Protein 2EG4 (pdb70)

Organism: Thermus thermophilus (strain ATCC 27634 / DSM 579 / HB8) (NCBI:txid300852)

Nearest PDB structures (foldseek):
  2eg3-assembly1_A  TM=9.865E-01  e=9.751E-50  Thermus thermophilus HB8
  3ict-assembly1_A  TM=7.955E-01  e=8.379E-04  Bacillus anthracis str. Ames
  8a56-assembly1_A  TM=7.320E-01  e=5.377E-04  Enterococcus faecalis
  8h4h-assembly1_N-2  TM=6.696E-01  e=3.917E-04  Pyrenophora teres f. teres 0-1
  8h4h-assembly1_A-2  TM=3.945E-01  e=3.917E-04  Pyrenophora teres f. teres 0-1

Solvent-accessible surface area: 20593 Å² total

Foldseek 3Di:
DDDDPPAQEEEADDVVLLLVFAAPRYAYDFPPPDQAADDDPVRVVVLQQVLQVVCQQSVHAPPYEYEYQALFLRRLVRQLSNVQQPHRYHYDHDDCVVRRHDNDHDRDHGDNDGGDGPCLQADEVVRQLPDQEEEEQDDVCQDQFVDDDPLFDTGFARPPYHYDHLVLLVPLVCSCVVVVHAAPAEHEYAYCQFRSRSSVSVSCVVRRHSYHYHRNHPRNCRVVVHDTHD/DQDDPEAEEEADDPVLLLQFAAPRYAYDFPFPDFAAPDDPVRVVVLQQVLQVVCQQSVHAPPYEYEYAALDLRRQLGQLSNVQQPHHYDYDNDDCVVRRHDNDHDGHHGDRDGGDGPCLQADHLVNVLPDQEEEEQDDPCQDQFVDDDPLFDGGFARPPYHYHHLVLLSDLVCSCVVVVHAAPAEYEYACQSSRRSSSSVSCVVRRYSYHYHRNGPSNCRVVVHDTHD

B-factor: mean 32.72, std 13.01, range [11.21, 80.72]

Radius of gyration: 28.84 Å; Cα contacts (8 Å, |Δi|>4): 968; chains: 2; bounding box: 38×68×84 Å

Sequence (458 aa):
MNLPEDAVLVDTRPRPAYEAGHLPGARHLDLSAPKLRLREEAELKALEGGLTELFQTLGLRSPVVLYDEGLTSRLCRTAFFLGLGGLEVQLWTEGWEPYATEKEEPKPERTEVVAKLRRDWLLTADEAARHPLLLDVRSPEEFQGKVHPPCCPRGGRIPGSKNAPLELFLSPEGLLERLGLQPGQEVGVYCHSGARSAVAFFVLRSLGVRARNYLGSMHEWLQEGLPTEPNLPEDAVLVDTRPRPAYEAGHLPGARHLDLSAPKLRLREEAELKALEGGLTELFQTLGLRSPVVLYDEGLTSRLCRTAFFLGLGGLEVQLWTEGWEPYATEKEEPKPERTEVVAKLRRDWLLTADEAARHPLLLDVRSPEEFQGKVHPPCCPRGGRIPGSKNAPLELFLSPEGLLERLGLQPGQEVGVYHSGARSAVAFFVLRSLGVRARNYLGSMHEWLQEGLPTEP

InterPro domains:
  IPR001307 Thiosulphate sulfurtransferase, conserved site [PS00380] (18-29)
  IPR001763 Rhodanese-like domain [PF00581] (6-99)
  IPR001763 Rhodanese-like domain [PF00581] (126-223)
  IPR001763 Rhodanese-like domain [PS50206] (3-108)
  IPR001763 Rhodanese-like domain [PS50206] (128-230)
  IPR001763 Rhodanese-like domain [SM00450] (1-105)
  IPR001763 Rhodanese-like domain [SM00450] (117-227)
  IPR036873 Rhodanese-like domain superfamily [G3DSA:3.40.250.10] (1-118)
  IPR036873 Rhodanese-like domain superfamily [G3DSA:3.40.250.10] (119-229)
  IPR036873 Rhodanese-like domain superfamily [SSF52821] (5-100)
  IPR036873 Rhodanese-like domain superfamily [SSF52821] (120-229)
  IPR051126 Thiosulfate sulfurtransferase domain-containing protein [PTHR43855] (7-229)

Structure (mmCIF, N/CA/C/O backbone):
data_2EG4
#
_entry.id   2EG4
#
_cell.length_a   62.694
_cell.length_b   71.218
_cell.length_c   115.483
_cell.angle_alpha   90.00
_cell.angle_beta   90.00
_cell.angle_gamma   90.00
#
_symmetry.space_group_name_H-M   'P 21 21 21'
#
loop_
_entity.id
_entity.type
_entity.pdbx_description
1 polymer 'Probable thiosulfate sulfurtransferase'
2 polymer 'Probable thiosulfate sulfurtransferase'
3 non-polymer 'ZINC ION'
4 non-polymer 'SULFATE ION'
5 water water
#
loop_
_atom_site.group_PDB
_atom_site.id
_atom_site.type_symbol
_atom_site.label_atom_id
_atom_site.label_alt_id
_atom_site.label_comp_id
_atom_site.label_asym_id
_atom_site.label_entity_id
_atom_site.label_seq_id
_atom_site.pdbx_PDB_ins_code
_atom_site.Cartn_x
_atom_site.Cartn_y
_atom_site.Cartn_z
_atom_site.occupancy
_atom_site.B_iso_or_equiv
_atom_site.auth_seq_id
_atom_site.auth_comp_id
_atom_site.auth_asym_id
_atom_site.auth_atom_id
_atom_site.pdbx_PDB_model_num
ATOM 1 N N . MET A 1 1 ? 17.825 48.672 35.624 1.00 31.98 1 MET A N 1
ATOM 2 C CA . MET A 1 1 ? 17.255 47.339 35.280 1.00 31.39 1 MET A CA 1
ATOM 3 C C . MET A 1 1 ? 16.947 46.506 36.519 1.00 33.28 1 MET A C 1
ATOM 4 O O . MET A 1 1 ? 17.783 46.385 37.424 1.00 32.95 1 MET A O 1
ATOM 9 N N . ASN A 1 2 ? 15.751 45.923 36.542 1.00 28.44 2 ASN A N 1
ATOM 10 C CA . ASN A 1 2 ? 15.317 45.075 37.647 1.00 28.46 2 ASN A CA 1
ATOM 11 C C . ASN A 1 2 ? 15.927 43.704 37.485 1.00 27.12 2 ASN A C 1
ATOM 12 O O . ASN A 1 2 ? 16.191 43.271 36.366 1.00 30.76 2 ASN A O 1
ATOM 17 N N . LEU A 1 3 ? 16.127 43.018 38.603 1.00 24.13 3 LEU A N 1
ATOM 18 C CA . LEU A 1 3 ? 16.731 41.698 38.610 1.00 22.56 3 LEU A CA 1
ATOM 19 C C . LEU A 1 3 ? 15.734 40.620 38.979 1.00 24.26 3 LEU A C 1
ATOM 20 O O . LEU A 1 3 ? 14.827 40.843 39.794 1.00 24.30 3 LEU A O 1
ATOM 25 N N . PRO A 1 4 ? 15.879 39.427 38.381 1.00 22.20 4 PRO A N 1
ATOM 26 C CA . PRO A 1 4 ? 14.957 38.342 38.717 1.00 23.39 4 PRO A CA 1
ATOM 27 C C . PRO A 1 4 ? 15.320 37.804 40.109 1.00 24.55 4 PRO A C 1
ATOM 28 O O . PRO A 1 4 ? 16.419 38.029 40.604 1.00 26.34 4 PRO A O 1
ATOM 32 N N . GLU A 1 5 ? 14.412 37.070 40.739 1.00 23.44 5 GLU A N 1
ATOM 33 C CA . GLU A 1 5 ? 14.682 36.544 42.075 1.00 23.05 5 GLU A CA 1
ATOM 34 C C . GLU A 1 5 ? 15.670 35.391 42.166 1.00 24.26 5 GLU A C 1
ATOM 35 O O . GLU A 1 5 ? 15.701 34.508 41.302 1.00 24.83 5 GLU A O 1
ATOM 41 N N . ASP A 1 6 ? 16.467 35.416 43.230 1.00 25.24 6 ASP A N 1
ATOM 42 C CA . ASP A 1 6 ? 17.444 34.369 43.547 1.00 26.74 6 ASP A CA 1
ATOM 43 C C . ASP A 1 6 ? 18.350 34.023 42.389 1.00 26.94 6 ASP A C 1
ATOM 44 O O . ASP A 1 6 ? 18.611 32.844 42.116 1.00 27.83 6 ASP A O 1
ATOM 49 N N . ALA A 1 7 ? 18.843 35.046 41.713 1.00 23.64 7 ALA A N 1
ATOM 50 C CA . ALA A 1 7 ? 19.703 34.803 40.575 1.00 21.88 7 ALA A CA 1
ATOM 51 C C . ALA A 1 7 ? 21.119 34.478 40.975 1.00 23.48 7 ALA A C 1
ATOM 52 O O . ALA A 1 7 ? 21.583 34.831 42.066 1.00 22.75 7 ALA A O 1
ATOM 54 N N . VAL A 1 8 ? 21.805 33.751 40.096 1.00 19.69 8 VAL A N 1
ATOM 55 C CA . VAL A 1 8 ? 23.209 33.486 40.317 1.00 19.56 8 VAL A CA 1
ATOM 56 C C . VAL A 1 8 ? 23.807 34.529 39.389 1.00 18.60 8 VAL A C 1
ATOM 57 O O . VAL A 1 8 ? 23.382 34.673 38.234 1.00 18.91 8 VAL A O 1
ATOM 61 N N . LEU A 1 9 ? 24.775 35.267 39.905 1.00 17.52 9 LEU A N 1
ATOM 62 C CA . LEU A 1 9 ? 25.421 36.310 39.123 1.00 14.44 9 LEU A CA 1
ATOM 63 C C . LEU A 1 9 ? 26.717 35.801 38.491 1.00 15.22 9 LEU A C 1
ATOM 64 O O . LEU A 1 9 ? 27.490 35.102 39.128 1.00 16.86 9 LEU A O 1
ATOM 69 N N . VAL A 1 10 ? 26.930 36.163 37.224 1.00 14.99 10 VAL A N 1
ATOM 70 C CA . VAL A 1 10 ? 28.136 35.794 36.477 1.00 15.83 10 VAL A CA 1
ATOM 71 C C . VAL A 1 10 ? 28.739 37.079 35.907 1.00 13.65 10 VAL A C 1
ATOM 72 O O . VAL A 1 10 ? 28.088 37.808 35.181 1.00 15.54 10 VAL A O 1
ATOM 76 N N . ASP A 1 11 ? 29.994 37.321 36.274 1.00 13.89 11 ASP A N 1
ATOM 77 C CA . ASP A 1 11 ? 30.776 38.505 35.903 1.00 13.64 11 ASP A CA 1
ATOM 78 C C . ASP A 1 11 ? 31.664 38.105 34.717 1.00 13.71 11 ASP A C 1
ATOM 79 O O . ASP A 1 11 ? 32.554 37.265 34.882 1.00 14.85 11 ASP A O 1
ATOM 84 N N . THR A 1 12 ? 31.452 38.707 33.540 1.00 13.54 12 THR A N 1
ATOM 85 C CA . THR A 1 12 ? 32.248 38.321 32.361 1.00 12.10 12 THR A CA 1
ATOM 86 C C . THR A 1 12 ? 33.452 39.219 32.078 1.00 12.96 12 THR A C 1
ATOM 87 O O . THR A 1 12 ? 34.076 39.125 31.023 1.00 14.42 12 THR A O 1
ATOM 91 N N . ARG A 1 13 ? 33.790 40.089 33.023 1.00 13.09 13 ARG A N 1
ATOM 92 C CA . ARG A 1 13 ? 34.930 40.978 32.851 1.00 14.50 13 ARG A CA 1
ATOM 93 C C . ARG A 1 13 ? 36.238 40.215 33.008 1.00 13.72 13 ARG A C 1
ATOM 94 O O . ARG A 1 13 ? 36.259 39.084 33.498 1.00 15.35 13 ARG A O 1
ATOM 102 N N . PRO A 1 14 ? 37.353 40.824 32.579 1.00 17.86 14 PRO A N 1
ATOM 103 C CA . PRO A 1 14 ? 38.651 40.160 32.722 1.00 21.95 14 PRO A CA 1
ATOM 104 C C . PRO A 1 14 ? 38.900 39.910 34.223 1.00 23.08 14 PRO A C 1
ATOM 105 O O . PRO A 1 14 ? 38.415 40.660 35.098 1.00 19.09 14 PRO A O 1
ATOM 109 N N . ARG A 1 15 ? 39.657 38.866 34.535 1.00 20.50 15 ARG A N 1
ATOM 110 C CA . ARG A 1 15 ? 39.908 38.527 35.926 1.00 21.37 15 ARG A CA 1
ATOM 111 C C . ARG A 1 15 ? 40.426 39.670 36.802 1.00 22.60 15 ARG A C 1
ATOM 112 O O . ARG A 1 15 ? 40.010 39.791 37.947 1.00 21.46 15 ARG A O 1
ATOM 120 N N . PRO A 1 16 ? 41.340 40.509 36.291 1.00 21.76 16 PRO A N 1
ATOM 121 C CA . PRO A 1 16 ? 41.843 41.615 37.120 1.00 22.56 16 PRO A CA 1
ATOM 122 C C . PRO A 1 16 ? 40.706 42.483 37.658 1.00 22.40 16 PRO A C 1
ATOM 123 O O . PRO A 1 16 ? 40.675 42.840 38.834 1.00 20.43 16 PRO A O 1
ATOM 127 N N . ALA A 1 17 ? 39.777 42.823 36.777 1.00 22.30 17 ALA A N 1
ATOM 128 C CA . ALA A 1 17 ? 38.638 43.643 37.166 1.00 20.97 17 ALA A CA 1
ATOM 129 C C . ALA A 1 17 ? 37.787 42.892 38.180 1.00 17.94 17 ALA A C 1
ATOM 130 O O . ALA A 1 17 ? 37.335 43.455 39.172 1.00 16.23 17 ALA A O 1
ATOM 132 N N . TYR A 1 18 ? 37.540 41.616 37.914 1.00 17.22 18 TYR A N 1
ATOM 133 C CA . TYR A 1 18 ? 36.762 40.799 38.829 1.00 15.12 18 TYR A CA 1
ATOM 134 C C . TYR A 1 18 ? 37.417 40.803 40.226 1.00 16.36 18 TYR A C 1
ATOM 135 O O . TYR A 1 18 ? 36.746 40.980 41.242 1.00 16.37 18 TYR A O 1
ATOM 144 N N . GLU A 1 19 ? 38.731 40.609 40.252 1.00 19.63 19 GLU A N 1
ATOM 145 C CA . GLU A 1 19 ? 39.455 40.566 41.515 1.00 22.39 19 GLU A CA 1
ATOM 146 C C . GLU A 1 19 ? 39.488 41.905 42.254 1.00 23.93 19 GLU A C 1
ATOM 147 O O . GLU A 1 19 ? 39.619 41.946 43.490 1.00 26.72 19 GLU A O 1
ATOM 153 N N . ALA A 1 20 ? 39.348 42.996 41.508 1.00 22.80 20 ALA A N 1
ATOM 154 C CA . ALA A 1 20 ? 39.350 44.330 42.104 1.00 21.26 20 ALA A CA 1
ATOM 155 C C . ALA A 1 20 ? 38.030 44.608 42.834 1.00 22.68 20 ALA A C 1
ATOM 156 O O . ALA A 1 20 ? 37.942 45.515 43.678 1.00 23.86 20 ALA A O 1
ATOM 158 N N . GLY A 1 21 ? 37.011 43.816 42.516 1.00 17.71 21 GLY A N 1
ATOM 159 C CA . GLY A 1 21 ? 35.714 43.974 43.133 1.00 17.98 21 GLY A CA 1
ATOM 160 C C . GLY A 1 21 ? 34.594 43.488 42.213 1.00 18.60 21 GLY A C 1
ATOM 161 O O . GLY A 1 21 ? 34.469 43.954 41.077 1.00 16.12 21 GLY A O 1
ATOM 162 N N . HIS A 1 22 ? 33.794 42.555 42.713 1.00 17.46 22 HIS A N 1
ATOM 163 C CA . HIS A 1 22 ? 32.669 42.000 41.966 1.00 16.96 22 HIS A CA 1
ATOM 164 C C . HIS A 1 22 ? 31.418 41.968 42.841 1.00 15.16 22 HIS A C 1
ATOM 165 O O . HIS A 1 22 ? 31.477 42.215 44.060 1.00 17.14 22 HIS A O 1
ATOM 172 N N . LEU A 1 23 ? 30.264 41.695 42.247 1.00 16.26 23 LEU A N 1
ATOM 173 C CA . LEU A 1 23 ? 29.067 41.655 43.076 1.00 16.46 23 LEU A CA 1
ATOM 174 C C . LEU A 1 23 ? 29.158 40.473 44.044 1.00 18.71 23 LEU A C 1
ATOM 175 O O . LEU A 1 23 ? 29.709 39.421 43.726 1.00 17.39 23 LEU A O 1
ATOM 180 N N . PRO A 1 24 ? 28.631 40.643 45.262 1.00 17.23 24 PRO A N 1
ATOM 181 C CA . PRO A 1 24 ? 28.706 39.528 46.221 1.00 19.37 24 PRO A CA 1
ATOM 182 C C . PRO A 1 24 ? 28.158 38.230 45.639 1.00 17.53 24 PRO A C 1
ATOM 183 O O . PRO A 1 24 ? 27.045 38.199 45.112 1.00 21.25 24 PRO A O 1
ATOM 187 N N . GLY A 1 25 ? 28.944 37.169 45.739 1.00 18.42 25 GLY A N 1
ATOM 188 C CA . GLY A 1 25 ? 28.493 35.877 45.250 1.00 20.50 25 GLY A CA 1
ATOM 189 C C . GLY A 1 25 ? 28.643 35.653 43.752 1.00 19.64 25 GLY A C 1
ATOM 190 O O . GLY A 1 25 ? 28.359 34.567 43.260 1.00 21.42 25 GLY A O 1
ATOM 191 N N . ALA A 1 26 ? 29.094 36.669 43.023 1.00 18.24 26 ALA A N 1
ATOM 192 C CA . ALA A 1 26 ? 29.233 36.502 41.571 1.00 16.02 26 ALA A CA 1
ATOM 193 C C . ALA A 1 26 ? 30.390 35.601 41.181 1.00 14.36 26 ALA A C 1
ATOM 194 O O . ALA A 1 26 ? 31.473 35.662 41.755 1.00 16.35 26 ALA A O 1
ATOM 196 N N . ARG A 1 27 ? 30.143 34.727 40.205 1.00 17.26 27 ARG A N 1
ATOM 197 C CA . ARG A 1 27 ? 31.195 33.851 39.708 1.00 16.36 27 ARG A CA 1
ATOM 198 C C . ARG A 1 27 ? 31.868 34.567 38.545 1.00 15.87 27 ARG A C 1
ATOM 199 O O . ARG A 1 27 ? 31.234 35.381 37.887 1.00 18.41 27 ARG A O 1
ATOM 207 N N . HIS A 1 28 ? 33.134 34.247 38.292 1.00 15.84 28 HIS A N 1
ATOM 208 C CA . HIS A 1 28 ? 33.855 34.818 37.161 1.00 14.63 28 HIS A CA 1
ATOM 209 C C . HIS A 1 28 ? 33.766 33.834 36.017 1.00 15.23 28 HIS A C 1
ATOM 210 O O . HIS A 1 28 ? 34.074 32.653 36.195 1.00 16.24 28 HIS A O 1
ATOM 217 N N . LEU A 1 29 ? 33.370 34.309 34.835 1.00 12.39 29 LEU A N 1
ATOM 218 C CA . LEU A 1 29 ? 33.319 33.433 33.659 1.00 12.49 29 LEU A CA 1
ATOM 219 C C . LEU A 1 29 ? 33.412 34.242 32.360 1.00 15.17 29 LEU A C 1
ATOM 220 O O . LEU A 1 29 ? 32.605 35.143 32.143 1.00 14.65 29 LEU A O 1
ATOM 225 N N . ASP A 1 30 ? 34.391 33.901 31.517 1.00 15.54 30 ASP A N 1
ATOM 226 C CA . ASP A 1 30 ? 34.534 34.538 30.193 1.00 17.04 30 ASP A CA 1
ATOM 227 C C . ASP A 1 30 ? 34.731 33.414 29.167 1.00 17.27 30 ASP A C 1
ATOM 228 O O . ASP A 1 30 ? 35.784 32.750 29.142 1.00 20.62 30 ASP A O 1
ATOM 233 N N . LEU A 1 31 ? 33.707 33.156 28.350 1.00 17.50 31 LEU A N 1
ATOM 234 C CA . LEU A 1 31 ? 33.792 32.088 27.361 1.00 16.08 31 LEU A CA 1
ATOM 235 C C . LEU A 1 31 ? 34.147 32.547 25.955 1.00 21.06 31 LEU A C 1
ATOM 236 O O . LEU A 1 31 ? 33.700 31.934 24.984 1.00 20.91 31 LEU A O 1
ATOM 241 N N . SER A 1 32 ? 34.953 33.605 25.848 1.00 19.84 32 SER A N 1
ATOM 242 C CA . SER A 1 32 ? 35.374 34.103 24.525 1.00 22.99 32 SER A CA 1
ATOM 243 C C . SER A 1 32 ? 36.324 33.154 23.785 1.00 25.29 32 SER A C 1
ATOM 244 O O . SER A 1 32 ? 36.395 33.143 22.545 1.00 24.25 32 SER A O 1
ATOM 247 N N . ALA A 1 33 ? 37.070 32.363 2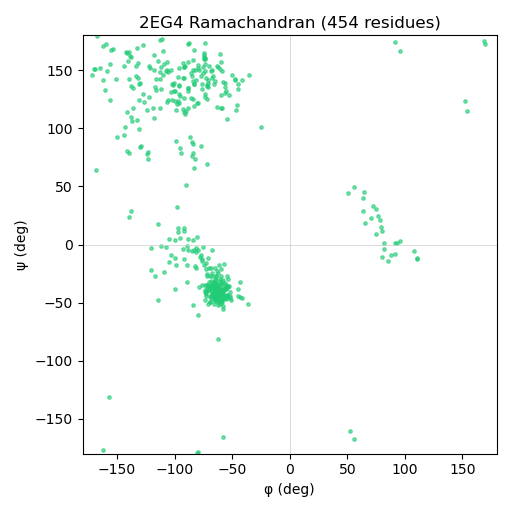4.538 1.00 26.95 33 ALA A N 1
ATOM 248 C CA . ALA A 1 33 ? 38.108 31.512 23.953 1.00 29.09 33 ALA A CA 1
ATOM 249 C C . ALA A 1 33 ? 37.819 30.272 23.109 1.00 30.01 33 ALA A C 1
ATOM 250 O O . ALA A 1 33 ? 38.381 30.111 22.024 1.00 30.03 33 ALA A O 1
ATOM 252 N N . PRO A 1 34 ? 36.976 29.362 23.606 1.00 28.73 34 PRO A N 1
ATOM 253 C CA . PRO A 1 34 ? 36.667 28.141 22.864 1.00 28.07 34 PRO A CA 1
ATOM 254 C C . PRO A 1 34 ? 36.068 28.324 21.477 1.00 25.52 34 PRO A C 1
ATOM 255 O O . PRO A 1 34 ? 34.993 28.891 21.349 1.00 25.38 34 PRO A O 1
ATOM 259 N N . LYS A 1 35 ? 36.780 27.857 20.457 1.00 24.59 35 LYS A N 1
ATOM 260 C CA . LYS A 1 35 ? 36.279 27.879 19.083 1.00 23.54 35 LYS A CA 1
ATOM 261 C C . LYS A 1 35 ? 35.668 26.485 18.904 1.00 26.26 35 LYS A C 1
ATOM 262 O O . LYS A 1 35 ? 36.311 25.467 19.168 1.00 28.71 35 LYS A O 1
ATOM 268 N N . LEU A 1 36 ? 34.420 26.440 18.458 1.00 21.83 36 LEU A N 1
ATOM 269 C CA . LEU A 1 36 ? 33.708 25.180 18.306 1.00 23.12 36 LEU A CA 1
ATOM 270 C C . LEU A 1 36 ? 33.563 24.628 16.902 1.00 22.82 36 LEU A C 1
ATOM 271 O O . LEU A 1 36 ? 33.517 25.383 15.925 1.00 23.98 36 LEU A O 1
ATOM 276 N N . ARG A 1 37 ? 33.493 23.299 16.816 1.00 21.84 37 ARG A N 1
ATOM 277 C CA . ARG A 1 37 ? 33.263 22.603 15.555 1.00 19.09 37 ARG A CA 1
ATOM 278 C C . ARG A 1 37 ? 32.023 21.762 15.863 1.00 23.63 37 ARG A C 1
ATOM 279 O O . ARG A 1 37 ? 32.054 20.888 16.739 1.00 19.37 37 ARG A O 1
ATOM 287 N N . LEU A 1 38 ? 30.927 22.047 15.165 1.00 18.36 38 LEU A N 1
ATOM 288 C CA . LEU A 1 38 ? 29.671 21.359 15.412 1.00 20.20 38 LEU A CA 1
ATOM 289 C C . LEU A 1 38 ? 29.069 20.838 14.130 1.00 21.59 38 LEU A C 1
ATOM 290 O O . LEU A 1 38 ? 28.224 21.493 13.509 1.00 25.05 38 LEU A O 1
ATOM 295 N N . ARG A 1 39 ? 29.524 19.660 13.724 1.00 20.64 39 ARG A N 1
ATOM 296 C CA . ARG A 1 39 ? 29.014 19.027 12.506 1.00 19.54 39 ARG A CA 1
ATOM 297 C C . ARG A 1 39 ? 28.267 17.737 12.853 1.00 21.11 39 ARG A C 1
ATOM 298 O O . ARG A 1 39 ? 27.140 17.512 12.380 1.00 23.35 39 ARG A O 1
ATOM 306 N N . GLU A 1 40 ? 28.884 16.901 13.686 1.00 17.67 40 GLU A N 1
ATOM 307 C CA . GLU A 1 40 ? 28.285 15.628 14.084 1.00 19.00 40 GLU A CA 1
ATOM 308 C C . GLU A 1 40 ? 27.464 15.729 15.375 1.00 17.81 40 GLU A C 1
ATOM 309 O O . GLU A 1 40 ? 27.738 16.555 16.247 1.00 16.01 40 GLU A O 1
ATOM 315 N N . GLU A 1 41 ? 26.471 14.852 15.520 1.00 16.74 41 GLU A N 1
ATOM 316 C CA . GLU A 1 41 ? 25.672 14.855 16.739 1.00 19.08 41 GLU A CA 1
ATOM 317 C C . GLU A 1 41 ? 26.587 14.713 17.972 1.00 17.25 41 GLU A C 1
ATOM 318 O O . GLU A 1 41 ? 26.350 15.345 19.002 1.00 17.81 41 GLU A O 1
ATOM 324 N N . ALA A 1 42 ? 27.633 13.888 17.869 1.00 15.32 42 ALA A N 1
ATOM 325 C CA . ALA A 1 42 ? 28.546 13.700 19.012 1.00 13.17 42 ALA A CA 1
ATOM 326 C C . ALA A 1 42 ? 29.179 15.023 19.442 1.00 15.77 42 ALA A C 1
ATOM 327 O O . ALA A 1 42 ? 29.480 15.226 20.628 1.00 17.38 42 ALA A O 1
ATOM 329 N N . GLU A 1 43 ? 29.409 15.915 18.478 1.00 14.50 43 GLU A N 1
ATOM 330 C CA . GLU A 1 43 ? 30.002 17.221 18.801 1.00 15.38 43 GLU A CA 1
ATOM 331 C C . GLU A 1 43 ? 29.022 18.108 19.541 1.00 17.84 43 GLU A C 1
ATOM 332 O O . GLU A 1 43 ? 29.403 18.822 20.471 1.00 17.22 43 GLU A O 1
ATOM 338 N N . LEU A 1 44 ? 27.751 18.068 19.149 1.00 14.60 44 LEU A N 1
ATOM 339 C CA . LEU A 1 44 ? 26.742 18.855 19.850 1.00 16.58 44 LEU A CA 1
ATOM 340 C C . LEU A 1 44 ? 26.578 18.286 21.258 1.00 17.85 44 LEU A C 1
ATOM 341 O O . LEU A 1 44 ? 26.454 19.032 22.236 1.00 17.80 44 LEU A O 1
ATOM 346 N N . LYS A 1 45 ? 26.588 16.961 21.370 1.00 15.21 45 LYS A N 1
ATOM 347 C CA . LYS A 1 45 ? 26.452 16.340 22.679 1.00 18.69 45 LYS A CA 1
ATOM 348 C C . LYS A 1 45 ? 27.648 16.650 23.565 1.00 17.33 45 LYS A C 1
ATOM 349 O O . LYS A 1 45 ? 27.510 16.768 24.790 1.00 20.06 45 LYS A O 1
ATOM 355 N N . ALA A 1 46 ? 28.814 16.776 22.946 1.00 15.65 46 ALA A N 1
ATOM 356 C CA . ALA A 1 46 ? 30.041 17.114 23.683 1.00 16.89 46 ALA A CA 1
ATOM 357 C C . ALA A 1 46 ? 29.877 18.534 24.269 1.00 20.55 46 ALA A C 1
ATOM 358 O O . ALA A 1 46 ? 30.227 18.792 25.421 1.00 20.05 46 ALA A O 1
ATOM 360 N N . LEU A 1 47 ? 29.316 19.439 23.476 1.00 17.61 47 LEU A N 1
ATOM 361 C CA . LEU A 1 47 ? 29.109 20.809 23.961 1.00 18.20 47 LEU A CA 1
ATOM 362 C C . LEU A 1 47 ? 28.131 20.813 25.122 1.00 21.02 47 LEU A C 1
ATOM 363 O O . LEU A 1 47 ? 28.355 21.469 26.136 1.00 20.72 47 LEU A O 1
ATOM 368 N N . GLU A 1 48 ? 27.037 20.083 24.977 1.00 17.45 48 GLU A N 1
ATOM 369 C CA . GLU A 1 48 ? 26.055 20.010 26.053 1.00 19.36 48 GLU A CA 1
ATOM 370 C C . GLU A 1 48 ? 26.691 19.437 27.320 1.00 20.77 48 GLU A C 1
ATOM 371 O O . GLU A 1 48 ? 26.434 19.941 28.410 1.00 20.65 48 GLU A O 1
ATOM 377 N N . GLY A 1 49 ? 27.524 18.395 27.177 1.00 19.50 49 GLY A N 1
ATOM 378 C CA . GLY A 1 49 ? 28.179 17.799 28.338 1.00 22.77 49 GLY A CA 1
ATOM 379 C C . GLY A 1 49 ? 29.143 18.770 29.000 1.00 21.70 49 GLY A C 1
ATOM 380 O O . GLY A 1 49 ? 29.235 18.835 30.234 1.00 21.84 49 GLY A O 1
ATOM 381 N N . GLY A 1 50 ? 29.859 19.524 28.176 1.00 18.88 50 GLY A N 1
ATOM 382 C CA . GLY A 1 50 ? 30.811 20.509 28.678 1.00 20.19 50 GLY A CA 1
ATOM 383 C C . GLY A 1 50 ? 30.076 21.604 29.442 1.00 19.97 50 GLY A C 1
ATOM 384 O O . GLY A 1 50 ? 30.562 22.093 30.473 1.00 20.73 50 GLY A O 1
ATOM 385 N N . LEU A 1 51 ? 28.901 21.989 28.950 1.00 19.22 51 LEU A N 1
ATOM 386 C CA . LEU A 1 51 ? 28.112 23.007 29.647 1.00 18.93 51 LEU A CA 1
ATOM 387 C C . LEU A 1 51 ? 27.604 22.431 30.970 1.00 19.65 51 LEU A C 1
ATOM 388 O O . LEU A 1 51 ? 27.595 23.116 31.980 1.00 20.62 51 LEU A O 1
ATOM 393 N N . THR A 1 52 ? 27.190 21.168 30.976 1.00 18.11 52 THR A N 1
ATOM 394 C CA . THR A 1 52 ? 26.732 20.568 32.241 1.00 20.91 52 THR A CA 1
ATOM 395 C C . THR A 1 52 ? 27.832 20.646 33.293 1.00 21.65 52 THR A C 1
ATOM 396 O O . THR A 1 52 ? 27.587 21.016 34.446 1.00 23.96 52 THR A O 1
ATOM 400 N N . GLU A 1 53 ? 29.048 20.293 32.894 1.00 18.94 53 GLU A N 1
ATOM 401 C CA . GLU A 1 53 ? 30.178 20.289 33.815 1.00 19.89 53 GLU A CA 1
ATOM 402 C C . GLU A 1 53 ? 30.448 21.694 34.332 1.00 21.50 53 GLU A C 1
ATOM 403 O O . GLU A 1 53 ? 30.712 21.894 35.518 1.00 22.13 53 GLU A O 1
ATOM 409 N N . LEU A 1 54 ? 30.368 22.657 33.427 1.00 19.23 54 LEU A N 1
ATOM 410 C CA . LEU A 1 54 ? 30.595 24.056 33.778 1.00 20.26 54 LEU A CA 1
ATOM 411 C C . LEU A 1 54 ? 29.524 24.561 34.730 1.00 21.75 54 LEU A C 1
ATOM 412 O O . LEU A 1 54 ? 29.828 25.214 35.737 1.00 22.02 54 LEU A O 1
ATOM 417 N N . PHE A 1 55 ? 28.269 24.274 34.406 1.00 20.14 55 PHE A N 1
ATOM 418 C CA . PHE A 1 55 ? 27.151 24.699 35.239 1.00 23.05 55 PHE A CA 1
ATOM 419 C C . PHE A 1 55 ? 27.271 24.118 36.647 1.00 25.63 55 PHE A C 1
ATOM 420 O O . PHE A 1 55 ? 27.048 24.817 37.637 1.00 24.65 55 PHE A O 1
ATOM 428 N N . GLN A 1 56 ? 27.627 22.840 36.741 1.00 22.66 56 GLN A N 1
ATOM 429 C CA . GLN A 1 56 ? 27.758 22.208 38.053 1.00 26.34 56 GLN A CA 1
ATOM 430 C C . GLN A 1 56 ? 28.939 22.749 38.848 1.00 23.66 56 GLN A C 1
ATOM 431 O O . GLN A 1 56 ? 28.819 23.029 40.044 1.00 28.02 56 GLN A O 1
ATOM 437 N N . THR A 1 57 ? 30.075 22.915 38.189 1.00 22.25 57 THR A N 1
ATOM 438 C CA . THR A 1 57 ? 31.273 23.408 38.854 1.00 24.25 57 THR A CA 1
ATOM 439 C C . THR A 1 57 ? 31.089 24.829 39.385 1.00 25.79 57 THR A C 1
ATOM 440 O O . THR A 1 57 ? 31.599 25.152 40.460 1.00 23.52 57 THR A O 1
ATOM 444 N N . LEU A 1 58 ? 30.364 25.668 38.640 1.00 24.21 58 LEU A N 1
ATOM 445 C CA . LEU A 1 58 ? 30.116 27.061 39.069 1.00 22.52 58 LEU A CA 1
ATOM 446 C C . LEU A 1 58 ? 28.858 27.219 39.923 1.00 23.68 58 LEU A C 1
ATOM 447 O O . LEU A 1 58 ? 28.528 28.325 40.380 1.00 23.68 58 LEU A O 1
ATOM 452 N N . GLY A 1 59 ? 28.153 26.117 40.143 1.00 23.16 59 GLY A N 1
ATOM 453 C CA . GLY A 1 59 ? 26.933 26.176 40.932 1.00 25.35 59 GLY A CA 1
ATOM 454 C C . GLY A 1 59 ? 25.879 27.039 40.268 1.00 26.98 59 GLY A C 1
ATOM 455 O O . GLY A 1 59 ? 25.175 27.807 40.932 1.00 28.80 59 GLY A O 1
ATOM 456 N N . LEU A 1 60 ? 25.774 26.915 38.945 1.00 26.31 60 LEU A N 1
ATOM 457 C CA . LEU A 1 60 ? 24.815 27.676 38.167 1.00 25.05 60 LEU A CA 1
ATOM 458 C C . LEU A 1 60 ? 23.453 27.008 38.155 1.00 29.93 60 LEU A C 1
ATOM 459 O O . LEU A 1 60 ? 23.340 25.777 38.249 1.00 30.75 60 LEU A O 1
ATOM 464 N N . ARG A 1 61 ? 22.426 27.838 38.035 1.00 27.27 61 ARG A N 1
ATOM 465 C CA . ARG A 1 61 ? 21.034 27.410 37.997 1.00 30.70 61 ARG A CA 1
ATOM 466 C C . ARG A 1 61 ? 20.230 28.637 37.589 1.00 28.19 61 ARG A C 1
ATOM 467 O O . ARG A 1 61 ? 20.645 29.766 37.868 1.00 30.07 61 ARG A O 1
ATOM 475 N N . SER A 1 62 ? 19.097 28.434 36.926 1.00 25.70 62 SER A N 1
ATOM 476 C CA . SER A 1 62 ? 18.267 29.561 36.510 1.00 26.51 62 SER A CA 1
ATOM 477 C C . SER A 1 62 ? 17.657 30.259 37.720 1.00 27.73 62 SER A C 1
ATOM 478 O O . SER A 1 62 ? 17.263 29.610 38.696 1.00 26.33 62 SER A O 1
ATOM 481 N N . PRO A 1 63 ? 17.548 31.595 37.668 1.00 26.86 63 PRO A N 1
ATOM 482 C CA . PRO A 1 63 ? 17.964 32.446 36.552 1.00 26.32 63 PRO A CA 1
ATOM 483 C C . PRO A 1 63 ? 19.398 32.905 36.762 1.00 24.10 63 PRO A C 1
ATOM 484 O O . PRO A 1 63 ? 19.879 32.980 37.896 1.00 24.20 63 PRO A O 1
ATOM 488 N N . VAL A 1 64 ? 20.089 33.187 35.665 1.00 21.75 64 VAL A N 1
ATOM 489 C CA . VAL A 1 64 ? 21.462 33.666 35.750 1.00 19.22 64 VAL A CA 1
ATOM 490 C C . VAL A 1 64 ? 21.501 35.075 35.182 1.00 16.92 64 VAL A C 1
ATOM 491 O O . VAL A 1 64 ? 20.933 35.358 34.124 1.00 18.57 64 VAL A O 1
ATOM 495 N N . VAL A 1 65 ? 22.149 35.979 35.908 1.00 15.71 65 VAL A N 1
ATOM 496 C CA . VAL A 1 65 ? 22.279 37.347 35.435 1.00 15.18 65 VAL A CA 1
ATOM 497 C C . VAL A 1 65 ? 23.754 37.567 35.135 1.00 16.25 65 VAL A C 1
ATOM 498 O O . VAL A 1 65 ? 24.586 37.468 36.030 1.00 15.81 65 VAL A O 1
ATOM 502 N N . LEU A 1 66 ? 24.070 37.838 33.871 1.00 15.02 66 LEU A N 1
ATOM 503 C CA . LEU A 1 66 ? 25.468 38.071 33.509 1.00 14.54 66 LEU A CA 1
ATOM 504 C C . LEU A 1 66 ? 25.716 39.572 33.376 1.00 13.82 66 LEU A C 1
ATOM 505 O O . LEU A 1 66 ? 24.901 40.291 32.793 1.00 15.08 66 LEU A O 1
ATOM 510 N N . TYR A 1 67 ? 26.842 40.055 33.893 1.00 14.26 67 TYR A N 1
ATOM 511 C CA . TYR A 1 67 ? 27.105 41.480 33.785 1.00 12.64 67 TYR A CA 1
ATOM 512 C C . TYR A 1 67 ? 28.531 41.788 33.318 1.00 15.37 67 TYR A C 1
ATOM 513 O O . TYR A 1 67 ? 29.452 40.999 33.516 1.00 14.33 67 TYR A O 1
ATOM 522 N N . ASP A 1 68 ? 28.688 42.943 32.681 1.00 13.76 68 ASP A N 1
ATOM 523 C CA . ASP A 1 68 ? 29.972 43.403 32.166 1.00 13.44 68 ASP A CA 1
ATOM 524 C C . ASP A 1 68 ? 29.793 44.917 31.998 1.00 12.47 68 ASP A C 1
ATOM 525 O O . ASP A 1 68 ? 28.695 45.460 32.199 1.00 14.33 68 ASP A O 1
ATOM 530 N N . GLU A 1 69 ? 30.877 45.600 31.685 1.00 13.70 69 GLU A N 1
ATOM 531 C CA . GLU A 1 69 ? 30.830 47.042 31.512 1.00 14.52 69 GLU A CA 1
ATOM 532 C C . GLU A 1 69 ? 30.430 47.308 30.062 1.00 16.09 69 GLU A C 1
ATOM 533 O O . GLU A 1 69 ? 31.276 47.362 29.158 1.00 16.56 69 GLU A O 1
ATOM 539 N N . GLY A 1 70 ? 29.130 47.453 29.864 1.00 17.13 70 GLY A N 1
ATOM 540 C CA . GLY A 1 70 ? 28.605 47.674 28.527 1.00 18.34 70 GLY A CA 1
ATOM 541 C C . GLY A 1 70 ? 28.241 46.359 27.863 1.00 19.58 70 GLY A C 1
ATOM 542 O O . GLY A 1 70 ? 28.508 45.269 28.394 1.00 16.06 70 GLY A O 1
ATOM 543 N N . LEU A 1 71 ? 27.638 46.457 26.681 1.00 19.06 71 LEU A N 1
ATOM 544 C CA . LEU A 1 71 ? 27.216 45.273 25.937 1.00 19.22 71 LEU A CA 1
ATOM 545 C C . LEU A 1 71 ? 28.391 44.739 25.131 1.00 21.32 71 LEU A C 1
ATOM 546 O O . LEU A 1 71 ? 28.472 44.933 23.919 1.00 23.80 71 LEU A O 1
ATOM 551 N N . THR A 1 72 ? 29.276 44.023 25.813 1.00 17.88 72 THR A N 1
ATOM 552 C CA . THR A 1 72 ? 30.488 43.495 25.208 1.00 17.19 72 THR A CA 1
ATOM 553 C C . THR A 1 72 ? 30.301 42.164 24.485 1.00 15.79 72 THR A C 1
ATOM 554 O O . THR A 1 72 ? 29.343 41.421 24.741 1.00 16.68 72 THR A O 1
ATOM 558 N N . SER A 1 73 ? 31.221 41.863 23.570 1.00 16.33 73 SER A N 1
ATOM 559 C CA . SER A 1 73 ? 31.118 40.614 22.844 1.00 19.85 73 SER A CA 1
ATOM 560 C C . SER A 1 73 ? 31.429 39.472 23.822 1.00 17.59 73 SER A C 1
ATOM 561 O O . SER A 1 73 ? 30.850 38.401 23.700 1.00 18.91 73 SER A O 1
ATOM 564 N N . ARG A 1 74 ? 32.299 39.709 24.803 1.00 16.62 74 ARG A N 1
ATOM 565 C CA . ARG A 1 74 ? 32.585 38.632 25.764 1.00 17.64 74 ARG A CA 1
ATOM 566 C C . ARG A 1 74 ? 31.342 38.358 26.624 1.00 18.59 74 ARG A C 1
ATOM 567 O O . ARG A 1 74 ? 31.039 37.212 26.919 1.00 15.63 74 ARG A O 1
ATOM 575 N N . LEU A 1 75 ? 30.596 39.400 26.991 1.00 14.95 75 LEU A N 1
ATOM 576 C CA . LEU A 1 75 ? 29.372 39.198 27.757 1.00 13.73 75 LEU A CA 1
ATOM 577 C C . LEU A 1 75 ? 28.334 38.409 26.952 1.00 13.34 75 LEU A C 1
ATOM 578 O O . LEU A 1 75 ? 27.775 37.446 27.436 1.00 12.77 75 LEU A O 1
ATOM 583 N N . CYS A 1 76 ? 28.102 38.803 25.707 1.00 14.90 76 CYS A N 1
ATOM 584 C CA . CYS A 1 76 ? 27.092 38.119 24.915 1.00 13.66 76 CYS A CA 1
ATOM 585 C C . CYS A 1 76 ? 27.481 36.709 24.480 1.00 13.25 76 CYS A C 1
ATOM 586 O O . CYS A 1 76 ? 26.634 35.828 24.456 1.00 15.47 76 CYS A O 1
ATOM 589 N N . ARG A 1 77 ? 28.748 36.463 24.185 1.00 13.48 77 ARG A N 1
ATOM 590 C CA . ARG A 1 77 ? 29.085 35.090 23.789 1.00 13.78 77 ARG A CA 1
ATOM 591 C C . ARG A 1 77 ? 28.967 34.189 25.014 1.00 14.16 77 ARG A C 1
ATOM 592 O O . ARG A 1 77 ? 28.491 33.072 24.916 1.00 16.15 77 ARG A O 1
ATOM 600 N N . THR A 1 78 ? 29.349 34.709 26.179 1.00 14.99 78 THR A N 1
ATOM 601 C CA . THR A 1 78 ? 29.236 33.915 27.387 1.00 14.71 78 THR A CA 1
ATOM 602 C C . THR A 1 78 ? 27.752 33.683 27.699 1.00 15.16 78 THR A C 1
ATOM 603 O O . THR A 1 78 ? 27.364 32.559 28.004 1.00 14.50 78 THR A O 1
ATOM 607 N N . ALA A 1 79 ? 26.920 34.729 27.613 1.00 13.12 79 ALA A N 1
ATOM 608 C CA . ALA A 1 79 ? 25.491 34.562 27.870 1.00 14.74 79 ALA A CA 1
ATOM 609 C C . ALA A 1 79 ? 24.876 33.599 26.864 1.00 16.53 79 ALA A C 1
ATOM 610 O O . ALA A 1 79 ? 23.964 32.835 27.195 1.00 15.35 79 ALA A O 1
ATOM 612 N N . PHE A 1 80 ? 25.380 33.653 25.641 1.00 15.36 80 PHE A N 1
ATOM 613 C CA . PHE A 1 80 ? 24.887 32.775 24.594 1.00 16.70 80 PHE A CA 1
ATOM 614 C C . PHE A 1 80 ? 25.129 31.314 24.973 1.00 13.90 80 PHE A C 1
ATOM 615 O O . PHE A 1 80 ? 24.235 30.482 24.837 1.00 16.69 80 PHE A O 1
ATOM 623 N N . PHE A 1 81 ? 26.318 31.000 25.454 1.00 15.72 81 PHE A N 1
ATOM 624 C CA . PHE A 1 81 ? 26.583 29.618 25.863 1.00 17.23 81 PHE A CA 1
ATOM 625 C C . PHE A 1 81 ? 25.680 29.195 27.025 1.00 17.49 81 PHE A C 1
ATOM 626 O O . PHE A 1 81 ? 25.144 28.087 27.033 1.00 15.23 81 PHE A O 1
ATOM 634 N N . LEU A 1 82 ? 25.531 30.057 28.042 1.00 13.08 82 LEU A N 1
ATOM 635 C CA . LEU A 1 82 ? 24.705 29.657 29.177 1.00 16.82 82 LEU A CA 1
ATOM 636 C C . LEU A 1 82 ? 23.245 29.447 28.765 1.00 18.45 82 LEU A C 1
ATOM 637 O O . LEU A 1 82 ? 22.611 28.485 29.211 1.00 19.26 82 LEU A O 1
ATOM 642 N N . GLY A 1 83 ? 22.725 30.324 27.906 1.00 18.31 83 GLY A N 1
ATOM 643 C CA . GLY A 1 83 ? 21.349 30.185 27.447 1.00 21.50 83 GLY A CA 1
ATOM 644 C C . GLY A 1 83 ? 21.206 28.959 26.545 1.00 22.17 83 GLY A C 1
ATOM 645 O O . GLY A 1 83 ? 20.187 28.266 26.543 1.00 21.92 83 GLY A O 1
ATOM 646 N N . LEU A 1 84 ? 22.239 28.705 25.760 1.00 20.69 84 LEU A N 1
ATOM 647 C CA . LEU A 1 84 ? 22.256 27.546 24.855 1.00 20.22 84 LEU A CA 1
ATOM 648 C C . LEU A 1 84 ? 22.217 26.235 25.648 1.00 23.56 84 LEU A C 1
ATOM 649 O O . LEU A 1 84 ? 21.741 25.205 25.153 1.00 22.86 84 LEU A O 1
ATOM 654 N N . GLY A 1 85 ? 22.724 26.276 26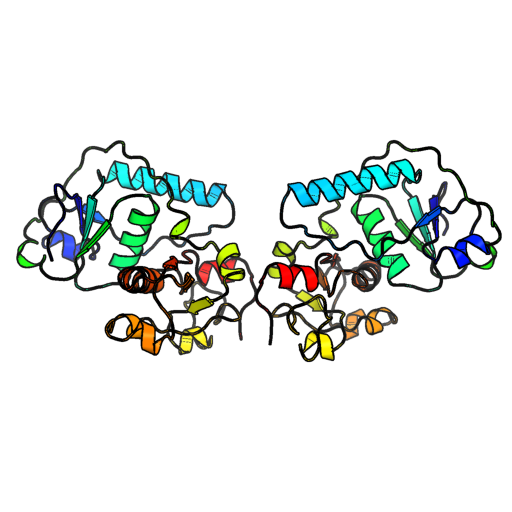.876 1.00 20.24 85 GLY A N 1
ATOM 655 C CA . GLY A 1 85 ? 22.704 25.110 27.736 1.00 21.22 85 GLY A CA 1
ATOM 656 C C . GLY A 1 85 ? 21.379 24.976 28.460 1.00 20.69 85 GLY A C 1
ATOM 657 O O . GLY A 1 85 ? 21.231 24.096 29.314 1.00 22.16 85 GLY A O 1
ATOM 658 N N . GLY A 1 86 ? 20.435 25.869 28.157 1.00 20.08 86 GLY A N 1
ATOM 659 C CA . GLY A 1 86 ? 19.117 25.801 28.773 1.00 23.96 86 GLY A CA 1
ATOM 660 C C . GLY A 1 86 ? 18.840 26.653 30.002 1.00 24.37 86 GLY A C 1
ATOM 661 O 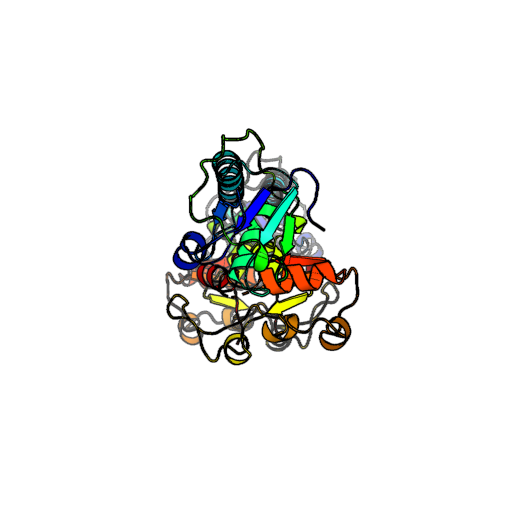O . GLY A 1 86 ? 17.770 26.545 30.605 1.00 24.80 86 GLY A O 1
ATOM 662 N N . LEU A 1 87 ? 19.798 27.471 30.412 1.00 23.26 87 LEU A N 1
ATOM 663 C CA . LEU A 1 87 ? 19.568 28.335 31.570 1.00 22.13 87 LEU A CA 1
ATOM 664 C C . LEU A 1 87 ? 18.809 29.581 31.153 1.00 24.84 87 LEU A C 1
ATOM 665 O O . LEU A 1 87 ? 18.923 30.030 30.015 1.00 23.46 87 LEU A O 1
ATOM 670 N N . GLU A 1 88 ? 18.017 30.132 32.075 1.00 22.66 88 GLU A N 1
ATOM 671 C CA . GLU A 1 88 ? 17.293 31.367 31.819 1.00 23.15 88 GLU A CA 1
ATOM 672 C C . GLU A 1 88 ? 18.333 32.455 32.111 1.00 20.71 88 GLU A C 1
ATOM 673 O O . GLU A 1 88 ? 18.865 32.513 33.205 1.00 21.27 88 GLU A O 1
ATOM 679 N N . VAL A 1 89 ? 18.657 33.271 31.114 1.00 19.04 89 VAL A N 1
ATOM 680 C CA . VAL A 1 89 ? 19.687 34.291 31.297 1.00 20.72 89 VAL A CA 1
ATOM 681 C C . VAL A 1 89 ? 19.231 35.703 31.035 1.00 20.33 89 VAL A C 1
ATOM 682 O O . VAL A 1 89 ? 18.293 35.946 30.259 1.00 22.73 89 VAL A O 1
ATOM 686 N N . GLN A 1 90 ? 19.902 36.647 31.689 1.00 20.73 90 GLN A N 1
ATOM 687 C CA . GLN A 1 90 ? 19.608 38.056 31.506 1.00 19.83 90 GLN A CA 1
ATOM 688 C C . GLN A 1 90 ? 20.939 38.796 31.477 1.00 19.34 90 GLN A C 1
ATOM 689 O O . GLN A 1 90 ? 21.851 38.433 32.210 1.00 20.14 90 GLN A O 1
ATOM 695 N N . LEU A 1 91 ? 21.034 39.812 30.625 1.00 17.59 91 LEU A N 1
ATOM 696 C CA . LEU A 1 91 ? 22.238 40.631 30.498 1.00 17.58 91 LEU A CA 1
ATOM 697 C C . LEU A 1 91 ? 22.052 41.897 31.347 1.00 18.71 91 LEU A C 1
ATOM 698 O O . LEU A 1 91 ? 20.958 42.463 31.394 1.00 20.54 91 LEU A O 1
ATOM 703 N N . TRP A 1 92 ? 23.134 42.361 31.965 1.00 15.13 92 TRP A N 1
ATOM 704 C CA . TRP A 1 92 ? 23.097 43.564 32.797 1.00 14.24 92 TRP A CA 1
ATOM 705 C C . TRP A 1 92 ? 24.366 44.329 32.417 1.00 16.38 92 TRP A C 1
ATOM 706 O O . TRP A 1 92 ? 25.464 43.941 32.802 1.00 16.07 92 TRP A O 1
ATOM 717 N N . THR A 1 93 ? 24.204 45.416 31.670 1.00 15.52 93 THR A N 1
ATOM 718 C CA . THR A 1 93 ? 25.339 46.176 31.149 1.00 14.54 93 THR A CA 1
ATOM 719 C C . THR A 1 93 ? 25.685 47.480 31.848 1.00 16.13 93 THR A C 1
ATOM 720 O O . THR A 1 93 ? 26.706 48.082 31.569 1.00 15.98 93 THR A O 1
ATOM 724 N N . GLU A 1 94 ? 24.822 47.918 32.748 1.00 16.91 94 GLU A N 1
ATOM 725 C CA . GLU A 1 94 ? 25.069 49.176 33.446 1.00 19.05 94 GLU A CA 1
ATOM 726 C C . GLU A 1 94 ? 24.201 49.210 34.685 1.00 17.74 94 GLU A C 1
ATOM 727 O O . GLU A 1 94 ? 23.062 48.751 34.646 1.00 18.80 94 GLU A O 1
ATOM 733 N N . GLY A 1 95 ? 24.735 49.742 35.783 1.00 17.69 95 GLY A N 1
ATOM 734 C CA . GLY A 1 95 ? 23.946 49.839 37.003 1.00 18.45 95 GLY A CA 1
ATOM 735 C C . GLY A 1 95 ? 24.385 48.923 38.128 1.00 18.12 95 GLY A C 1
ATOM 736 O O . GLY A 1 95 ? 23.960 49.081 39.279 1.00 18.38 95 GLY A O 1
ATOM 737 N N . TRP A 1 96 ? 25.249 47.965 37.803 1.00 15.27 96 TRP A N 1
ATOM 738 C CA . TRP A 1 96 ? 25.760 47.014 38.780 1.00 12.87 96 TRP A CA 1
ATOM 739 C C . TRP A 1 96 ? 27.041 47.506 39.489 1.00 11.81 96 TRP A C 1
ATOM 740 O O . TRP A 1 96 ? 27.410 46.980 40.538 1.00 14.66 96 TRP A O 1
ATOM 751 N N . GLU A 1 97 ? 27.702 48.499 38.898 1.00 14.72 97 GLU A N 1
ATOM 752 C CA . GLU A 1 97 ? 28.987 48.993 39.376 1.00 14.41 97 GLU A CA 1
ATOM 753 C C . GLU A 1 97 ? 29.051 49.416 40.834 1.00 13.69 97 GLU A C 1
ATOM 754 O O . GLU A 1 97 ? 30.067 49.182 41.493 1.00 16.99 97 GLU A O 1
ATOM 760 N N . PRO A 1 98 ? 27.979 50.026 41.362 1.00 14.59 98 PRO A N 1
ATOM 761 C CA . PRO A 1 98 ? 28.020 50.437 42.776 1.00 16.45 98 PRO A CA 1
ATOM 762 C C . PRO A 1 98 ? 28.113 49.244 43.729 1.00 16.14 98 PRO A C 1
ATOM 763 O O . PRO A 1 98 ? 28.521 49.387 44.897 1.00 18.58 98 PRO A O 1
ATOM 767 N N . TYR A 1 99 ? 27.723 48.072 43.229 1.00 15.61 99 TYR A N 1
ATOM 768 C CA . TYR A 1 99 ? 27.678 46.847 44.033 1.00 19.22 99 TYR A CA 1
ATOM 769 C C . TYR A 1 99 ? 28.858 45.905 43.858 1.00 16.59 99 TYR A C 1
ATOM 770 O O . TYR A 1 99 ? 28.868 44.820 44.441 1.00 20.05 99 TYR A O 1
ATOM 779 N N . ALA A 1 100 ? 29.846 46.315 43.064 1.00 17.07 100 ALA A N 1
ATOM 780 C CA . ALA A 1 100 ? 31.040 45.501 42.788 1.00 15.78 100 ALA A CA 1
ATOM 781 C C . ALA A 1 100 ? 32.041 45.703 43.929 1.00 14.11 100 ALA A C 1
ATOM 782 O O . ALA A 1 100 ? 33.137 46.230 43.753 1.00 16.18 100 ALA A O 1
ATOM 784 N N . THR A 1 101 ? 31.635 45.243 45.109 1.00 16.57 101 THR A N 1
ATOM 785 C CA . THR A 1 101 ? 32.412 45.432 46.338 1.00 20.36 101 THR A CA 1
ATOM 786 C C . THR A 1 101 ? 33.168 44.234 46.894 1.00 22.67 101 THR A C 1
ATOM 787 O O . THR A 1 101 ? 34.035 44.386 47.773 1.00 21.35 101 THR A O 1
ATOM 791 N N . GLU A 1 102 ? 32.833 43.046 46.412 1.00 21.60 102 GLU A N 1
ATOM 792 C CA . GLU A 1 102 ? 33.444 41.833 46.934 1.00 24.46 102 GLU A CA 1
ATOM 793 C C . GLU A 1 102 ? 34.731 41.435 46.237 1.00 24.51 102 GLU A C 1
ATOM 794 O O . GLU A 1 102 ? 34.808 41.390 45.008 1.00 21.80 102 GLU A O 1
ATOM 800 N N . LYS A 1 103 ? 35.747 41.133 47.038 1.00 26.19 103 LYS A N 1
ATOM 801 C CA . LYS A 1 103 ? 37.044 40.733 46.506 1.00 29.90 103 LYS A CA 1
ATOM 802 C C . LYS A 1 103 ? 37.230 39.213 46.529 1.00 31.99 103 LYS A C 1
ATOM 803 O O . LYS A 1 103 ? 37.802 38.637 45.599 1.00 34.17 103 LYS A O 1
ATOM 809 N N . GLU A 1 104 ? 36.735 38.570 47.583 1.00 30.78 104 GLU A N 1
ATOM 810 C CA . GLU A 1 104 ? 36.855 37.120 47.731 1.00 33.61 104 GLU A CA 1
ATOM 811 C C . GLU A 1 104 ? 36.058 36.398 46.651 1.00 32.39 104 GLU A C 1
ATOM 812 O O . GLU A 1 104 ? 34.931 36.779 46.334 1.00 28.31 104 GLU A O 1
ATOM 818 N N . GLU A 1 105 ? 36.637 35.340 46.100 1.00 33.03 105 GLU A N 1
ATOM 819 C CA . GLU A 1 105 ? 35.966 34.578 45.056 1.00 32.46 105 GLU A CA 1
ATOM 820 C C . GLU A 1 105 ? 35.178 33.442 45.691 1.00 33.37 105 GLU A C 1
ATOM 821 O O . GLU A 1 105 ? 35.727 32.650 46.459 1.00 32.82 105 GLU A O 1
ATOM 827 N N . PRO A 1 106 ? 33.878 33.347 45.385 1.00 34.27 106 PRO A N 1
ATOM 828 C CA . PRO A 1 106 ? 33.073 32.275 45.971 1.00 35.35 106 PRO A CA 1
ATOM 829 C C . PRO A 1 106 ? 33.526 30.885 45.546 1.00 35.78 106 PRO A C 1
ATOM 830 O O . PRO A 1 106 ? 34.132 30.710 44.486 1.00 35.08 106 PRO A O 1
ATOM 834 N N . LYS A 1 107 ? 33.246 29.908 46.405 1.00 37.27 107 LYS A N 1
ATOM 835 C CA . LYS A 1 107 ? 33.580 28.511 46.158 1.00 39.66 107 LYS A CA 1
ATOM 836 C C . LYS A 1 107 ? 32.262 27.770 46.260 1.00 41.98 107 LYS A C 1
ATOM 837 O O . LYS A 1 107 ? 31.957 27.159 47.286 1.00 41.08 107 LYS A O 1
ATOM 843 N N . PRO A 1 108 ? 31.452 27.823 45.196 1.00 43.37 108 PRO A N 1
ATOM 844 C CA . PRO A 1 108 ? 30.154 27.148 45.193 1.00 44.53 108 PRO A CA 1
ATOM 845 C C . PRO A 1 108 ? 30.277 25.635 45.330 1.00 45.79 108 PRO A C 1
ATOM 846 O O . PRO A 1 108 ? 31.294 25.045 44.959 1.00 42.71 108 PRO A O 1
ATOM 850 N N . GLU A 1 109 ? 29.244 25.017 45.885 1.00 47.85 109 GLU A N 1
ATOM 851 C CA . GLU A 1 109 ? 29.217 23.570 45.993 1.00 50.86 109 GLU A CA 1
ATOM 852 C C . GLU A 1 109 ? 28.583 23.159 44.669 1.00 50.62 109 GLU A C 1
ATOM 853 O O . GLU A 1 109 ? 27.599 23.765 44.240 1.00 51.24 109 GLU A O 1
ATOM 859 N N . ARG A 1 110 ? 29.156 22.155 44.016 1.00 50.53 110 ARG A N 1
ATOM 860 C CA . ARG A 1 110 ? 28.644 21.685 42.732 1.00 51.39 110 ARG A CA 1
ATOM 861 C C . ARG A 1 110 ? 27.137 21.486 42.694 1.00 51.86 110 ARG A C 1
ATOM 862 O O . ARG A 1 110 ? 26.612 20.633 43.409 1.00 55.59 110 ARG A O 1
ATOM 870 N N . THR A 1 111 ? 26.432 22.261 41.874 1.00 50.31 111 THR A N 1
ATOM 871 C CA . THR A 1 111 ? 24.994 22.056 41.762 1.00 48.80 111 THR A CA 1
ATOM 872 C C . THR A 1 111 ? 24.869 20.772 40.945 1.00 47.80 111 THR A C 1
ATOM 873 O O . THR A 1 111 ? 25.875 20.243 40.475 1.00 47.08 111 THR A O 1
ATOM 877 N N . GLU A 1 112 ? 23.655 20.256 40.783 1.00 46.14 112 GLU A N 1
ATOM 878 C CA . GLU A 1 112 ? 23.481 19.022 40.022 1.00 45.58 112 GLU A CA 1
ATOM 879 C C . GLU A 1 112 ? 22.694 19.263 38.749 1.00 43.67 112 GLU A C 1
ATOM 880 O O . GLU A 1 112 ? 22.165 18.332 38.136 1.00 43.40 112 GLU A O 1
ATOM 886 N N . VAL A 1 113 ? 22.628 20.528 38.360 1.00 41.58 113 VAL A N 1
ATOM 887 C CA . VAL A 1 113 ? 21.927 20.935 37.161 1.00 39.57 113 VAL A CA 1
ATOM 888 C C . VAL A 1 113 ? 22.541 20.221 35.962 1.00 38.41 113 VAL A C 1
ATOM 889 O O . VAL A 1 113 ? 23.729 19.905 35.954 1.00 37.49 113 VAL A O 1
ATOM 893 N N . VAL A 1 114 ? 21.726 19.962 34.952 1.00 36.59 114 VAL A N 1
ATOM 894 C CA . VAL A 1 114 ? 22.219 19.303 33.753 1.00 34.72 114 VAL A CA 1
ATOM 895 C C . VAL A 1 114 ? 21.809 20.148 32.567 1.00 32.13 114 VAL A C 1
ATOM 896 O O . VAL A 1 114 ? 20.647 20.524 32.433 1.00 31.77 114 VAL A O 1
ATOM 900 N N . ALA A 1 115 ? 22.767 20.459 31.707 1.00 26.56 115 ALA A N 1
ATOM 901 C CA . ALA A 1 115 ? 22.474 21.268 30.537 1.00 23.50 115 ALA A CA 1
ATOM 902 C C . ALA A 1 115 ? 21.597 20.505 29.557 1.00 25.69 115 ALA A C 1
ATOM 903 O O . ALA A 1 115 ? 21.664 19.283 29.476 1.00 26.45 115 ALA A O 1
ATOM 905 N N . LYS A 1 116 ? 20.774 21.246 28.826 1.00 26.04 116 LYS A N 1
ATOM 906 C CA . LYS A 1 116 ? 19.890 20.694 27.800 1.00 26.72 116 LYS A CA 1
ATOM 907 C C . LYS A 1 116 ? 20.000 21.687 26.649 1.00 24.44 116 LYS A C 1
ATOM 908 O O . LYS A 1 116 ? 19.509 22.820 26.748 1.00 26.11 116 LYS A O 1
ATOM 914 N N . LEU A 1 117 ? 20.641 21.285 25.555 1.00 24.21 117 LEU A N 1
ATOM 915 C CA . LEU A 1 117 ? 20.826 22.201 24.431 1.00 24.31 117 LEU A CA 1
ATOM 916 C C . LEU A 1 117 ? 19.590 22.823 23.833 1.00 28.90 117 LEU A C 1
ATOM 917 O O . LEU A 1 117 ? 18.629 22.140 23.480 1.00 24.67 117 LEU A O 1
ATOM 922 N N . ARG A 1 118 ? 19.645 24.135 23.674 1.00 27.30 118 ARG A N 1
ATOM 923 C CA . ARG A 1 118 ? 18.553 24.866 23.062 1.00 28.93 118 ARG A CA 1
ATOM 924 C C . ARG A 1 118 ? 18.938 24.974 21.586 1.00 27.79 118 ARG A C 1
ATOM 925 O O . ARG A 1 118 ? 19.419 26.010 21.144 1.00 23.17 118 ARG A O 1
ATOM 933 N N . ARG A 1 119 ? 18.741 23.895 20.819 1.00 24.38 119 ARG A N 1
ATOM 934 C CA . ARG A 1 119 ? 19.117 23.899 19.409 1.00 27.59 119 ARG A CA 1
ATOM 935 C C . ARG A 1 119 ? 18.492 25.047 18.645 1.00 26.20 119 ARG A C 1
ATOM 936 O O . ARG A 1 119 ? 19.047 25.507 17.650 1.00 26.65 119 ARG A O 1
ATOM 944 N N . ASP A 1 120 ? 17.337 25.511 19.114 1.00 26.37 120 ASP A N 1
ATOM 945 C CA . ASP A 1 120 ? 16.648 26.610 18.443 1.00 25.82 120 ASP A CA 1
ATOM 946 C C . ASP A 1 120 ? 17.443 27.918 18.435 1.00 24.89 120 ASP A C 1
ATOM 947 O O . ASP A 1 120 ? 17.227 28.791 17.587 1.00 24.70 120 ASP A O 1
ATOM 952 N N . TRP A 1 121 ? 18.366 28.059 19.378 1.00 22.67 121 TRP A N 1
ATOM 953 C CA . TRP A 1 121 ? 19.191 29.267 19.455 1.00 21.20 121 TRP A CA 1
ATOM 954 C C . TRP A 1 121 ? 20.373 29.231 18.491 1.00 21.10 121 TRP A C 1
ATOM 955 O O . TRP A 1 121 ? 20.985 30.246 18.171 1.00 18.98 121 TRP A O 1
ATOM 966 N N . LEU A 1 122 ? 20.687 28.034 18.037 1.00 21.08 122 LEU A N 1
ATOM 967 C CA . LEU A 1 122 ? 21.865 27.811 17.229 1.00 20.08 122 LEU A CA 1
ATOM 968 C C . LEU A 1 122 ? 21.703 27.492 15.754 1.00 21.02 122 LEU A C 1
ATOM 969 O O . LEU A 1 122 ? 20.675 26.993 15.329 1.00 24.05 122 LEU A O 1
ATOM 974 N N . LEU A 1 123 ? 22.749 27.801 15.002 1.00 18.31 123 LEU A N 1
ATOM 975 C CA . LEU A 1 123 ? 22.870 27.401 13.605 1.00 22.41 123 LEU A CA 1
ATOM 976 C C . LEU A 1 123 ? 24.175 26.583 13.491 1.00 19.94 123 LEU A C 1
ATOM 977 O O . LEU A 1 123 ? 25.244 27.041 13.889 1.00 19.05 123 LEU A O 1
ATOM 982 N N . THR A 1 124 ? 24.088 25.381 12.938 1.00 21.32 124 THR A N 1
ATOM 983 C CA . THR A 1 124 ? 25.281 24.591 12.690 1.00 19.97 124 THR A CA 1
ATOM 984 C C . THR A 1 124 ? 25.672 25.069 11.285 1.00 21.44 124 THR A C 1
ATOM 985 O O . THR A 1 124 ? 24.892 25.799 10.653 1.00 23.45 124 THR A O 1
ATOM 989 N N . ALA A 1 125 ? 26.831 24.645 10.788 1.00 19.64 125 ALA A N 1
ATOM 990 C CA . ALA A 1 125 ? 27.292 25.046 9.453 1.00 19.53 125 ALA A CA 1
ATOM 991 C C . ALA A 1 125 ? 26.278 24.631 8.412 1.00 20.44 125 ALA A C 1
ATOM 992 O O . ALA A 1 125 ? 25.956 25.394 7.505 1.00 21.30 125 ALA A O 1
ATOM 994 N N . ASP A 1 126 ? 25.783 23.410 8.534 1.00 22.17 126 ASP A N 1
ATOM 995 C CA . ASP A 1 126 ? 24.788 22.937 7.575 1.00 23.76 126 ASP A CA 1
ATOM 996 C C . ASP A 1 126 ? 23.523 23.783 7.579 1.00 24.02 126 ASP A C 1
ATOM 997 O O . ASP A 1 126 ? 22.933 24.061 6.521 1.00 24.14 126 ASP A O 1
ATOM 1002 N N . GLU A 1 127 ? 23.103 24.212 8.765 1.00 20.92 127 GLU A N 1
ATOM 1003 C CA . GLU A 1 127 ? 21.901 25.022 8.868 1.00 21.47 127 GLU A CA 1
ATOM 1004 C C . GLU A 1 127 ? 22.182 26.419 8.325 1.00 22.43 127 GLU A C 1
ATOM 1005 O O . GLU A 1 127 ? 21.337 27.014 7.661 1.00 23.28 127 GLU A O 1
ATOM 1011 N N . ALA A 1 128 ? 23.379 26.932 8.582 1.00 20.10 128 ALA A N 1
ATOM 1012 C CA . ALA A 1 128 ? 23.731 28.258 8.085 1.00 20.33 128 ALA A CA 1
ATOM 1013 C C . ALA A 1 128 ? 23.768 28.248 6.558 1.00 21.14 128 ALA A C 1
ATOM 1014 O O . ALA A 1 128 ? 23.279 29.186 5.917 1.00 19.72 128 ALA A O 1
ATOM 1016 N N . ALA A 1 129 ? 24.329 27.180 5.992 1.00 21.62 129 ALA A N 1
ATOM 1017 C CA . ALA A 1 129 ? 24.462 27.023 4.543 1.00 21.09 129 ALA A CA 1
ATOM 1018 C C . ALA A 1 129 ? 23.128 27.042 3.808 1.00 24.40 129 ALA A C 1
ATOM 1019 O O . ALA A 1 129 ? 23.065 27.390 2.629 1.00 25.39 129 ALA A O 1
ATOM 1021 N N . ARG A 1 130 ? 22.073 26.635 4.501 1.00 22.19 130 ARG A N 1
ATOM 1022 C CA . ARG A 1 130 ? 20.744 26.587 3.901 1.00 24.08 130 ARG A CA 1
ATOM 1023 C C . ARG A 1 130 ? 19.834 27.713 4.365 1.00 24.28 130 ARG A C 1
ATOM 1024 O O . ARG A 1 130 ? 18.660 27.757 3.999 1.00 23.72 130 ARG A O 1
ATOM 1032 N N . HIS A 1 131 ? 20.367 28.632 5.164 1.00 24.01 131 HIS A N 1
ATOM 1033 C CA . HIS A 1 131 ? 19.555 29.721 5.680 1.00 23.06 131 HIS A CA 1
ATOM 1034 C C . HIS A 1 131 ? 19.301 30.781 4.608 1.00 24.25 131 HIS A C 1
ATOM 1035 O O . HIS A 1 131 ? 20.212 31.194 3.902 1.00 25.07 131 HIS A O 1
ATOM 1042 N N . PRO A 1 132 ? 18.047 31.229 4.479 1.00 28.07 132 PRO A N 1
ATOM 1043 C CA . PRO A 1 132 ? 17.691 32.241 3.477 1.00 28.22 132 PRO A CA 1
ATOM 1044 C C . PRO A 1 132 ? 18.160 33.645 3.775 1.00 29.38 132 PRO A C 1
ATOM 1045 O O . PRO A 1 132 ? 18.254 34.475 2.864 1.00 29.76 132 PRO A O 1
ATOM 1049 N N . LEU A 1 133 ? 18.449 33.931 5.041 1.00 27.36 133 LEU A N 1
ATOM 1050 C CA . LEU A 1 133 ? 18.895 35.269 5.405 1.00 26.78 133 LEU A CA 1
ATOM 1051 C C . LEU A 1 133 ? 19.943 35.243 6.504 1.00 23.95 133 LEU A C 1
ATOM 1052 O O . LEU A 1 133 ? 19.624 35.234 7.693 1.00 24.51 133 LEU A O 1
ATOM 1057 N N . LEU A 1 134 ? 21.192 35.260 6.065 1.0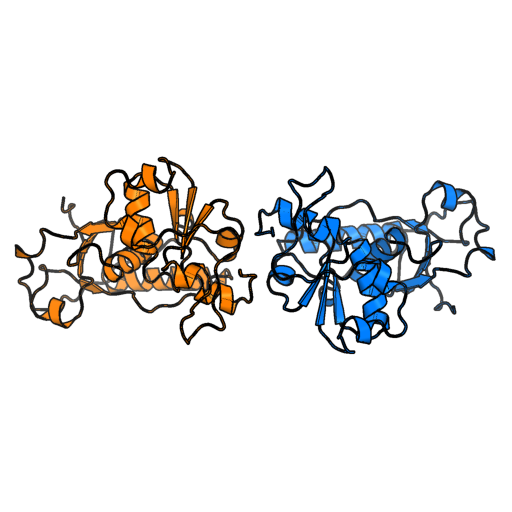0 21.83 134 LEU A N 1
ATOM 1058 C CA . LEU A 1 134 ? 22.334 35.226 6.951 1.00 23.11 134 LEU A CA 1
ATOM 1059 C C . LEU A 1 134 ? 22.965 36.585 6.967 1.00 22.55 134 LEU A C 1
ATOM 1060 O O . LEU A 1 134 ? 23.371 37.090 5.920 1.00 22.72 134 LEU A O 1
ATOM 1065 N N . LEU A 1 135 ? 23.065 37.165 8.154 1.00 20.55 135 LEU A N 1
ATOM 1066 C CA . LEU A 1 135 ? 23.721 38.451 8.306 1.00 21.93 135 LEU A CA 1
ATOM 1067 C C . LEU A 1 135 ? 25.121 38.248 8.866 1.00 23.89 135 LEU A C 1
ATOM 1068 O O . LEU A 1 135 ? 25.299 37.614 9.920 1.00 20.63 135 LEU A O 1
ATOM 1073 N N . ASP A 1 136 ? 26.104 38.769 8.137 1.00 21.94 136 ASP A N 1
ATOM 1074 C CA . ASP A 1 136 ? 27.509 38.729 8.530 1.00 23.13 136 ASP A CA 1
ATOM 1075 C C . ASP A 1 136 ? 27.686 40.038 9.314 1.00 23.23 136 ASP A C 1
ATOM 1076 O O . ASP A 1 136 ? 27.610 41.135 8.730 1.00 22.31 136 ASP A O 1
ATOM 1081 N N . VAL A 1 137 ? 27.918 39.937 10.620 1.00 23.25 137 VAL A N 1
ATOM 1082 C CA . VAL A 1 137 ? 28.029 41.139 11.433 1.00 21.26 137 VAL A CA 1
ATOM 1083 C C . VAL A 1 137 ? 29.429 41.685 11.597 1.00 19.29 137 VAL A C 1
ATOM 1084 O O . VAL A 1 137 ? 29.675 42.562 12.430 1.00 22.28 137 VAL A O 1
ATOM 1088 N N . ARG A 1 138 ? 30.347 41.207 10.772 1.00 19.62 138 ARG A N 1
ATOM 1089 C CA . ARG A 1 138 ? 31.719 41.698 10.820 1.00 19.68 138 ARG A CA 1
ATOM 1090 C C . ARG A 1 138 ? 31.822 43.032 10.086 1.00 22.68 138 ARG A C 1
ATOM 1091 O O . ARG A 1 138 ? 30.823 43.566 9.588 1.00 22.52 138 ARG A O 1
ATOM 1099 N N . SER A 1 139 ? 33.025 43.581 10.020 1.00 24.13 139 SER A N 1
ATOM 1100 C CA . SER A 1 139 ? 33.210 44.857 9.339 1.00 24.72 139 SER A CA 1
ATOM 1101 C C . SER A 1 139 ? 33.138 44.643 7.836 1.00 26.12 139 SER A C 1
ATOM 1102 O O . SER A 1 139 ? 33.283 43.518 7.359 1.00 23.09 139 SER A O 1
ATOM 1105 N N . PRO A 1 140 ? 32.905 45.726 7.069 1.00 26.25 140 PRO A N 1
ATOM 1106 C CA . PRO A 1 140 ? 32.832 45.633 5.608 1.00 26.21 140 PRO A CA 1
ATOM 1107 C C . PRO A 1 140 ? 34.111 45.036 5.033 1.00 26.97 140 PRO A C 1
ATOM 1108 O O . PRO A 1 140 ? 34.067 44.275 4.058 1.00 25.76 140 PRO A O 1
ATOM 1112 N N . GLU A 1 141 ? 35.251 45.383 5.631 1.00 25.82 141 GLU A N 1
ATOM 1113 C CA . GLU A 1 141 ? 36.546 44.869 5.164 1.00 26.62 141 GLU A CA 1
ATOM 1114 C C . GLU A 1 141 ? 36.661 43.353 5.337 1.00 25.74 141 GLU A C 1
ATOM 1115 O O . GLU A 1 141 ? 37.288 42.666 4.524 1.00 24.48 141 GLU A O 1
ATOM 1121 N N . GLU A 1 142 ? 36.090 42.841 6.424 1.00 24.71 142 GLU A N 1
ATOM 1122 C CA . GLU A 1 142 ? 36.123 41.405 6.681 1.00 24.12 142 GLU A CA 1
ATOM 1123 C C . GLU A 1 142 ? 35.154 40.750 5.703 1.00 20.99 142 GLU A C 1
ATOM 1124 O O . GLU A 1 142 ? 35.447 39.708 5.111 1.00 23.66 142 GLU A O 1
ATOM 1130 N N . PHE A 1 143 ? 33.998 41.377 5.546 1.00 23.20 143 PHE A N 1
ATOM 1131 C CA . PHE A 1 143 ? 32.960 40.889 4.641 1.00 25.40 143 PHE A CA 1
ATOM 1132 C C . PHE A 1 143 ? 33.468 40.765 3.205 1.00 26.29 143 PHE A C 1
ATOM 1133 O O . PHE A 1 143 ? 33.116 39.830 2.478 1.00 26.41 143 PHE A O 1
ATOM 1141 N N . GLN A 1 144 ? 34.284 41.728 2.792 1.00 28.51 144 GLN A N 1
ATOM 1142 C CA . GLN A 1 144 ? 34.834 41.738 1.444 1.00 27.67 144 GLN A CA 1
ATOM 1143 C C . GLN A 1 144 ? 36.043 40.827 1.293 1.00 29.96 144 GLN A C 1
ATOM 1144 O O . GLN A 1 144 ? 36.549 40.628 0.180 1.00 30.60 144 GLN A O 1
ATOM 1150 N N . GLY A 1 145 ? 36.499 40.266 2.412 1.00 31.30 145 GLY A N 1
ATOM 1151 C CA . GLY A 1 145 ? 37.641 39.378 2.390 1.00 32.27 145 GLY A CA 1
ATOM 1152 C C . GLY A 1 145 ? 38.980 40.086 2.311 1.00 33.28 145 GLY A C 1
ATOM 1153 O O . GLY A 1 145 ? 39.997 39.452 2.024 1.00 32.39 145 GLY A O 1
ATOM 1154 N N . LYS A 1 146 ? 38.994 41.391 2.573 1.00 33.17 146 LYS A N 1
ATOM 1155 C CA . LYS A 1 146 ? 40.238 42.147 2.518 1.00 36.86 146 LYS A CA 1
ATOM 1156 C C . LYS A 1 146 ? 41.155 41.808 3.688 1.00 37.00 146 LYS A C 1
ATOM 1157 O O . LYS A 1 146 ? 42.384 41.916 3.587 1.00 37.93 146 LYS A O 1
ATOM 1163 N N . VAL A 1 147 ? 40.553 41.390 4.796 1.00 36.48 147 VAL A N 1
ATOM 1164 C CA . VAL A 1 147 ? 41.320 41.027 5.978 1.00 35.52 147 VAL A CA 1
ATOM 1165 C C . VAL A 1 147 ? 40.724 39.777 6.614 1.00 35.20 147 VAL A C 1
ATOM 1166 O O . VAL A 1 147 ? 39.575 39.406 6.341 1.00 31.92 147 VAL A O 1
ATOM 1170 N N . HIS A 1 148 ? 41.505 39.129 7.468 1.00 32.71 148 HIS A N 1
ATOM 1171 C CA . HIS A 1 148 ? 41.030 37.936 8.154 1.00 32.73 148 HIS A CA 1
ATOM 1172 C C . HIS A 1 148 ? 41.972 37.653 9.308 1.00 33.33 148 HIS A C 1
ATOM 1173 O O . HIS A 1 148 ? 43.148 38.025 9.261 1.00 31.83 148 HIS A O 1
ATOM 1180 N N . PRO A 1 149 ? 41.468 37.010 10.370 1.00 31.83 149 PRO A N 1
ATOM 1181 C CA . PRO A 1 149 ? 42.350 36.712 11.502 1.00 31.53 149 PRO A CA 1
ATOM 1182 C C . PRO A 1 149 ? 43.402 35.680 11.078 1.00 32.41 149 PRO A C 1
ATOM 1183 O O . PRO A 1 149 ? 43.154 34.850 10.204 1.00 29.44 149 PRO A O 1
ATOM 1187 N N . PRO A 1 150 ? 44.601 35.729 11.690 1.00 35.21 150 PRO A N 1
ATOM 1188 C CA . PRO A 1 150 ? 45.703 34.811 11.378 1.00 35.13 150 PRO A CA 1
ATOM 1189 C C . PRO A 1 150 ? 45.428 33.322 11.580 1.00 35.57 150 PRO A C 1
ATOM 1190 O O . PRO A 1 150 ? 46.110 32.475 11.000 1.00 37.27 150 PRO A O 1
ATOM 1194 N N . CYS A 1 151 ? 44.428 32.999 12.396 1.00 32.51 151 CYS A N 1
ATOM 1195 C CA . CYS A 1 151 ? 44.087 31.603 12.629 1.00 31.22 151 CYS A CA 1
ATOM 1196 C C . CYS A 1 151 ? 43.306 31.025 11.440 1.00 28.90 151 CYS A C 1
ATOM 1197 O O . CYS A 1 151 ? 43.066 29.819 11.372 1.00 27.34 151 CYS A O 1
ATOM 1200 N N . CYS A 1 152 ? 42.906 31.882 10.501 1.00 31.49 152 CYS A N 1
ATOM 1201 C CA . CYS A 1 152 ? 42.145 31.419 9.330 1.00 31.33 152 CYS A CA 1
ATOM 1202 C C . CYS A 1 152 ? 42.982 31.423 8.033 1.00 32.03 152 CYS A C 1
ATOM 1203 O O . CYS A 1 152 ? 43.962 32.151 7.929 1.00 32.75 152 CYS A O 1
ATOM 1206 N N . PRO A 1 153 ? 42.590 30.618 7.027 1.00 31.54 153 PRO A N 1
ATOM 1207 C CA . PRO A 1 153 ? 43.305 30.519 5.740 1.00 33.74 153 PRO A CA 1
ATOM 1208 C C . PRO A 1 153 ? 43.302 31.744 4.831 1.00 36.48 153 PRO A C 1
ATOM 1209 O O . PRO A 1 153 ? 44.297 32.022 4.159 1.00 38.54 153 PRO A O 1
ATOM 1213 N N . ARG A 1 154 ? 42.190 32.470 4.794 1.00 32.72 154 ARG A N 1
ATOM 1214 C CA . ARG A 1 154 ? 42.082 33.631 3.908 1.00 34.28 154 ARG A CA 1
ATOM 1215 C C . ARG A 1 154 ? 40.869 34.480 4.247 1.00 31.37 154 ARG A C 1
ATOM 1216 O O . ARG A 1 154 ? 40.115 34.158 5.168 1.00 28.44 154 ARG A O 1
ATOM 1224 N N . GLY A 1 155 ? 40.693 35.568 3.503 1.00 28.97 155 GLY A N 1
ATOM 1225 C CA . GLY A 1 155 ? 39.556 36.439 3.721 1.00 26.95 155 GLY A CA 1
ATOM 1226 C C . GLY A 1 155 ? 38.346 35.940 2.952 1.00 25.77 155 GLY A C 1
ATOM 1227 O O . GLY A 1 155 ? 38.464 35.349 1.872 1.00 26.42 155 GLY A O 1
ATOM 1228 N N . GLY A 1 156 ? 37.162 36.166 3.498 1.00 24.58 156 GLY A N 1
ATOM 1229 C CA . GLY A 1 156 ? 35.983 35.703 2.796 1.00 23.07 156 GLY A CA 1
ATOM 1230 C C . GLY A 1 156 ? 34.738 35.767 3.632 1.00 23.91 156 GLY A C 1
ATOM 1231 O O . GLY A 1 156 ? 34.792 36.105 4.813 1.00 25.49 156 GLY A O 1
ATOM 1232 N N . ARG A 1 157 ? 33.616 35.449 2.993 1.00 21.10 157 ARG A N 1
ATOM 1233 C CA . ARG A 1 157 ? 32.304 35.453 3.616 1.00 21.20 157 ARG A CA 1
ATOM 1234 C C . ARG A 1 157 ? 31.529 34.268 3.078 1.00 19.56 157 ARG A C 1
ATOM 1235 O O . ARG A 1 157 ? 31.912 33.658 2.073 1.00 21.82 157 ARG A O 1
ATOM 1243 N N . ILE A 1 158 ? 30.446 33.927 3.760 1.00 21.46 158 ILE A N 1
ATOM 1244 C CA . ILE A 1 158 ? 29.599 32.837 3.326 1.00 18.81 158 ILE A CA 1
ATOM 1245 C C . ILE A 1 158 ? 28.866 33.409 2.111 1.00 20.83 158 ILE A C 1
ATOM 1246 O O . ILE A 1 158 ? 28.325 34.501 2.174 1.00 19.11 158 ILE A O 1
ATOM 1251 N N . PRO A 1 159 ? 28.868 32.677 0.982 1.00 19.63 159 PRO A N 1
ATOM 1252 C CA . PRO A 1 159 ? 28.190 33.165 -0.231 1.00 20.65 159 PRO A CA 1
ATOM 1253 C C . PRO A 1 159 ? 26.725 33.487 0.016 1.00 21.67 159 PRO A C 1
ATOM 1254 O O . PRO A 1 159 ? 26.017 32.719 0.668 1.00 22.41 159 PRO A O 1
ATOM 1258 N N . GLY A 1 160 ? 26.275 34.631 -0.501 1.00 20.89 160 GLY A N 1
ATOM 1259 C CA . GLY A 1 160 ? 24.882 35.015 -0.345 1.00 22.60 160 GLY A CA 1
ATOM 1260 C C . GLY A 1 160 ? 24.540 35.797 0.912 1.00 20.16 160 GLY A C 1
ATOM 1261 O O . GLY A 1 160 ? 23.432 36.306 1.053 1.00 23.82 160 GLY A O 1
ATOM 1262 N N . SER A 1 161 ? 25.486 35.903 1.842 1.00 21.67 161 SER A N 1
ATOM 1263 C CA . SER A 1 161 ? 25.219 36.631 3.078 1.00 18.64 161 SER A CA 1
ATOM 1264 C C . SER A 1 161 ? 25.196 38.146 2.863 1.00 21.57 161 SER A C 1
ATOM 1265 O O . SER A 1 161 ? 25.745 38.654 1.886 1.00 22.36 161 SER A O 1
ATOM 1268 N N . LYS A 1 162 ? 24.569 38.857 3.791 1.00 20.20 162 LYS A N 1
ATOM 1269 C CA . LYS A 1 162 ? 24.500 40.314 3.701 1.00 24.81 162 LYS A CA 1
ATOM 1270 C C . LYS A 1 162 ? 25.249 40.897 4.883 1.00 27.17 162 LYS A C 1
ATOM 1271 O O . LYS A 1 162 ? 25.182 40.364 5.987 1.00 24.51 162 LYS A O 1
ATOM 1277 N N . ASN A 1 163 ? 25.956 41.998 4.650 1.00 26.15 163 ASN A N 1
ATOM 1278 C CA . ASN A 1 163 ? 26.739 42.632 5.704 1.00 27.47 163 ASN A CA 1
ATOM 1279 C C . ASN A 1 163 ? 25.881 43.566 6.567 1.00 27.49 163 ASN A C 1
ATOM 1280 O O . ASN A 1 163 ? 25.182 44.447 6.059 1.00 27.25 163 ASN A O 1
ATOM 1285 N N . ALA A 1 164 ? 25.904 43.335 7.877 1.00 23.07 164 ALA A N 1
ATOM 1286 C CA . ALA A 1 164 ? 25.181 44.164 8.835 1.00 24.37 164 ALA A CA 1
ATOM 1287 C C . ALA A 1 164 ? 26.154 44.309 10.011 1.00 25.50 164 ALA A C 1
ATOM 1288 O O . ALA A 1 164 ? 26.043 43.606 11.021 1.00 24.40 164 ALA A O 1
ATOM 1290 N N . PRO A 1 165 ? 27.151 45.209 9.869 1.00 27.38 165 PRO A N 1
ATOM 1291 C CA . PRO A 1 165 ? 28.174 45.470 10.891 1.00 27.34 165 PRO A CA 1
ATOM 1292 C C . PRO A 1 165 ? 27.610 45.609 12.293 1.00 27.77 165 PRO A C 1
ATOM 1293 O O . PRO A 1 165 ? 26.583 46.245 12.495 1.00 27.41 165 PRO A O 1
ATOM 1297 N N . LEU A 1 166 ? 28.312 45.000 13.246 1.00 26.60 166 LEU A N 1
ATOM 1298 C CA . LEU A 1 166 ? 27.933 44.998 14.657 1.00 29.01 166 LEU A CA 1
ATOM 1299 C C . LEU A 1 166 ? 27.419 46.344 15.161 1.00 29.55 166 LEU A C 1
ATOM 1300 O O . LEU A 1 166 ? 26.397 46.417 15.867 1.00 27.80 166 LEU A O 1
ATOM 1305 N N . GLU A 1 167 ? 28.152 47.398 14.808 1.00 29.63 167 GLU A N 1
ATOM 1306 C CA . GLU A 1 167 ? 27.832 48.768 15.212 1.00 30.99 167 GLU A CA 1
ATOM 1307 C C . GLU A 1 167 ? 26.353 49.117 15.065 1.00 30.74 167 GLU A C 1
ATOM 1308 O O . GLU A 1 167 ? 25.759 49.729 15.957 1.00 31.30 167 GLU A O 1
ATOM 1314 N N . LEU A 1 168 ? 25.759 48.723 13.946 1.00 29.24 168 LEU A N 1
ATOM 1315 C CA . LEU A 1 168 ? 24.348 48.999 13.686 1.00 30.74 168 LEU A CA 1
ATOM 1316 C C . LEU A 1 168 ? 23.424 48.506 14.800 1.00 31.78 168 LEU A C 1
ATOM 1317 O O . LEU A 1 168 ? 22.414 49.137 15.108 1.00 32.94 168 LEU A O 1
ATOM 1322 N N . PHE A 1 169 ? 23.767 47.370 15.396 1.00 31.62 169 PHE A N 1
ATOM 1323 C CA . PHE A 1 169 ? 22.941 46.786 16.441 1.00 31.98 169 PHE A CA 1
ATOM 1324 C C . PHE A 1 169 ? 22.964 47.562 17.749 1.00 33.87 169 PHE A C 1
ATOM 1325 O O . PHE A 1 169 ? 22.142 47.317 18.631 1.00 33.91 169 PHE A O 1
ATOM 1333 N N . LEU A 1 170 ? 23.893 48.505 17.864 1.00 33.72 170 LEU A N 1
ATOM 1334 C CA . LEU A 1 170 ? 24.011 49.305 19.080 1.00 36.87 170 LEU A CA 1
ATOM 1335 C C . LEU A 1 170 ? 23.030 50.475 19.093 1.00 38.47 170 LEU A C 1
ATOM 1336 O O . LEU A 1 170 ? 22.928 51.206 20.077 1.00 35.98 170 LEU A O 1
ATOM 1341 N N . SER A 1 171 ? 22.316 50.648 17.988 1.00 38.49 171 SER A N 1
ATOM 1342 C CA . SER A 1 171 ? 21.318 51.692 17.872 1.00 42.36 171 SER A CA 1
ATOM 1343 C C . SER A 1 171 ? 20.014 50.995 17.516 1.00 43.24 171 SER A C 1
ATOM 1344 O O . SER A 1 171 ? 19.542 51.068 16.381 1.00 43.00 171 SER A O 1
ATOM 1347 N N . PRO A 1 172 ? 19.417 50.303 18.499 1.00 44.77 172 PRO A N 1
ATOM 1348 C CA . PRO A 1 172 ? 18.165 49.546 18.390 1.00 46.33 172 PRO A CA 1
ATOM 1349 C C . PRO A 1 172 ? 16.933 50.289 17.874 1.00 48.57 172 PRO A C 1
ATOM 1350 O O . PRO A 1 172 ? 16.107 49.701 17.171 1.00 48.62 172 PRO A O 1
ATOM 1354 N N . GLU A 1 173 ? 16.795 51.565 18.225 1.00 48.98 173 GLU A N 1
ATOM 1355 C CA . GLU A 1 173 ? 15.640 52.329 17.766 1.00 49.60 173 GLU A CA 1
ATOM 1356 C C . GLU A 1 173 ? 15.683 52.429 16.243 1.00 47.93 173 GLU A C 1
ATOM 1357 O O . GLU A 1 173 ? 16.635 52.966 15.672 1.00 45.59 173 GLU A O 1
ATOM 1363 N N . GLY A 1 174 ? 14.657 51.884 15.593 1.00 45.97 174 GLY A N 1
ATOM 1364 C CA . GLY A 1 174 ? 14.590 51.916 14.142 1.00 45.97 174 GLY A CA 1
ATOM 1365 C C . GLY A 1 174 ? 15.519 50.947 13.421 1.00 44.68 174 GLY A C 1
ATOM 1366 O O . GLY A 1 174 ? 15.659 51.011 12.196 1.00 44.78 174 GLY A O 1
ATOM 1367 N N . LEU A 1 175 ? 16.149 50.043 14.168 1.00 42.18 175 LEU A N 1
ATOM 1368 C CA . LEU A 1 175 ? 17.066 49.074 13.575 1.00 40.62 175 LEU A CA 1
ATOM 1369 C C . LEU A 1 175 ? 16.397 48.129 12.579 1.00 38.75 175 LEU A C 1
ATOM 1370 O O . LEU A 1 175 ? 16.870 47.967 11.459 1.00 38.63 175 LEU A O 1
ATOM 1375 N N . LEU A 1 176 ? 15.304 47.496 12.994 1.00 38.79 176 LEU A N 1
ATOM 1376 C CA . LEU A 1 176 ? 14.600 46.567 12.120 1.00 39.06 176 LEU A CA 1
ATOM 1377 C C . LEU A 1 176 ? 14.196 47.256 10.824 1.00 41.89 176 LEU A C 1
ATOM 1378 O O . LEU A 1 176 ? 14.162 46.638 9.753 1.00 40.55 176 LEU A O 1
ATOM 1383 N N . GLU A 1 177 ? 13.892 48.546 10.929 1.00 43.16 177 GLU A N 1
ATOM 1384 C CA . GLU A 1 177 ? 13.504 49.321 9.764 1.00 45.08 177 GLU A CA 1
ATOM 1385 C C . GLU A 1 177 ? 14.707 49.499 8.851 1.00 43.30 177 GLU A C 1
ATOM 1386 O O . GLU A 1 177 ? 14.622 49.254 7.653 1.00 44.38 177 GLU A O 1
ATOM 1392 N N . ARG A 1 178 ? 15.834 49.920 9.412 1.00 43.05 178 ARG A N 1
ATOM 1393 C CA . ARG A 1 178 ? 17.029 50.105 8.600 1.00 42.73 178 ARG A CA 1
ATOM 1394 C C . ARG A 1 178 ? 17.518 48.780 8.018 1.00 41.73 178 ARG A C 1
ATOM 1395 O O . ARG A 1 178 ? 18.154 48.752 6.962 1.00 40.77 178 ARG A O 1
ATOM 1403 N N . LEU A 1 179 ? 17.222 47.677 8.699 1.00 39.54 179 LEU A N 1
ATOM 1404 C CA . LEU A 1 179 ? 17.658 46.371 8.214 1.00 39.50 179 LEU A CA 1
ATOM 1405 C C . LEU A 1 179 ? 16.595 45.715 7.338 1.00 39.18 179 LEU A C 1
ATOM 1406 O O . LEU A 1 179 ? 16.862 44.728 6.657 1.00 39.55 179 LEU A O 1
ATOM 1411 N N . GLY A 1 180 ? 15.387 46.265 7.363 1.00 40.03 180 GLY A N 1
ATOM 1412 C CA . GLY A 1 180 ? 14.322 45.698 6.558 1.00 39.17 180 GLY A CA 1
ATOM 1413 C C . GLY A 1 180 ? 13.815 44.377 7.109 1.00 38.87 180 GLY A C 1
ATOM 1414 O O . GLY A 1 180 ? 13.419 43.491 6.352 1.00 37.86 180 GLY A O 1
ATOM 1415 N N . LEU A 1 181 ? 13.835 44.241 8.430 1.00 36.94 181 LEU A N 1
ATOM 1416 C CA . LEU A 1 181 ? 13.355 43.029 9.075 1.00 38.16 181 LEU A CA 1
ATOM 1417 C C . LEU A 1 181 ? 12.081 43.371 9.825 1.00 40.31 181 LEU A C 1
ATOM 1418 O O . LEU A 1 181 ? 11.663 44.524 9.863 1.00 40.48 181 LEU A O 1
ATOM 1423 N N . GLN A 1 182 ? 11.465 42.364 10.428 1.00 41.43 182 GLN A N 1
ATOM 1424 C CA . GLN A 1 182 ? 10.257 42.583 11.202 1.00 43.59 182 GLN A CA 1
ATOM 1425 C C . GLN A 1 182 ? 10.097 41.466 12.213 1.00 41.39 182 GLN A C 1
ATOM 1426 O O . GLN A 1 182 ? 10.621 40.367 12.029 1.00 41.34 182 GLN A O 1
ATOM 1432 N N . PRO A 1 183 ? 9.377 41.736 13.308 1.00 41.48 183 PRO A N 1
ATOM 1433 C CA . PRO A 1 183 ? 9.180 40.708 14.327 1.00 40.44 183 PRO A CA 1
ATOM 1434 C C . PRO A 1 183 ? 8.766 39.369 13.732 1.00 39.97 183 PRO A C 1
ATOM 1435 O O . PRO A 1 183 ? 8.018 39.315 12.753 1.00 39.84 183 PRO A O 1
ATOM 1439 N N . GLY A 1 184 ? 9.277 38.293 14.321 1.00 36.03 184 GLY A N 1
ATOM 1440 C CA . GLY A 1 184 ? 8.946 36.963 13.860 1.00 33.75 184 GLY A CA 1
ATOM 1441 C C . GLY A 1 184 ? 9.785 36.429 12.720 1.00 32.32 184 GLY A C 1
ATOM 1442 O O . GLY A 1 184 ? 9.743 35.233 12.447 1.00 35.00 184 GLY A O 1
ATOM 1443 N N . GLN A 1 185 ? 10.541 37.301 12.057 1.00 30.47 185 GLN A N 1
ATOM 1444 C CA . GLN A 1 185 ? 11.386 36.902 10.938 1.00 28.93 185 GLN A CA 1
ATOM 1445 C C . GLN A 1 185 ? 12.606 36.088 11.352 1.00 29.61 185 GLN A C 1
ATOM 1446 O O . GLN A 1 185 ? 13.281 36.428 12.324 1.00 27.76 185 GLN A O 1
ATOM 1452 N N . GLU A 1 186 ? 12.877 35.025 10.598 1.00 28.08 186 GLU A N 1
ATOM 1453 C CA . GLU A 1 186 ? 14.025 34.155 10.847 1.00 28.32 186 GLU A CA 1
ATOM 1454 C C . GLU A 1 186 ? 15.275 34.816 10.287 1.00 25.80 186 GLU A C 1
ATOM 1455 O O . GLU A 1 186 ? 15.363 35.094 9.091 1.00 27.95 186 GLU A O 1
ATOM 1461 N N . VAL A 1 187 ? 16.252 35.049 11.149 1.00 26.98 187 VAL A N 1
ATOM 1462 C CA . VAL A 1 187 ? 17.486 35.687 10.716 1.00 21.98 187 VAL A CA 1
ATOM 1463 C C . VAL A 1 187 ? 18.642 34.937 11.345 1.00 22.63 187 VAL A C 1
ATOM 1464 O O . VAL A 1 187 ? 18.590 34.609 12.523 1.00 23.26 187 VAL A O 1
ATOM 1468 N N . GLY A 1 188 ? 19.655 34.648 10.547 1.00 19.67 188 GLY A N 1
ATOM 1469 C CA . GLY A 1 188 ? 20.825 33.967 11.067 1.00 21.80 188 GLY A CA 1
ATOM 1470 C C . GLY A 1 188 ? 21.907 35.025 11.156 1.00 21.43 188 GLY A C 1
ATOM 1471 O O . GLY A 1 188 ? 21.911 35.989 10.386 1.00 21.84 188 GLY A O 1
ATOM 1472 N N . VAL A 1 189 ? 22.795 34.889 12.133 1.00 20.38 189 VAL A N 1
ATOM 1473 C CA . VAL A 1 189 ? 23.876 35.842 12.271 1.00 17.26 189 VAL A CA 1
ATOM 1474 C C . VAL A 1 189 ? 25.176 35.097 12.490 1.00 18.50 189 VAL A C 1
ATOM 1475 O O . VAL A 1 189 ? 25.186 34.044 13.122 1.00 16.68 189 VAL A O 1
ATOM 1479 N N . TYR A 1 190 ? 26.268 35.625 11.950 1.00 18.25 190 TYR A N 1
ATOM 1480 C CA . TYR A 1 190 ? 27.561 34.973 12.142 1.00 18.09 190 TYR A CA 1
ATOM 1481 C C . TYR A 1 190 ? 28.702 35.975 12.053 1.00 19.40 190 TYR A C 1
ATOM 1482 O O . TYR A 1 190 ? 28.512 37.135 11.665 1.00 18.48 190 TYR A O 1
ATOM 1491 N N . CYS A 1 191 ? 29.888 35.534 12.459 1.00 20.09 191 CYS A N 1
ATOM 1492 C CA . CYS A 1 191 ? 31.092 36.359 12.377 1.00 20.95 191 CYS A CA 1
ATOM 1493 C C . CYS A 1 191 ? 32.305 35.436 12.365 1.00 21.03 191 CYS A C 1
ATOM 1494 O O . CYS A 1 191 ? 32.300 34.485 11.596 1.00 20.67 191 CYS A O 1
ATOM 1497 N N . HIS A 1 192 ? 33.332 35.681 13.196 1.00 19.78 192 HIS A N 1
ATOM 1498 C CA . HIS A 1 192 ? 34.503 34.802 13.193 1.00 21.61 192 HIS A CA 1
ATOM 1499 C C . HIS A 1 192 ? 34.299 33.576 14.073 1.00 21.32 192 HIS A C 1
ATOM 1500 O O . HIS A 1 192 ? 34.488 32.449 13.629 1.00 19.74 192 HIS A O 1
ATOM 1507 N N . SER A 1 193 ? 33.908 33.783 15.330 1.00 17.96 193 SER A N 1
ATOM 1508 C CA . SER A 1 193 ? 33.688 32.637 16.183 1.00 20.54 193 SER A CA 1
ATOM 1509 C C . SER A 1 193 ? 32.436 32.810 17.019 1.00 18.28 193 SER A C 1
ATOM 1510 O O . SER A 1 193 ? 32.340 32.287 18.127 1.00 19.38 193 SER A O 1
ATOM 1513 N N . GLY A 1 194 ? 31.488 33.570 16.473 1.00 16.43 194 GLY A N 1
ATOM 1514 C CA . GLY A 1 194 ? 30.189 33.762 17.115 1.00 17.44 194 GLY A CA 1
ATOM 1515 C C . GLY A 1 194 ? 30.042 34.753 18.254 1.00 20.23 194 GLY A C 1
ATOM 1516 O O . GLY A 1 194 ? 29.016 34.757 18.913 1.00 18.09 194 GLY A O 1
ATOM 1517 N N . ALA A 1 195 ? 31.052 35.590 18.483 1.00 20.01 195 ALA A N 1
ATOM 1518 C CA . ALA A 1 195 ? 31.017 36.563 19.583 1.00 19.72 195 ALA A CA 1
ATOM 1519 C C . ALA A 1 195 ? 30.192 37.809 19.241 1.00 16.63 195 ALA A C 1
ATOM 1520 O O . ALA A 1 195 ? 29.207 38.117 19.917 1.00 18.41 195 ALA A O 1
ATOM 1522 N N . ARG A 1 196 ? 30.583 38.537 18.204 1.00 17.15 196 ARG A N 1
ATOM 1523 C CA . ARG A 1 196 ? 29.816 39.705 17.824 1.00 16.30 196 ARG A CA 1
ATOM 1524 C C . ARG A 1 196 ? 28.420 39.316 17.381 1.00 17.73 196 ARG A C 1
ATOM 1525 O O . ARG A 1 196 ? 27.466 40.090 17.540 1.00 18.68 196 ARG A O 1
ATOM 1533 N N . SER A 1 197 ? 28.287 38.120 16.804 1.00 18.36 197 SER A N 1
ATOM 1534 C CA . SER A 1 197 ? 26.971 37.691 16.365 1.00 18.01 197 SER A CA 1
ATOM 1535 C C . SER A 1 197 ? 26.104 37.350 17.551 1.00 17.24 197 SER A C 1
ATOM 1536 O O . SER A 1 197 ? 24.885 37.421 17.463 1.00 18.11 197 SER A O 1
ATOM 1539 N N . ALA A 1 198 ? 26.722 36.981 18.677 1.00 18.44 198 ALA A N 1
ATOM 1540 C CA . ALA A 1 198 ? 25.956 36.702 19.885 1.00 18.55 198 ALA A CA 1
ATOM 1541 C C . ALA A 1 198 ? 25.339 38.034 20.345 1.00 17.66 198 ALA A C 1
ATOM 1542 O O . ALA A 1 198 ? 24.236 38.073 20.906 1.00 20.33 198 ALA A O 1
ATOM 1544 N N . VAL A 1 199 ? 26.049 39.124 20.093 1.00 17.40 199 VAL A N 1
ATOM 1545 C CA . VAL A 1 199 ? 25.544 40.443 20.471 1.00 18.57 199 VAL A CA 1
ATOM 1546 C C . VAL A 1 199 ? 24.324 40.753 19.603 1.00 21.01 199 VAL A C 1
ATOM 1547 O O . VAL A 1 199 ? 23.284 41.171 20.098 1.00 22.20 199 VAL A O 1
ATOM 1551 N N . ALA A 1 200 ? 24.459 40.529 18.302 1.00 22.15 200 ALA A N 1
ATOM 1552 C CA . ALA A 1 200 ? 23.349 40.791 17.374 1.00 19.24 200 ALA A CA 1
ATOM 1553 C C . ALA A 1 200 ? 22.181 39.865 17.679 1.00 21.39 200 ALA A C 1
ATOM 1554 O O . ALA A 1 200 ? 21.007 40.249 17.539 1.00 21.92 200 ALA A O 1
ATOM 1556 N N . PHE A 1 201 ? 22.508 38.648 18.118 1.00 17.93 201 PHE A N 1
ATOM 1557 C CA . PHE A 1 201 ? 21.518 37.643 18.476 1.00 19.82 201 PHE A CA 1
ATOM 1558 C C . PHE A 1 201 ? 20.623 38.204 19.577 1.00 23.14 201 PHE A C 1
ATOM 1559 O O . PHE A 1 201 ? 19.406 38.248 19.425 1.00 23.74 201 PHE A O 1
ATOM 1567 N N . PHE A 1 202 ? 21.220 38.648 20.683 1.00 21.64 202 PHE A N 1
ATOM 1568 C CA . PHE A 1 202 ? 20.426 39.199 21.780 1.00 22.51 202 PHE A CA 1
ATOM 1569 C C . PHE A 1 202 ? 19.670 40.482 21.452 1.00 22.09 202 PHE A C 1
ATOM 1570 O O . PHE A 1 202 ? 18.537 40.667 21.917 1.00 23.27 202 PHE A O 1
ATOM 1578 N N . VAL A 1 203 ? 20.276 41.356 20.658 1.00 20.86 203 VAL A N 1
ATOM 1579 C CA . VAL A 1 203 ? 19.620 42.599 20.281 1.00 21.98 203 VAL A CA 1
ATOM 1580 C C . VAL A 1 203 ? 18.401 42.282 19.429 1.00 23.65 203 VAL A C 1
ATOM 1581 O O . VAL A 1 203 ? 17.292 42.759 19.706 1.00 25.98 203 VAL A O 1
ATOM 1585 N N . LEU A 1 204 ? 18.604 41.465 18.396 1.00 23.29 204 LEU A N 1
ATOM 1586 C CA . LEU A 1 204 ? 17.507 41.115 17.505 1.00 22.88 204 LEU A CA 1
ATOM 1587 C C . LEU A 1 204 ? 16.377 40.421 18.256 1.00 25.70 204 LEU A C 1
ATOM 1588 O O . LEU A 1 204 ? 15.202 40.716 18.025 1.00 26.09 204 LEU A O 1
ATOM 1593 N N . ARG A 1 205 ? 16.723 39.493 19.143 1.00 24.08 205 ARG A N 1
ATOM 1594 C CA . ARG A 1 205 ? 15.712 38.776 19.909 1.00 27.35 205 ARG A CA 1
ATOM 1595 C C . ARG A 1 205 ? 14.887 39.738 20.753 1.00 28.98 205 ARG A C 1
ATOM 1596 O O . ARG A 1 205 ? 13.665 39.571 20.886 1.00 28.60 205 ARG A O 1
ATOM 1604 N N . SER A 1 206 ? 15.538 40.756 21.306 1.00 28.12 206 SER A N 1
ATOM 1605 C CA . SER A 1 206 ? 14.820 41.723 22.127 1.00 31.86 206 SER A CA 1
ATOM 1606 C C . SER A 1 206 ? 13.867 42.553 21.270 1.00 34.32 206 SER A C 1
ATOM 1607 O O . SER A 1 206 ? 12.925 43.149 21.795 1.00 36.67 206 SER A O 1
ATOM 1610 N N . LEU A 1 207 ? 14.111 42.604 19.962 1.00 32.91 207 LEU A N 1
ATOM 1611 C CA . LEU A 1 207 ? 13.239 43.362 19.070 1.00 32.70 207 LEU A CA 1
ATOM 1612 C C . LEU A 1 207 ? 12.194 42.450 18.442 1.00 34.10 207 LEU A C 1
ATOM 1613 O O . LEU A 1 207 ? 11.436 42.873 17.571 1.00 35.09 207 LEU A O 1
ATOM 1618 N N . GLY A 1 208 ? 12.173 41.192 18.876 1.00 31.66 208 GLY A N 1
ATOM 1619 C CA . GLY A 1 208 ? 11.184 40.254 18.375 1.00 32.53 208 GLY A CA 1
ATOM 1620 C C . GLY A 1 208 ? 11.556 39.414 17.170 1.00 31.31 208 GLY A C 1
ATOM 1621 O O . GLY A 1 208 ? 10.735 38.625 16.692 1.00 32.04 208 GLY A O 1
ATOM 1622 N N . VAL A 1 209 ? 12.780 39.580 16.678 1.00 31.00 209 VAL A N 1
ATOM 1623 C CA . VAL A 1 209 ? 13.258 38.820 15.524 1.00 29.43 209 VAL A CA 1
ATOM 1624 C C . VAL A 1 209 ? 13.772 37.449 15.961 1.0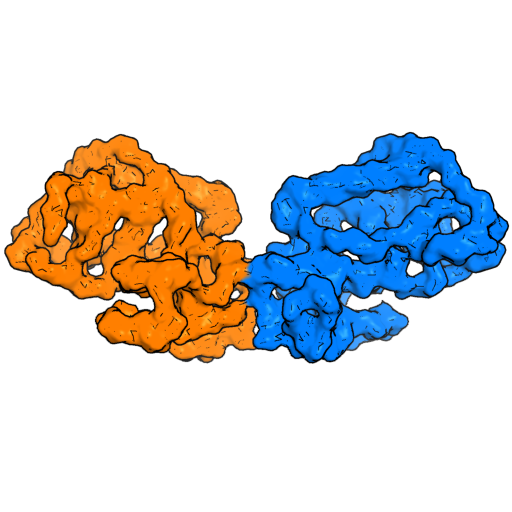0 28.69 209 VAL A C 1
ATOM 1625 O O . VAL A 1 209 ? 14.444 37.332 16.979 1.00 27.70 209 VAL A O 1
ATOM 1629 N N . ARG A 1 210 ? 13.442 36.411 15.197 1.00 27.68 210 ARG A N 1
ATOM 1630 C CA . ARG A 1 210 ? 13.889 35.067 15.537 1.00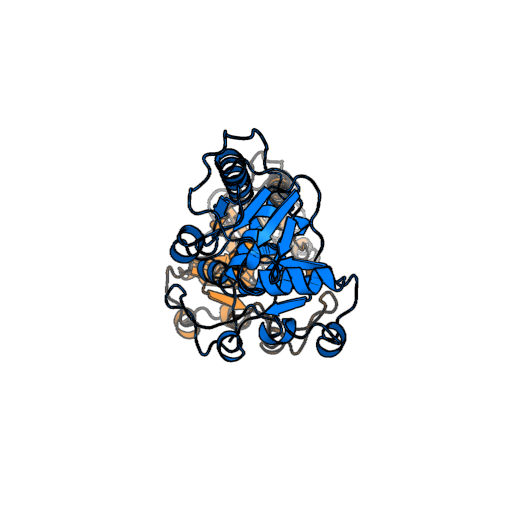 27.68 210 ARG A CA 1
ATOM 1631 C C . ARG A 1 210 ? 15.314 34.842 15.034 1.00 25.18 210 ARG A C 1
ATOM 1632 O O . ARG A 1 210 ? 15.565 34.129 14.046 1.00 24.45 210 ARG A O 1
ATOM 1640 N N . ALA A 1 211 ? 16.255 35.467 15.722 1.00 23.75 211 ALA A N 1
ATOM 1641 C CA . ALA A 1 211 ? 17.661 35.338 15.355 1.00 22.08 211 ALA A CA 1
ATOM 1642 C C . ALA A 1 211 ? 18.276 34.039 15.907 1.00 22.24 211 ALA A C 1
ATOM 1643 O O . ALA A 1 211 ? 17.960 33.610 17.009 1.00 21.92 211 ALA A O 1
ATOM 1645 N N . ARG A 1 212 ? 19.144 33.416 15.114 1.00 19.51 212 ARG A N 1
ATOM 1646 C CA . ARG A 1 212 ? 19.824 32.172 15.497 1.00 19.79 212 ARG A CA 1
ATOM 1647 C C . ARG A 1 212 ? 21.289 32.435 15.207 1.00 18.13 212 ARG A C 1
ATOM 1648 O O . ARG A 1 212 ? 21.627 33.001 14.169 1.00 18.81 212 ARG A O 1
ATOM 1656 N N . ASN A 1 213 ? 22.159 31.992 16.111 1.00 17.94 213 ASN A N 1
ATOM 1657 C CA . ASN A 1 213 ? 23.594 32.260 16.034 1.00 17.59 213 ASN A CA 1
ATOM 1658 C C . ASN A 1 213 ? 24.420 31.112 15.474 1.00 18.14 213 ASN A C 1
ATOM 1659 O O . ASN A 1 213 ? 24.383 30.014 16.012 1.00 16.00 213 ASN A O 1
ATOM 1664 N N . TYR A 1 214 ? 25.167 31.384 14.407 1.00 17.72 214 TYR A N 1
ATOM 1665 C CA . TYR A 1 214 ? 26.040 30.384 13.791 1.00 18.77 214 TYR A CA 1
ATOM 1666 C C . TYR A 1 214 ? 27.316 30.446 14.609 1.00 17.68 214 TYR A C 1
ATOM 1667 O O . TYR A 1 214 ? 28.268 31.142 14.263 1.00 20.10 214 TYR A O 1
ATOM 1676 N N . LEU A 1 215 ? 27.320 29.678 15.697 1.00 17.16 215 LEU A N 1
ATOM 1677 C CA . LEU A 1 215 ? 28.445 29.672 16.619 1.00 17.63 215 LEU A CA 1
ATOM 1678 C C . LEU A 1 215 ? 29.779 29.291 15.978 1.00 18.02 215 LEU A C 1
ATOM 1679 O O . LEU A 1 215 ? 30.795 29.914 16.273 1.00 17.86 215 LEU A O 1
ATOM 1684 N N . GLY A 1 216 ? 29.788 28.291 15.092 1.00 19.17 216 GLY A N 1
ATOM 1685 C CA . GLY A 1 216 ? 31.039 27.917 14.435 1.00 16.12 216 GLY A CA 1
ATOM 1686 C C . GLY A 1 216 ? 31.602 29.077 13.647 1.00 18.88 216 GLY A C 1
ATOM 1687 O O . GLY A 1 216 ? 32.837 29.328 13.585 1.00 19.73 216 GLY A O 1
ATOM 1688 N N . SER A 1 217 ? 30.682 29.809 13.031 1.00 18.19 217 SER A N 1
ATOM 1689 C CA . SER A 1 217 ? 31.001 30.991 12.242 1.00 17.27 217 SER A CA 1
ATOM 1690 C C . SER A 1 217 ? 32.059 30.770 11.168 1.00 17.43 217 SER A C 1
ATOM 1691 O O . SER A 1 217 ? 32.300 29.638 10.744 1.00 21.28 217 SER A O 1
ATOM 1694 N N . MET A 1 218 ? 32.671 31.862 10.713 1.00 18.36 218 MET A N 1
ATOM 1695 C CA . MET A 1 218 ? 33.673 31.801 9.638 1.00 16.65 218 MET A CA 1
ATOM 1696 C C . MET A 1 218 ? 34.897 30.912 9.921 1.00 23.07 218 MET A C 1
ATOM 1697 O O . MET A 1 218 ? 35.446 30.288 9.006 1.00 20.86 218 MET A O 1
ATOM 1702 N N . HIS A 1 219 ? 35.335 30.838 11.172 1.00 21.91 219 HIS A N 1
ATOM 1703 C CA . HIS A 1 219 ? 36.471 29.971 11.466 1.00 21.28 219 HIS A CA 1
ATOM 1704 C C . HIS A 1 219 ? 36.113 28.528 11.099 1.00 21.66 219 HIS A C 1
ATOM 1705 O O . HIS A 1 219 ? 36.846 27.867 10.356 1.00 21.38 219 HIS A O 1
ATOM 1712 N N . GLU A 1 220 ? 34.975 28.036 11.585 1.00 20.90 220 GLU A N 1
ATOM 1713 C CA . GLU A 1 220 ? 34.597 26.669 11.266 1.00 20.82 220 GLU A CA 1
ATOM 1714 C C . GLU A 1 220 ? 34.352 26.505 9.776 1.00 22.34 220 GLU A C 1
ATOM 1715 O O . GLU A 1 220 ? 34.802 25.542 9.172 1.00 22.28 220 GLU A O 1
ATOM 1721 N N . TRP A 1 221 ? 33.652 27.469 9.185 1.00 19.17 221 TRP A N 1
ATOM 1722 C CA . TRP A 1 221 ? 33.315 27.407 7.765 1.00 21.42 221 TRP A CA 1
ATOM 1723 C C . TRP A 1 221 ? 34.557 27.190 6.911 1.00 22.81 221 TRP A C 1
ATOM 1724 O O . TRP A 1 221 ? 34.556 26.367 5.995 1.00 21.79 221 TRP A O 1
ATOM 1735 N N . LEU A 1 222 ? 35.626 27.910 7.222 1.00 22.01 222 LEU A N 1
ATOM 1736 C CA . LEU A 1 222 ? 36.867 27.761 6.465 1.00 21.97 222 LEU A CA 1
ATOM 1737 C C . LEU A 1 222 ? 37.593 26.453 6.797 1.00 24.74 222 LEU A C 1
ATOM 1738 O O . LEU A 1 222 ? 38.140 25.810 5.910 1.00 25.54 222 LEU A O 1
ATOM 1743 N N . GLN A 1 223 ? 37.593 26.049 8.063 1.00 26.54 223 GLN A N 1
ATOM 1744 C CA . GLN A 1 223 ? 38.261 24.792 8.411 1.00 25.35 223 GLN A CA 1
ATOM 1745 C C . GLN A 1 223 ? 37.627 23.628 7.650 1.00 25.82 223 GLN A C 1
ATOM 1746 O O . GLN A 1 223 ? 38.307 22.687 7.241 1.00 26.20 223 GLN A O 1
ATOM 1752 N N . GLU A 1 224 ? 36.316 23.707 7.441 1.00 21.19 224 GLU A N 1
ATOM 1753 C CA . GLU A 1 224 ? 35.573 22.665 6.740 1.00 22.98 224 GLU A CA 1
ATOM 1754 C C . GLU A 1 224 ? 35.777 22.682 5.223 1.00 21.55 224 GLU A C 1
ATOM 1755 O O . GLU A 1 224 ? 35.419 21.732 4.541 1.00 23.07 224 GLU A O 1
ATOM 1761 N N . GLY A 1 225 ? 36.335 23.769 4.699 1.00 25.35 225 GLY A N 1
ATOM 1762 C CA . GLY A 1 225 ? 36.570 23.858 3.267 1.00 26.39 225 GLY A CA 1
ATOM 1763 C C . GLY A 1 225 ? 35.340 24.189 2.433 1.00 27.99 225 GLY A C 1
ATOM 1764 O O . GLY A 1 225 ? 35.290 23.913 1.228 1.00 26.11 225 GLY A O 1
ATOM 1765 N N . LEU A 1 226 ? 34.341 24.776 3.076 1.00 25.29 226 LEU A N 1
ATOM 1766 C CA . LEU A 1 226 ? 33.098 25.146 2.398 1.00 26.79 226 LEU A CA 1
ATOM 1767 C C . LEU A 1 226 ? 33.344 26.361 1.503 1.00 28.29 226 LEU A C 1
ATOM 1768 O O . LEU A 1 226 ? 34.263 27.142 1.746 1.00 27.99 226 LEU A O 1
ATOM 1773 N N . PRO A 1 227 ? 32.515 26.533 0.460 1.00 31.13 227 PRO A N 1
ATOM 1774 C CA . PRO A 1 227 ? 32.621 27.642 -0.501 1.00 29.73 227 PRO A CA 1
ATOM 1775 C C . PRO A 1 227 ? 32.580 29.033 0.121 1.00 28.18 227 PRO A C 1
ATOM 1776 O O . PRO A 1 227 ? 31.797 29.295 1.036 1.00 28.08 227 PRO A O 1
ATOM 1780 N N . THR A 1 228 ? 33.426 29.932 -0.368 1.00 28.87 228 THR A N 1
ATOM 1781 C CA . THR A 1 228 ? 33.429 31.295 0.150 1.00 29.32 228 THR A CA 1
ATOM 1782 C C . THR A 1 228 ? 33.629 32.326 -0.948 1.00 29.95 228 THR A C 1
ATOM 1783 O O . THR A 1 228 ? 34.116 32.006 -2.031 1.00 29.99 228 THR A O 1
ATOM 1787 N N . GLU A 1 229 ? 33.206 33.551 -0.669 1.00 29.41 229 GLU A N 1
ATOM 1788 C CA . GLU A 1 229 ? 33.366 34.656 -1.610 1.00 31.38 229 GLU A CA 1
ATOM 1789 C C . GLU A 1 229 ? 34.262 35.692 -0.937 1.00 33.71 229 GLU A C 1
ATOM 1790 O O . GLU A 1 229 ? 34.300 35.789 0.292 1.00 31.33 229 GLU A O 1
ATOM 1796 N N . PRO A 1 230 ? 35.035 36.445 -1.730 1.00 37.94 230 PRO A N 1
ATOM 1797 C CA . PRO A 1 230 ? 35.110 36.365 -3.195 1.00 39.44 230 PRO A CA 1
ATOM 1798 C C . PRO A 1 230 ? 35.952 35.179 -3.666 1.00 42.80 230 PRO A C 1
ATOM 1799 O O . PRO A 1 230 ? 35.812 34.776 -4.842 1.00 43.94 230 PRO A O 1
ATOM 1804 N N . ASN B 2 2 ? 37.191 -6.759 -25.873 1.00 79.75 2 ASN B N 1
ATOM 1805 C CA . ASN B 2 2 ? 37.789 -7.530 -24.743 1.00 79.22 2 ASN B CA 1
ATOM 1806 C C . ASN B 2 2 ? 36.706 -8.163 -23.873 1.00 78.85 2 ASN B C 1
ATOM 1807 O O . ASN B 2 2 ? 36.786 -8.114 -22.645 1.00 79.21 2 ASN B O 1
ATOM 1812 N N . LEU B 2 3 ? 35.696 -8.755 -24.508 1.00 77.56 3 LEU B N 1
ATOM 1813 C CA . LEU B 2 3 ? 34.599 -9.390 -23.781 1.00 76.07 3 LEU B CA 1
ATOM 1814 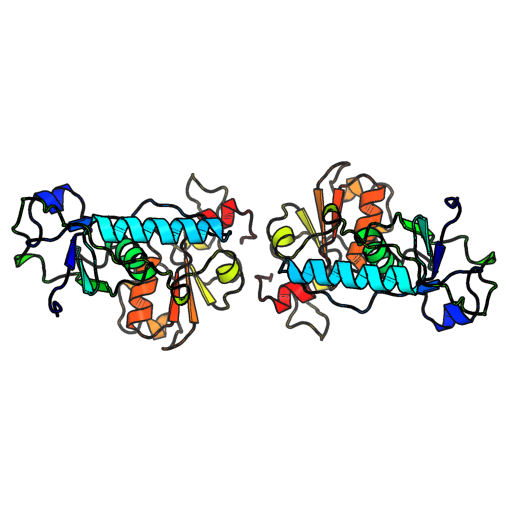C C . LEU B 2 3 ? 35.088 -10.423 -22.777 1.00 74.92 3 LEU B C 1
ATOM 1815 O O . LEU B 2 3 ? 35.545 -11.503 -23.154 1.00 74.94 3 LEU B O 1
ATOM 1820 N N . PRO B 2 4 ? 34.992 -10.103 -21.478 1.00 73.40 4 PRO B N 1
ATOM 1821 C CA . PRO B 2 4 ? 35.421 -10.997 -20.401 1.00 72.89 4 PRO B CA 1
ATOM 1822 C C . PRO B 2 4 ? 34.662 -12.322 -20.383 1.00 72.81 4 PRO B C 1
ATOM 1823 O O . PRO B 2 4 ? 33.606 -12.460 -21.009 1.00 72.82 4 PRO B O 1
ATOM 1827 N N . GLU B 2 5 ? 35.211 -13.293 -19.660 1.00 72.18 5 GLU B N 1
ATOM 1828 C CA . GLU B 2 5 ? 34.601 -14.612 -19.541 1.00 71.55 5 GLU B CA 1
ATOM 1829 C C . GLU B 2 5 ? 33.349 -14.552 -18.668 1.00 70.05 5 GLU B C 1
ATOM 1830 O O . GLU B 2 5 ? 33.396 -14.083 -17.529 1.00 70.07 5 GLU B O 1
ATOM 1836 N N . ASP B 2 6 ? 32.231 -15.031 -19.207 1.00 68.09 6 ASP B N 1
ATOM 1837 C CA . ASP B 2 6 ? 30.965 -15.032 -18.482 1.00 66.10 6 ASP B CA 1
ATOM 1838 C C . ASP B 2 6 ? 30.519 -13.601 -18.213 1.00 63.81 6 ASP B C 1
ATOM 1839 O O . ASP B 2 6 ? 30.106 -13.268 -17.103 1.00 64.62 6 ASP B O 1
ATOM 1844 N N . ALA B 2 7 ? 30.611 -12.754 -19.229 1.00 60.18 7 ALA B N 1
ATOM 1845 C CA . ALA B 2 7 ? 30.209 -11.365 -19.087 1.00 56.82 7 ALA B CA 1
ATOM 1846 C C . ALA B 2 7 ? 28.708 -11.218 -19.306 1.00 54.07 7 ALA B C 1
ATOM 1847 O O . ALA B 2 7 ? 28.130 -11.874 -20.175 1.00 52.85 7 ALA B O 1
ATOM 1849 N N . VAL B 2 8 ? 28.086 -10.364 -18.500 1.00 51.32 8 VAL B N 1
ATOM 1850 C CA . VAL B 2 8 ? 26.659 -10.090 -18.605 1.00 47.44 8 VAL B CA 1
ATOM 1851 C C . VAL B 2 8 ? 26.512 -8.821 -19.437 1.00 45.92 8 VAL B C 1
ATOM 1852 O O . VAL B 2 8 ? 27.074 -7.780 -19.094 1.00 44.37 8 VAL B O 1
ATOM 1856 N N . LEU B 2 9 ? 25.759 -8.902 -20.526 1.00 43.75 9 LEU B N 1
ATOM 1857 C CA . LEU B 2 9 ? 25.585 -7.748 -21.392 1.00 43.56 9 LEU B CA 1
ATOM 1858 C C . LEU B 2 9 ? 24.363 -6.905 -21.044 1.00 42.76 9 LEU B C 1
ATOM 1859 O O . LEU B 2 9 ? 23.319 -7.428 -20.647 1.00 42.44 9 LEU B O 1
ATOM 1864 N N . VAL B 2 10 ? 24.516 -5.595 -21.195 1.00 39.29 10 VAL B N 1
ATOM 1865 C CA . VAL B 2 10 ? 23.452 -4.640 -20.921 1.00 35.95 10 VAL B CA 1
ATOM 1866 C C . VAL B 2 10 ? 23.405 -3.611 -22.047 1.00 36.69 10 VAL B C 1
ATOM 1867 O O . VAL B 2 10 ? 24.370 -2.865 -22.281 1.00 32.44 10 VAL B O 1
ATOM 1871 N N . ASP B 2 11 ? 22.276 -3.594 -22.750 1.00 33.49 11 ASP B N 1
ATOM 1872 C CA . ASP B 2 11 ? 22.027 -2.680 -23.858 1.00 32.86 11 ASP B CA 1
ATOM 1873 C C . ASP B 2 11 ? 21.316 -1.451 -23.274 1.00 35.56 11 ASP B C 1
ATOM 1874 O O . ASP B 2 11 ? 20.202 -1.564 -22.754 1.00 32.28 11 ASP B O 1
ATOM 1879 N N . THR B 2 12 ? 21.948 -0.285 -23.361 1.00 32.96 12 THR B N 1
ATOM 1880 C CA . THR B 2 12 ? 21.365 0.943 -22.819 1.00 34.20 12 THR B CA 1
ATOM 1881 C C . THR B 2 12 ? 20.655 1.779 -23.872 1.00 33.59 12 THR B C 1
ATOM 1882 O O . THR B 2 12 ? 20.345 2.944 -23.647 1.00 33.82 12 THR B O 1
ATOM 1886 N N . ARG B 2 13 ? 20.391 1.189 -25.030 1.00 32.90 13 ARG B N 1
ATOM 1887 C CA . ARG B 2 13 ? 19.705 1.923 -26.085 1.00 33.12 13 ARG B CA 1
ATOM 1888 C C . ARG B 2 13 ? 18.195 1.875 -25.828 1.00 31.78 13 ARG B C 1
ATOM 1889 O O . ARG B 2 13 ? 17.731 1.115 -24.976 1.00 33.08 13 ARG B O 1
ATOM 1897 N N . PRO B 2 14 ? 17.426 2.701 -26.546 1.00 34.48 14 PRO B N 1
ATOM 1898 C CA . PRO B 2 14 ? 15.967 2.740 -26.394 1.00 35.79 14 PRO B CA 1
ATOM 1899 C C . PRO B 2 14 ? 15.363 1.372 -26.709 1.00 38.73 14 PRO B C 1
ATOM 1900 O O . PRO B 2 14 ? 15.964 0.569 -27.428 1.00 36.72 14 PRO B O 1
ATOM 1904 N N . ARG B 2 15 ? 14.172 1.107 -26.179 1.00 37.99 15 ARG B N 1
ATOM 1905 C CA . ARG B 2 15 ? 13.512 -0.169 -26.423 1.00 39.32 15 ARG B CA 1
ATOM 1906 C C . ARG B 2 15 ? 13.354 -0.515 -27.910 1.00 39.08 15 ARG B C 1
ATOM 1907 O O . ARG B 2 15 ? 13.599 -1.655 -28.305 1.00 40.74 15 ARG B O 1
ATOM 1915 N N . PRO B 2 16 ? 12.946 0.456 -28.754 1.00 40.34 16 PRO B N 1
ATOM 1916 C CA . PRO B 2 16 ? 12.776 0.178 -30.190 1.00 39.54 16 PRO B CA 1
ATOM 1917 C C . PRO B 2 16 ? 14.035 -0.383 -30.851 1.00 40.29 16 PRO B C 1
ATOM 1918 O O . PRO B 2 16 ? 13.962 -1.246 -31.727 1.00 37.57 16 PRO B O 1
ATOM 1922 N N . ALA B 2 17 ? 15.189 0.125 -30.435 1.00 39.06 17 ALA B N 1
ATOM 1923 C CA . ALA B 2 17 ? 16.451 -0.344 -30.985 1.00 37.23 17 ALA B CA 1
ATOM 1924 C C . ALA B 2 17 ? 16.737 -1.726 -30.420 1.00 34.43 17 ALA B C 1
ATOM 1925 O O . ALA B 2 17 ? 17.193 -2.613 -31.131 1.00 38.69 17 ALA B O 1
ATOM 1927 N N . TYR B 2 18 ? 16.469 -1.902 -29.132 1.00 37.17 18 TYR B N 1
ATOM 1928 C CA . TYR B 2 18 ? 16.689 -3.180 -28.472 1.00 36.17 18 TYR B CA 1
ATOM 1929 C C . TYR B 2 18 ? 15.838 -4.256 -29.140 1.00 40.75 18 TYR B C 1
ATOM 1930 O O . TYR B 2 18 ? 16.310 -5.368 -29.402 1.00 39.77 18 TYR B O 1
ATOM 1939 N N . GLU B 2 19 ? 14.579 -3.914 -29.422 1.00 38.79 19 GLU B N 1
ATOM 1940 C CA . GLU B 2 19 ? 13.654 -4.848 -30.055 1.00 41.41 19 GLU B CA 1
ATOM 1941 C C . GLU B 2 19 ? 14.040 -5.166 -31.488 1.00 38.76 19 GLU B C 1
ATOM 1942 O O . GLU B 2 19 ? 13.828 -6.287 -31.953 1.00 40.51 19 GLU B O 1
ATOM 1948 N N . ALA B 2 20 ? 14.591 -4.173 -32.181 1.00 39.93 20 ALA B N 1
ATOM 1949 C CA . ALA B 2 20 ? 15.004 -4.313 -33.575 1.00 38.47 20 ALA B CA 1
ATOM 1950 C C . ALA B 2 20 ? 16.222 -5.218 -33.725 1.00 40.51 20 ALA B C 1
ATOM 1951 O O . ALA B 2 20 ? 16.497 -5.737 -34.812 1.00 39.28 20 ALA B O 1
ATOM 1953 N N . GLY B 2 21 ? 16.954 -5.396 -32.631 1.00 37.99 21 GLY B N 1
ATOM 1954 C CA . GLY B 2 21 ? 18.125 -6.246 -32.668 1.00 38.91 21 GLY B CA 1
ATOM 1955 C C . GLY B 2 21 ? 19.151 -5.863 -31.626 1.00 36.78 21 GLY B C 1
ATOM 1956 O O . GLY B 2 21 ? 19.708 -4.764 -31.659 1.00 37.56 21 GLY B O 1
ATOM 1957 N N . HIS B 2 22 ? 19.370 -6.764 -30.680 1.00 36.24 22 HIS B N 1
ATOM 1958 C CA . HIS B 2 22 ? 20.354 -6.549 -29.632 1.00 39.36 22 HIS B CA 1
ATOM 1959 C C . HIS B 2 22 ? 21.278 -7.755 -29.593 1.00 39.84 22 HIS B C 1
ATOM 1960 O O . HIS B 2 22 ? 21.038 -8.754 -30.275 1.00 40.16 22 HIS B O 1
ATOM 1967 N N . LEU B 2 23 ? 22.348 -7.660 -28.813 1.00 39.34 23 LEU B N 1
ATOM 1968 C CA . LEU B 2 23 ? 23.273 -8.773 -28.710 1.00 41.75 23 LEU B CA 1
ATOM 1969 C C . LEU B 2 23 ? 22.626 -9.905 -27.929 1.00 42.58 23 LEU B C 1
ATOM 1970 O O . LEU B 2 23 ? 21.935 -9.672 -26.939 1.00 42.41 23 LEU B O 1
ATOM 1975 N N . PRO B 2 24 ? 22.837 -11.150 -28.379 1.00 45.21 24 PRO B N 1
ATOM 1976 C CA . PRO B 2 24 ? 22.300 -12.367 -27.764 1.00 44.77 24 PRO B CA 1
ATOM 1977 C C . PRO B 2 24 ? 22.467 -12.401 -26.249 1.00 45.42 24 PRO B C 1
ATOM 1978 O O . PRO B 2 24 ? 23.589 -12.352 -25.741 1.00 45.78 24 PRO B O 1
ATOM 1982 N N . GLY B 2 25 ? 21.346 -12.479 -25.536 1.00 46.18 25 GLY B N 1
ATOM 1983 C CA . GLY B 2 25 ? 21.380 -12.533 -24.085 1.00 44.31 25 GLY B CA 1
ATOM 1984 C C . GLY B 2 25 ? 21.520 -11.200 -23.371 1.00 42.56 25 GLY B C 1
ATOM 1985 O O . GLY B 2 25 ? 21.572 -11.163 -22.143 1.00 43.27 25 GLY B O 1
ATOM 1986 N N . ALA B 2 26 ? 21.574 -10.104 -24.123 1.00 42.12 26 ALA B N 1
ATOM 1987 C CA . ALA B 2 26 ? 21.722 -8.783 -23.515 1.00 42.34 26 ALA B CA 1
ATOM 1988 C C . ALA B 2 26 ? 20.424 -8.282 -22.893 1.00 42.47 26 ALA B C 1
ATOM 1989 O O . ALA B 2 26 ? 19.353 -8.444 -23.468 1.00 41.43 26 ALA B O 1
ATOM 1991 N N . ARG B 2 27 ? 20.523 -7.678 -21.713 1.00 44.22 27 ARG B N 1
ATOM 1992 C CA . ARG B 2 27 ? 19.344 -7.136 -21.037 1.00 44.60 27 ARG B CA 1
ATOM 1993 C C . ARG B 2 27 ? 19.202 -5.670 -21.425 1.00 44.91 27 ARG B C 1
ATOM 1994 O O . ARG B 2 27 ? 20.175 -5.028 -21.814 1.00 45.31 27 ARG B O 1
ATOM 2002 N N . HIS B 2 28 ? 17.991 -5.135 -21.327 1.00 43.54 28 HIS B N 1
ATOM 2003 C CA . HIS B 2 28 ? 17.769 -3.730 -21.655 1.00 43.64 28 HIS B CA 1
ATOM 2004 C C . HIS B 2 28 ? 17.644 -2.927 -20.360 1.00 43.14 28 HIS B C 1
ATOM 2005 O O . HIS B 2 28 ? 16.904 -3.319 -19.455 1.00 41.43 28 HIS B O 1
ATOM 2012 N N . LEU B 2 29 ? 18.371 -1.814 -20.266 1.00 40.92 29 LEU B N 1
ATOM 2013 C CA . LEU B 2 29 ? 18.332 -0.981 -19.064 1.00 39.98 29 LEU B CA 1
ATOM 2014 C C . LEU B 2 29 ? 18.831 0.437 -19.316 1.00 40.75 29 LEU B C 1
ATOM 2015 O O . LEU B 2 29 ? 19.883 0.641 -19.924 1.00 41.37 29 LEU B O 1
ATOM 2020 N N . ASP B 2 30 ? 18.067 1.409 -18.830 1.00 42.40 30 ASP B N 1
ATOM 2021 C CA . ASP B 2 30 ? 18.391 2.821 -18.985 1.00 41.99 30 ASP B CA 1
ATOM 2022 C C . ASP B 2 30 ? 17.982 3.557 -17.709 1.00 42.93 30 ASP B C 1
ATOM 2023 O O . ASP B 2 30 ? 16.806 3.854 -17.504 1.00 40.96 30 ASP B O 1
ATOM 2028 N N . LEU B 2 31 ? 18.950 3.845 -16.850 1.00 41.80 31 LEU B N 1
ATOM 2029 C CA . LEU B 2 31 ? 18.671 4.533 -15.597 1.00 42.91 31 LEU B CA 1
ATOM 2030 C C . LEU B 2 31 ? 18.770 6.047 -15.736 1.00 46.67 31 LEU B C 1
ATOM 2031 O O . LEU B 2 31 ? 19.423 6.728 -14.941 1.00 44.42 31 LEU B O 1
ATOM 2036 N N . SER B 2 32 ? 18.079 6.572 -16.740 1.00 51.06 32 SER B N 1
ATOM 2037 C CA . SER B 2 32 ? 18.087 8.002 -17.020 1.00 54.71 32 SER B CA 1
ATOM 2038 C C . SER B 2 32 ? 17.535 8.963 -15.959 1.00 54.30 32 SER B C 1
ATOM 2039 O O . SER B 2 32 ? 18.283 9.578 -15.199 1.00 53.29 32 SER B O 1
ATOM 2042 N N . ALA B 2 33 ? 16.214 9.086 -15.932 1.00 55.90 33 ALA B N 1
ATOM 2043 C CA . ALA B 2 33 ? 15.502 10.001 -15.043 1.00 56.57 33 ALA B CA 1
ATOM 2044 C C . ALA B 2 33 ? 15.763 10.026 -13.533 1.00 56.73 33 ALA B C 1
ATOM 2045 O O . ALA B 2 33 ? 15.943 11.102 -12.963 1.00 58.13 33 ALA B O 1
ATOM 2047 N N . PRO B 2 34 ? 15.787 8.858 -12.866 1.00 56.31 34 PRO B N 1
ATOM 2048 C CA . PRO B 2 34 ? 16.014 8.807 -11.415 1.00 55.03 34 PRO B CA 1
ATOM 2049 C C . PRO B 2 34 ? 16.778 9.968 -10.772 1.00 52.62 34 PRO B C 1
ATOM 2050 O O . PRO B 2 34 ? 18.001 10.034 -10.863 1.00 53.62 34 PRO B O 1
ATOM 2054 N N . LYS B 2 35 ? 16.042 10.881 -10.133 1.00 50.72 35 LYS B N 1
ATOM 2055 C CA . LYS B 2 35 ? 16.634 12.028 -9.437 1.00 49.25 35 LYS B CA 1
ATOM 2056 C C . LYS B 2 35 ? 16.762 11.658 -7.967 1.00 49.64 35 LYS B C 1
ATOM 2057 O O . LYS B 2 35 ? 15.766 11.360 -7.305 1.00 47.26 35 LYS B O 1
ATOM 2063 N N . LEU B 2 36 ? 17.980 11.707 -7.445 1.00 47.75 36 LEU B N 1
ATOM 2064 C CA . LEU B 2 36 ? 18.193 11.317 -6.065 1.00 48.04 36 LEU B CA 1
ATOM 2065 C C . LEU B 2 36 ? 18.481 12.402 -5.046 1.00 46.72 36 LEU B C 1
ATOM 2066 O O . LEU B 2 36 ? 19.078 13.442 -5.340 1.00 46.71 36 LEU B O 1
ATOM 2071 N N . ARG B 2 37 ? 18.036 12.125 -3.829 1.00 45.19 37 ARG B N 1
ATOM 2072 C CA . ARG B 2 37 ? 18.262 12.994 -2.691 1.00 43.52 37 ARG B CA 1
ATOM 2073 C C . ARG B 2 37 ? 19.078 12.111 -1.753 1.00 42.51 37 ARG B C 1
ATOM 2074 O O . ARG B 2 37 ? 18.560 11.146 -1.188 1.00 38.20 37 ARG B O 1
ATOM 2082 N N . LEU B 2 38 ? 20.362 12.424 -1.608 1.00 42.17 38 LEU B N 1
ATOM 2083 C CA . LEU B 2 38 ? 21.228 11.624 -0.758 1.00 43.54 38 LEU B CA 1
ATOM 2084 C C . LEU B 2 38 ? 21.898 12.476 0.296 1.00 45.86 38 LEU B C 1
ATOM 2085 O O . LEU B 2 38 ? 23.071 12.824 0.167 1.00 46.81 38 LEU B O 1
ATOM 2090 N N . ARG B 2 39 ? 21.146 12.819 1.335 1.00 47.64 39 ARG B N 1
ATOM 2091 C CA . ARG B 2 39 ? 21.693 13.620 2.419 1.00 50.98 39 ARG B CA 1
ATOM 2092 C C . ARG B 2 39 ? 21.661 12.834 3.725 1.00 52.52 39 ARG B C 1
ATOM 2093 O O . ARG B 2 39 ? 22.479 13.064 4.615 1.00 54.28 39 ARG B O 1
ATOM 2101 N N . GLU B 2 40 ? 20.721 11.902 3.832 1.00 52.68 40 GLU B N 1
ATOM 2102 C CA . GLU B 2 40 ? 20.594 11.095 5.039 1.00 54.05 40 GLU B CA 1
ATOM 2103 C C . GLU B 2 40 ? 20.953 9.631 4.845 1.00 53.31 40 GLU B C 1
ATOM 2104 O O . GLU B 2 40 ? 20.822 9.076 3.751 1.00 52.87 40 GLU B O 1
ATOM 2110 N N . GLU B 2 41 ? 21.395 9.010 5.933 1.00 51.90 41 GLU B N 1
ATOM 2111 C CA . GLU B 2 41 ? 21.781 7.608 5.933 1.00 49.69 41 GLU B CA 1
ATOM 2112 C C . GLU B 2 41 ? 20.678 6.737 5.341 1.00 46.74 41 GLU B C 1
ATOM 2113 O O . GLU B 2 41 ? 20.941 5.849 4.533 1.00 46.49 41 GLU B O 1
ATOM 2119 N N . ALA B 2 42 ? 19.443 7.005 5.746 1.00 46.54 42 ALA B N 1
ATOM 2120 C CA . ALA B 2 42 ? 18.293 6.253 5.259 1.00 45.87 42 ALA B CA 1
ATOM 2121 C C . ALA B 2 42 ? 18.173 6.323 3.739 1.00 45.16 42 ALA B C 1
ATOM 2122 O O . ALA B 2 42 ? 17.675 5.394 3.104 1.00 45.19 42 ALA B O 1
ATOM 2124 N N . GLU B 2 43 ? 18.624 7.429 3.157 1.00 44.22 43 GLU B N 1
ATOM 2125 C CA . GLU B 2 43 ? 18.545 7.599 1.710 1.00 40.55 43 GLU B CA 1
ATOM 2126 C C . GLU B 2 43 ? 19.660 6.832 1.009 1.00 38.74 43 GLU B C 1
ATOM 2127 O O . GLU B 2 43 ? 19.458 6.275 -0.069 1.00 35.50 43 GLU B O 1
ATOM 2133 N N . LEU B 2 44 ? 20.840 6.802 1.618 1.00 38.00 44 LEU B N 1
ATOM 2134 C CA . LEU B 2 44 ? 21.947 6.068 1.023 1.00 38.83 44 LEU B CA 1
ATOM 2135 C C . LEU B 2 44 ? 21.632 4.587 1.177 1.00 39.34 44 LEU B C 1
ATOM 2136 O O . LEU B 2 44 ? 21.952 3.785 0.301 1.00 38.55 44 LEU B O 1
ATOM 2141 N N . LYS B 2 45 ? 20.995 4.231 2.290 1.00 40.08 45 LYS B N 1
ATOM 2142 C CA . LYS B 2 45 ? 20.627 2.839 2.524 1.00 42.47 45 LYS B CA 1
ATOM 2143 C C . LYS B 2 45 ? 19.606 2.419 1.489 1.00 40.91 45 LYS B C 1
ATOM 2144 O O . LYS B 2 45 ? 19.726 1.357 0.878 1.00 42.63 45 LYS B O 1
ATOM 2150 N N . ALA B 2 46 ? 18.599 3.262 1.296 1.00 40.16 46 ALA B N 1
ATOM 2151 C CA . ALA B 2 46 ? 17.553 2.977 0.333 1.00 37.41 46 ALA B CA 1
ATOM 2152 C C . ALA B 2 46 ? 18.157 2.787 -1.052 1.00 37.60 46 ALA B C 1
ATOM 2153 O O . ALA B 2 46 ? 17.771 1.864 -1.775 1.00 37.31 46 ALA B O 1
ATOM 2155 N N . LEU B 2 47 ? 19.102 3.653 -1.425 1.00 34.12 47 LEU B N 1
ATOM 2156 C CA . LEU B 2 47 ? 19.732 3.523 -2.737 1.00 31.93 47 LEU B CA 1
ATOM 2157 C C . LEU B 2 47 ? 20.455 2.187 -2.822 1.00 28.07 47 LEU B C 1
ATOM 2158 O O . LEU B 2 47 ? 20.280 1.450 -3.779 1.00 28.91 47 LEU B O 1
ATOM 2163 N N . GLU B 2 48 ? 21.261 1.865 -1.810 1.00 32.13 48 GLU B N 1
ATOM 2164 C CA . GLU B 2 48 ? 22.000 0.601 -1.816 1.00 31.80 48 GLU B CA 1
ATOM 2165 C C . GLU B 2 48 ? 21.065 -0.603 -1.882 1.00 33.02 48 GLU B C 1
ATOM 2166 O O . GLU B 2 48 ? 21.341 -1.577 -2.589 1.00 33.51 48 GLU B O 1
ATOM 2172 N N . GLY B 2 49 ? 19.960 -0.536 -1.145 1.00 33.15 49 GLY B N 1
ATOM 2173 C CA . GLY B 2 49 ? 19.006 -1.632 -1.161 1.00 34.88 49 GLY B CA 1
ATOM 2174 C C . GLY B 2 49 ? 18.328 -1.740 -2.515 1.00 32.92 49 GLY B C 1
ATOM 2175 O O . GLY B 2 49 ? 18.011 -2.838 -2.994 1.00 34.82 49 GLY B O 1
ATOM 2176 N N . GLY B 2 50 ? 18.104 -0.592 -3.138 1.00 33.00 50 GLY B N 1
ATOM 2177 C CA . GLY B 2 50 ? 17.471 -0.587 -4.443 1.00 30.70 50 GLY B CA 1
ATOM 2178 C C . GLY B 2 50 ? 18.378 -1.178 -5.508 1.00 30.96 50 GLY B C 1
ATOM 2179 O O . GLY B 2 50 ? 17.904 -1.767 -6.476 1.00 30.89 50 GLY B O 1
ATOM 2180 N N . LEU B 2 51 ? 19.685 -1.008 -5.344 1.00 28.10 51 LEU B N 1
ATOM 2181 C CA . LEU B 2 51 ? 20.630 -1.551 -6.316 1.00 29.81 51 LEU B CA 1
ATOM 2182 C C . LEU B 2 51 ? 20.682 -3.063 -6.149 1.00 31.39 51 LEU B C 1
ATOM 2183 O O . LEU B 2 51 ? 20.712 -3.796 -7.125 1.00 32.00 51 LEU B O 1
ATOM 2188 N N . THR B 2 52 ? 20.678 -3.522 -4.903 1.00 33.10 52 THR B N 1
ATOM 2189 C CA . THR B 2 52 ? 20.690 -4.953 -4.629 1.00 34.13 52 THR B CA 1
ATOM 2190 C C . THR B 2 52 ? 19.517 -5.618 -5.351 1.00 35.31 52 THR B C 1
ATOM 2191 O O . THR B 2 52 ? 19.675 -6.653 -6.010 1.00 35.57 52 THR B O 1
ATOM 2195 N N . GLU B 2 53 ? 18.339 -5.019 -5.228 1.00 36.09 53 GLU B N 1
ATOM 2196 C CA . GLU B 2 53 ? 17.159 -5.571 -5.881 1.00 38.01 53 GLU B CA 1
ATOM 2197 C C . GLU B 2 53 ? 17.332 -5.580 -7.389 1.00 36.71 53 GLU B C 1
ATOM 2198 O O . GLU B 2 53 ? 17.017 -6.564 -8.054 1.00 37.43 53 GLU B O 1
ATOM 2204 N N . LEU B 2 54 ? 17.848 -4.484 -7.927 1.00 34.89 54 LEU B N 1
ATOM 2205 C CA . LEU B 2 54 ? 18.056 -4.370 -9.363 1.00 33.95 54 LEU B CA 1
ATOM 2206 C C . LEU B 2 54 ? 18.997 -5.444 -9.914 1.00 34.05 54 LEU B C 1
ATOM 2207 O O . LEU B 2 54 ? 18.693 -6.103 -10.903 1.00 32.67 54 LEU B O 1
ATOM 2212 N N . PHE B 2 55 ? 20.141 -5.619 -9.266 1.00 34.93 55 PHE B N 1
ATOM 2213 C CA . PHE B 2 55 ? 21.115 -6.604 -9.717 1.00 36.13 55 PHE B CA 1
ATOM 2214 C C . PHE B 2 55 ? 20.547 -8.022 -9.725 1.00 38.57 55 PHE B C 1
ATOM 2215 O O . PHE B 2 55 ? 20.654 -8.739 -10.719 1.00 38.91 55 PHE B O 1
ATOM 2223 N N . GLN B 2 56 ? 19.935 -8.419 -8.616 1.00 41.93 56 GLN B N 1
ATOM 2224 C CA . GLN B 2 56 ? 19.372 -9.758 -8.495 1.00 43.73 56 GLN B CA 1
ATOM 2225 C C . GLN B 2 56 ? 18.312 -10.053 -9.544 1.00 43.82 56 GLN B C 1
ATOM 2226 O O . GLN B 2 56 ? 18.303 -11.130 -10.136 1.00 43.80 56 GLN B O 1
ATOM 2232 N N . THR B 2 57 ? 17.425 -9.094 -9.779 1.00 44.21 57 THR B N 1
ATOM 2233 C CA . THR B 2 57 ? 16.351 -9.277 -10.749 1.00 44.97 57 THR B CA 1
ATOM 2234 C C . THR B 2 57 ? 16.824 -9.420 -12.192 1.00 45.70 57 THR B C 1
ATOM 2235 O O . THR B 2 57 ? 16.345 -10.288 -12.918 1.00 44.83 57 THR B O 1
ATOM 2239 N N . LEU B 2 58 ? 17.753 -8.566 -12.616 1.00 45.25 58 LEU B N 1
ATOM 2240 C CA . LEU B 2 58 ? 18.271 -8.633 -13.980 1.00 45.79 58 LEU B CA 1
ATOM 2241 C C . LEU B 2 58 ? 19.326 -9.730 -14.086 1.00 46.69 58 LEU B C 1
ATOM 2242 O O . LEU B 2 58 ? 19.985 -9.872 -15.118 1.00 46.25 58 LEU B O 1
ATOM 2247 N N . GLY B 2 59 ? 19.484 -10.499 -13.013 1.00 47.27 59 GLY B N 1
ATOM 2248 C CA . GLY B 2 59 ? 20.470 -11.563 -13.013 1.00 48.96 59 GLY B CA 1
ATOM 2249 C C . GLY B 2 59 ? 21.843 -11.016 -13.351 1.00 50.16 59 GLY B C 1
ATOM 2250 O O . GLY B 2 59 ? 22.537 -11.545 -14.220 1.00 51.16 59 GLY B O 1
ATOM 2251 N N . LEU B 2 60 ? 22.235 -9.947 -12.667 1.00 49.53 60 LEU B N 1
ATOM 2252 C CA . LEU B 2 60 ? 23.530 -9.327 -12.913 1.00 49.72 60 LEU B CA 1
ATOM 2253 C C . LEU B 2 60 ? 24.591 -9.809 -11.936 1.00 49.83 60 LEU B C 1
ATOM 2254 O O . LEU B 2 60 ? 24.286 -10.194 -10.807 1.00 50.33 60 LEU B O 1
ATOM 2259 N N . ARG B 2 61 ? 25.837 -9.780 -12.395 1.00 50.11 61 ARG B N 1
ATOM 2260 C CA . ARG B 2 61 ? 26.996 -10.184 -11.604 1.00 50.34 61 ARG B CA 1
ATOM 2261 C C . ARG B 2 61 ? 28.244 -9.772 -12.377 1.00 47.79 61 ARG B C 1
ATOM 2262 O O . ARG B 2 61 ? 28.230 -9.712 -13.607 1.00 47.63 61 ARG B O 1
ATOM 2270 N N . SER B 2 62 ? 29.321 -9.486 -11.658 1.00 46.39 62 SER B N 1
ATOM 2271 C CA . SER B 2 62 ? 30.560 -9.088 -12.306 1.00 44.68 62 SER B CA 1
ATOM 2272 C C . SER B 2 62 ? 31.081 -10.265 -13.129 1.00 44.79 62 SER B C 1
ATOM 2273 O O . SER B 2 62 ? 30.998 -11.417 -12.703 1.00 45.10 62 SER B O 1
ATOM 2276 N N . PRO B 2 63 ? 31.626 -9.993 -14.321 1.00 43.75 63 PRO B N 1
ATOM 2277 C CA . PRO B 2 63 ? 31.786 -8.677 -14.942 1.00 42.43 63 PRO B CA 1
ATOM 2278 C C . PRO B 2 63 ? 30.607 -8.318 -15.845 1.00 41.21 63 PRO B C 1
ATOM 2279 O O . PRO B 2 63 ? 30.056 -9.176 -16.535 1.00 41.72 63 PRO B O 1
ATOM 2283 N N . VAL B 2 64 ? 30.232 -7.047 -15.843 1.00 39.04 64 VAL B N 1
ATOM 2284 C CA . VAL B 2 64 ? 29.127 -6.577 -16.671 1.00 38.26 64 VAL B CA 1
ATOM 2285 C C . VAL B 2 64 ? 29.649 -5.671 -17.770 1.00 36.44 64 VAL B C 1
ATOM 2286 O O . VAL B 2 64 ? 30.464 -4.791 -17.511 1.00 37.83 64 VAL B O 1
ATOM 2290 N N . VAL B 2 65 ? 29.177 -5.887 -18.992 1.00 35.81 65 VAL B N 1
ATOM 2291 C CA . VAL B 2 65 ? 29.580 -5.063 -20.115 1.00 36.68 65 VAL B CA 1
ATOM 2292 C C . VAL B 2 65 ? 28.361 -4.362 -20.691 1.00 37.60 65 VAL B C 1
ATOM 2293 O O . VAL B 2 65 ? 27.439 -5.015 -21.181 1.00 39.98 65 VAL B O 1
ATOM 2297 N N . LEU B 2 66 ? 28.373 -3.035 -20.640 1.00 37.71 66 LEU B N 1
ATOM 2298 C CA . LEU B 2 66 ? 27.269 -2.234 -21.154 1.00 35.77 66 LEU B CA 1
ATOM 2299 C C . LEU B 2 66 ? 27.623 -1.651 -22.518 1.00 36.26 66 LEU B C 1
ATOM 2300 O O . LEU B 2 66 ? 28.746 -1.186 -22.738 1.00 35.08 66 LEU B O 1
ATOM 2305 N N . TYR B 2 67 ? 26.670 -1.671 -23.443 1.00 33.62 67 TYR B N 1
ATOM 2306 C CA . TYR B 2 67 ? 26.937 -1.122 -24.765 1.00 35.21 67 TYR B CA 1
ATOM 2307 C C . TYR B 2 67 ? 25.844 -0.176 -25.251 1.00 37.46 67 TYR B C 1
ATOM 2308 O O . TYR B 2 67 ? 24.698 -0.239 -24.793 1.00 37.50 67 TYR B O 1
ATOM 2317 N N . ASP B 2 68 ? 26.221 0.708 -26.168 1.00 37.12 68 ASP B N 1
ATOM 2318 C CA . ASP B 2 68 ? 25.319 1.702 -26.740 1.00 39.61 68 ASP B CA 1
ATOM 2319 C C . ASP B 2 68 ? 25.992 2.184 -28.021 1.00 41.33 68 ASP B C 1
ATOM 2320 O O . ASP B 2 68 ? 27.057 1.685 -28.394 1.00 41.90 68 ASP B O 1
ATOM 2325 N N . GLU B 2 69 ? 25.384 3.148 -28.702 1.00 43.27 69 GLU B N 1
ATOM 2326 C CA . GLU B 2 69 ? 25.985 3.665 -29.924 1.00 44.10 69 GLU B CA 1
ATOM 2327 C C . GLU B 2 69 ? 26.709 4.963 -29.594 1.00 42.87 69 GLU B C 1
ATOM 2328 O O . GLU B 2 69 ? 26.138 6.055 -29.658 1.00 41.40 69 GLU B O 1
ATOM 2334 N N . GLY B 2 70 ? 27.980 4.828 -29.229 1.00 42.73 70 GLY B N 1
ATOM 2335 C CA . GLY B 2 70 ? 28.766 5.987 -28.864 1.00 39.73 70 GLY B CA 1
ATOM 2336 C C . GLY B 2 70 ? 28.728 6.134 -27.357 1.00 40.55 70 GLY B C 1
ATOM 2337 O O . GLY B 2 70 ? 27.915 5.497 -26.687 1.00 41.18 70 GLY B O 1
ATOM 2338 N N . LEU B 2 71 ? 29.609 6.968 -26.820 1.00 39.73 71 LEU B N 1
ATOM 2339 C CA . LEU B 2 71 ? 29.664 7.197 -25.383 1.00 39.81 71 LEU B CA 1
ATOM 2340 C C . LEU B 2 71 ? 28.509 8.128 -25.013 1.00 40.20 71 LEU B C 1
ATOM 2341 O O . LEU B 2 71 ? 28.672 9.351 -24.927 1.00 40.02 71 LEU B O 1
ATOM 2346 N N . THR B 2 72 ? 27.338 7.534 -24.805 1.00 41.47 72 THR B N 1
ATOM 2347 C CA . THR B 2 72 ? 26.138 8.291 -24.471 1.00 40.36 72 THR B CA 1
ATOM 2348 C C . THR B 2 72 ? 25.945 8.534 -22.985 1.00 40.03 72 THR B C 1
ATOM 2349 O O . THR B 2 72 ? 26.462 7.799 -22.140 1.00 38.82 72 THR B O 1
ATOM 2353 N N . SER B 2 73 ? 25.181 9.571 -22.678 1.00 38.90 73 SER B N 1
ATOM 2354 C CA . SER B 2 73 ? 24.892 9.907 -21.296 1.00 39.08 73 SER B CA 1
ATOM 2355 C C . SER B 2 73 ? 24.141 8.747 -20.650 1.00 38.11 73 SER B C 1
ATOM 2356 O O . SER B 2 73 ? 24.431 8.369 -19.515 1.00 36.05 73 SER B O 1
ATOM 2359 N N . ARG B 2 74 ? 23.189 8.165 -21.377 1.00 36.74 74 ARG B N 1
ATOM 2360 C CA . ARG B 2 74 ? 22.421 7.048 -20.824 1.00 35.19 74 ARG B CA 1
ATOM 2361 C C . ARG B 2 74 ? 23.319 5.854 -20.524 1.00 33.66 74 ARG B C 1
ATOM 2362 O O . ARG B 2 74 ? 23.196 5.224 -19.474 1.00 33.08 74 ARG B O 1
ATOM 2370 N N . LEU B 2 75 ? 24.242 5.557 -21.435 1.00 32.10 75 LEU B N 1
ATOM 2371 C CA . LEU B 2 75 ? 25.163 4.444 -21.231 1.00 28.36 75 LEU B CA 1
ATOM 2372 C C . LEU B 2 75 ? 25.980 4.640 -19.960 1.00 27.80 75 LEU B C 1
ATOM 2373 O O . LEU B 2 75 ? 26.110 3.718 -19.151 1.00 26.23 75 LEU B O 1
ATOM 2378 N N . CYS B 2 76 ? 26.531 5.841 -19.801 1.00 27.56 76 CYS B N 1
ATOM 2379 C CA . CYS B 2 76 ? 27.369 6.150 -18.641 1.00 29.30 76 CYS B CA 1
ATOM 2380 C C . CYS B 2 76 ? 26.610 6.311 -17.320 1.00 28.52 76 CYS B C 1
ATOM 2381 O O . CYS B 2 76 ? 27.042 5.803 -16.294 1.00 27.44 76 CYS B O 1
ATOM 2384 N N . ARG B 2 77 ? 25.484 7.012 -17.307 1.00 30.30 77 ARG B N 1
ATOM 2385 C CA . ARG B 2 77 ? 24.813 7.127 -16.014 1.00 30.42 77 ARG B CA 1
ATOM 2386 C C . ARG B 2 77 ? 24.357 5.732 -15.587 1.00 27.93 77 ARG B C 1
ATOM 2387 O O . ARG B 2 77 ? 24.384 5.398 -14.402 1.00 28.78 77 ARG B O 1
ATOM 2395 N N . THR B 2 78 ? 23.997 4.895 -16.553 1.00 27.37 78 THR B N 1
ATOM 2396 C CA . THR B 2 78 ? 23.564 3.534 -16.246 1.00 27.92 78 THR B CA 1
ATOM 2397 C C . THR B 2 78 ? 24.738 2.687 -15.733 1.00 27.64 78 THR B C 1
ATOM 2398 O O . THR B 2 78 ? 24.623 1.968 -14.736 1.00 27.59 78 THR B O 1
ATOM 2402 N N . ALA B 2 79 ? 25.877 2.777 -16.408 1.00 26.34 79 ALA B N 1
ATOM 2403 C CA . ALA B 2 79 ? 27.042 2.035 -15.962 1.00 26.49 79 ALA B CA 1
ATOM 2404 C C . ALA B 2 79 ? 27.459 2.558 -14.586 1.00 23.87 79 ALA B C 1
ATOM 2405 O O . ALA B 2 79 ? 27.954 1.795 -13.739 1.00 27.03 79 ALA B O 1
ATOM 2407 N N . PHE B 2 80 ? 27.271 3.856 -14.365 1.00 23.59 80 PHE B N 1
ATOM 2408 C CA . PHE B 2 80 ? 27.631 4.462 -13.096 1.00 23.23 80 PHE B CA 1
ATOM 2409 C C . PHE B 2 80 ? 26.864 3.836 -11.927 1.00 26.05 80 PHE B C 1
ATOM 2410 O O . PHE B 2 80 ? 27.437 3.574 -10.877 1.00 23.75 80 PHE B O 1
ATOM 2418 N N . PHE B 2 81 ? 25.566 3.605 -12.105 1.00 26.87 81 PHE B N 1
ATOM 2419 C CA . PHE B 2 81 ? 24.775 3.016 -11.031 1.00 27.13 81 PHE B CA 1
ATOM 2420 C C . PHE B 2 81 ? 25.206 1.584 -10.724 1.00 25.72 81 PHE B C 1
ATOM 2421 O O . PHE B 2 81 ? 25.362 1.224 -9.559 1.00 25.93 81 PHE B O 1
ATOM 2429 N N . LEU B 2 82 ? 25.405 0.776 -11.763 1.00 27.66 82 LEU B N 1
ATOM 2430 C CA . LEU B 2 82 ? 25.838 -0.606 -11.568 1.00 28.62 82 LEU B CA 1
ATOM 2431 C C . LEU B 2 82 ? 27.184 -0.624 -10.843 1.00 30.52 82 LEU B C 1
ATOM 2432 O O . LEU B 2 82 ? 27.377 -1.356 -9.868 1.00 29.33 82 LEU B O 1
ATOM 2437 N N . GLY B 2 83 ? 28.113 0.198 -11.316 1.00 27.82 83 GLY B N 1
ATOM 2438 C CA . GLY B 2 83 ? 29.415 0.266 -10.679 1.00 30.20 83 GLY B CA 1
ATOM 2439 C C . GLY B 2 83 ? 29.317 0.789 -9.263 1.00 32.23 83 GLY B C 1
ATOM 2440 O O . GLY B 2 83 ?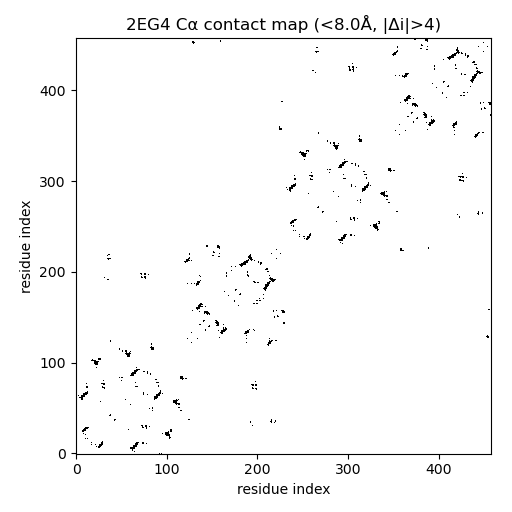 30.036 0.334 -8.372 1.00 32.38 83 GLY B O 1
ATOM 2441 N N . LEU B 2 84 ? 28.413 1.741 -9.043 1.00 30.13 84 LEU B N 1
ATOM 2442 C CA . LEU B 2 84 ? 28.231 2.322 -7.720 1.00 31.17 84 LEU B CA 1
ATOM 2443 C C . LEU B 2 84 ? 27.812 1.249 -6.721 1.00 30.30 84 LEU B C 1
ATOM 2444 O O . LEU B 2 84 ? 28.134 1.334 -5.533 1.00 30.16 84 LEU B O 1
ATOM 2449 N N . GLY B 2 85 ? 27.095 0.251 -7.221 1.00 29.49 85 GLY B N 1
ATOM 2450 C CA . GLY B 2 85 ? 26.623 -0.840 -6.384 1.00 30.87 85 GLY B CA 1
ATOM 2451 C C . GLY B 2 85 ? 27.685 -1.889 -6.101 1.00 30.67 85 GLY B C 1
ATOM 2452 O O . GLY B 2 85 ? 27.457 -2.827 -5.331 1.00 30.16 85 GLY B O 1
ATOM 2453 N N . GLY B 2 86 ? 28.845 -1.731 -6.724 1.00 31.38 86 GLY B N 1
ATOM 2454 C CA . GLY B 2 86 ? 29.928 -2.675 -6.499 1.00 35.47 86 GLY B CA 1
ATOM 2455 C C . GLY B 2 86 ? 30.252 -3.620 -7.641 1.00 36.51 86 GLY B C 1
ATOM 2456 O O . GLY B 2 86 ? 31.228 -4.369 -7.553 1.00 38.20 86 GLY B O 1
ATOM 2457 N N . LEU B 2 87 ? 29.455 -3.600 -8.707 1.00 35.16 87 LEU B N 1
ATOM 2458 C CA . LEU B 2 87 ? 29.700 -4.470 -9.855 1.00 35.32 87 LEU B CA 1
ATOM 2459 C C . LEU B 2 87 ? 30.895 -3.993 -10.690 1.00 36.65 87 LEU B C 1
ATOM 2460 O O . LEU B 2 87 ? 31.185 -2.799 -10.756 1.00 35.09 87 LEU B O 1
ATOM 2465 N N . GLU B 2 88 ? 31.600 -4.932 -11.312 1.00 37.37 88 GLU B N 1
ATOM 2466 C CA . GLU B 2 88 ? 32.725 -4.568 -12.165 1.00 37.44 88 GLU B CA 1
ATOM 2467 C C . GLU B 2 88 ? 32.120 -4.343 -13.543 1.00 35.57 88 GLU B C 1
ATOM 2468 O O . GLU B 2 88 ? 31.575 -5.263 -14.146 1.00 36.03 88 GLU B O 1
ATOM 2474 N N . VAL B 2 89 ? 32.225 -3.115 -14.038 1.00 35.04 89 VAL B N 1
ATOM 2475 C CA . VAL B 2 89 ? 31.628 -2.757 -15.317 1.00 35.17 89 VAL B CA 1
ATOM 2476 C C . VAL B 2 89 ? 32.628 -2.309 -16.372 1.00 37.06 89 VAL B C 1
ATOM 2477 O O . VAL B 2 89 ? 33.757 -1.943 -16.057 1.00 38.44 89 VAL B O 1
ATOM 2481 N N . GLN B 2 90 ? 32.183 -2.311 -17.626 1.00 37.06 90 GLN B N 1
ATOM 2482 C CA . GLN B 2 90 ? 33.012 -1.931 -18.761 1.00 40.40 90 GLN B CA 1
ATOM 2483 C C . GLN B 2 90 ? 32.111 -1.353 -19.857 1.00 39.53 90 GLN B C 1
ATOM 2484 O O . GLN B 2 90 ? 31.000 -1.837 -20.066 1.00 38.14 90 GLN B O 1
ATOM 2490 N N . LEU B 2 91 ? 32.584 -0.322 -20.550 1.00 36.91 91 LEU B N 1
ATOM 2491 C CA . LEU B 2 91 ? 31.799 0.306 -21.613 1.00 34.99 91 LEU B CA 1
ATOM 2492 C C . LEU B 2 91 ? 32.241 -0.165 -23.001 1.00 36.65 91 LEU B C 1
ATOM 2493 O O . LEU B 2 91 ? 33.434 -0.309 -23.266 1.00 36.23 91 LEU B O 1
ATOM 2498 N N . TRP B 2 92 ? 31.277 -0.410 -23.883 1.00 35.10 92 TRP B N 1
ATOM 2499 C CA . TRP B 2 92 ? 31.554 -0.859 -25.249 1.00 35.78 92 TRP B CA 1
ATOM 2500 C C . TRP B 2 92 ? 30.733 0.053 -26.150 1.00 38.34 92 TRP B C 1
ATOM 2501 O O . TRP B 2 92 ? 29.531 -0.154 -26.324 1.00 35.35 92 TRP B O 1
ATOM 2512 N N . THR B 2 93 ? 31.390 1.066 -26.710 1.00 39.36 93 THR B N 1
ATOM 2513 C CA . THR B 2 93 ? 30.734 2.063 -27.551 1.00 41.38 93 THR B CA 1
ATOM 2514 C C . THR B 2 93 ? 30.718 1.819 -29.061 1.00 42.68 93 THR B C 1
ATOM 2515 O O . THR B 2 93 ? 30.118 2.593 -29.810 1.00 41.37 93 THR B O 1
ATOM 2519 N N . GLU B 2 94 ? 31.378 0.758 -29.507 1.00 44.97 94 GLU B N 1
ATOM 2520 C CA . GLU B 2 94 ? 31.412 0.426 -30.927 1.00 47.58 94 GLU B CA 1
ATOM 2521 C C . GLU B 2 94 ? 32.065 -0.926 -31.133 1.00 46.51 94 GLU B C 1
ATOM 2522 O O . GLU B 2 94 ? 32.971 -1.303 -30.392 1.00 47.76 94 GLU B O 1
ATOM 2528 N N . GLY B 2 95 ? 31.587 -1.664 -32.130 1.00 45.23 95 GLY B N 1
ATOM 2529 C CA . GLY B 2 95 ? 32.147 -2.973 -32.403 1.00 42.75 95 GLY B CA 1
ATOM 2530 C C . GLY B 2 95 ? 31.181 -4.085 -32.069 1.00 43.10 95 GLY B C 1
ATOM 2531 O O . GLY B 2 95 ? 31.409 -5.245 -32.425 1.00 40.46 95 GLY B O 1
ATOM 2532 N N . TRP B 2 96 ? 30.101 -3.727 -31.374 1.00 42.69 96 TRP B N 1
ATOM 2533 C CA . TRP B 2 96 ? 29.072 -4.684 -30.981 1.00 41.49 96 TRP B CA 1
ATOM 2534 C C . TRP B 2 96 ? 28.006 -4.803 -32.069 1.00 40.90 96 TRP B C 1
ATOM 2535 O O . TRP B 2 96 ? 27.429 -5.868 -32.259 1.00 39.30 96 TRP B O 1
ATOM 2546 N N . GLU B 2 97 ? 27.766 -3.703 -32.780 1.00 42.61 97 GLU B N 1
ATOM 2547 C CA . GLU B 2 97 ? 26.748 -3.656 -33.830 1.00 42.67 97 GLU B CA 1
ATOM 2548 C C . GLU B 2 97 ? 26.587 -4.927 -34.661 1.00 43.51 97 GLU B C 1
ATOM 2549 O O . GLU B 2 97 ? 25.475 -5.427 -34.824 1.00 42.12 97 GLU B O 1
ATOM 2555 N N . PRO B 2 98 ? 27.692 -5.474 -35.201 1.00 44.78 98 PRO B N 1
ATOM 2556 C CA . PRO B 2 98 ? 27.570 -6.693 -36.007 1.00 42.88 98 PRO B CA 1
ATOM 2557 C C . PRO B 2 98 ? 26.911 -7.873 -35.289 1.00 41.45 98 PRO B C 1
ATOM 2558 O O . PRO B 2 98 ? 26.475 -8.825 -35.931 1.00 41.89 98 PRO B O 1
ATOM 2562 N N . TYR B 2 99 ? 26.832 -7.804 -33.964 1.00 39.38 99 TYR B N 1
ATOM 2563 C CA . TYR B 2 99 ? 26.236 -8.879 -33.168 1.00 38.87 99 TYR B CA 1
ATOM 2564 C C . TYR B 2 99 ? 24.788 -8.617 -32.743 1.00 39.28 99 TYR B C 1
ATOM 2565 O O . TYR B 2 99 ? 24.118 -9.519 -32.246 1.00 38.27 99 TYR B O 1
ATOM 2574 N N . ALA B 2 100 ? 24.323 -7.386 -32.932 1.00 40.50 100 ALA B N 1
ATOM 2575 C CA . ALA B 2 100 ? 22.963 -6.992 -32.539 1.00 42.26 100 ALA B CA 1
ATOM 2576 C C . ALA B 2 100 ? 21.897 -7.598 -33.454 1.00 43.58 100 ALA B C 1
ATOM 2577 O O . ALA B 2 100 ? 21.229 -6.884 -34.206 1.00 42.82 100 ALA B O 1
ATOM 2579 N N . THR B 2 101 ? 21.723 -8.913 -33.358 1.00 43.95 101 THR B N 1
ATOM 2580 C CA . THR B 2 101 ? 20.773 -9.621 -34.205 1.00 45.52 101 THR B CA 1
ATOM 2581 C C . THR B 2 101 ? 19.673 -10.376 -33.467 1.00 47.64 101 THR B C 1
ATOM 2582 O O . THR B 2 101 ? 18.799 -10.979 -34.101 1.00 47.67 101 THR B O 1
ATOM 2586 N N . GLU B 2 102 ? 19.709 -10.371 -32.139 1.00 49.07 102 GLU B N 1
ATOM 2587 C CA . GLU B 2 102 ? 18.663 -11.055 -31.393 1.00 52.78 102 GLU B CA 1
ATOM 2588 C C . GLU B 2 102 ? 17.504 -10.091 -31.165 1.00 53.93 102 GLU B C 1
ATOM 2589 O O . GLU B 2 102 ? 17.707 -8.933 -30.792 1.00 53.59 102 GLU B O 1
ATOM 2595 N N . LYS B 2 103 ? 16.287 -10.569 -31.400 1.00 56.42 103 LYS B N 1
ATOM 2596 C CA . LYS B 2 103 ? 15.106 -9.737 -31.220 1.00 58.97 103 LYS B CA 1
ATOM 2597 C C . LYS B 2 103 ? 14.276 -10.157 -30.011 1.00 60.21 103 LYS B C 1
ATOM 2598 O O . LYS B 2 103 ? 13.533 -9.350 -29.457 1.00 60.29 103 LYS B O 1
ATOM 2604 N N . GLU B 2 104 ? 14.413 -11.414 -29.600 1.00 61.79 104 GLU B N 1
ATOM 2605 C CA . GLU B 2 104 ? 13.676 -11.927 -28.448 1.00 64.44 104 GLU B CA 1
ATOM 2606 C C . GLU B 2 104 ? 14.316 -11.428 -27.157 1.00 64.84 104 GLU B C 1
ATOM 2607 O O . GLU B 2 104 ? 15.537 -11.290 -27.075 1.00 65.28 104 GLU B O 1
ATOM 2613 N N . GLU B 2 105 ? 13.497 -11.166 -26.145 1.00 65.68 105 GLU B N 1
ATOM 2614 C CA . GLU B 2 105 ? 14.018 -10.670 -24.878 1.00 66.43 105 GLU B CA 1
ATOM 2615 C C . GLU B 2 105 ? 14.239 -11.772 -23.848 1.00 67.35 105 GLU B C 1
ATOM 2616 O O . GLU B 2 105 ? 13.401 -12.657 -23.670 1.00 67.10 105 GLU B O 1
ATOM 2622 N N . PRO B 2 106 ? 15.384 -11.727 -23.152 1.00 68.10 106 PRO B N 1
ATOM 2623 C CA . PRO B 2 106 ? 15.727 -12.721 -22.132 1.00 68.63 106 PRO B CA 1
ATOM 2624 C C . PRO B 2 106 ? 14.699 -12.813 -21.005 1.00 68.70 106 PRO B C 1
ATOM 2625 O O . PRO B 2 106 ? 13.582 -12.313 -21.113 1.00 69.09 106 PRO B O 1
ATOM 2629 N N . LYS B 2 107 ? 15.110 -13.468 -19.927 1.00 69.04 107 LYS B N 1
ATOM 2630 C CA . LYS B 2 107 ? 14.308 -13.658 -18.726 1.00 69.52 107 LYS B CA 1
ATOM 2631 C C . LYS B 2 107 ? 15.293 -14.192 -17.694 1.00 69.31 107 LYS B C 1
ATOM 2632 O O . LYS B 2 107 ? 15.177 -15.323 -17.227 1.00 69.77 107 LYS B O 1
ATOM 2638 N N . PRO B 2 108 ? 16.287 -13.368 -17.331 1.00 68.79 108 PRO B N 1
ATOM 2639 C CA . PRO B 2 108 ? 17.338 -13.694 -16.363 1.00 68.56 108 PRO B CA 1
ATOM 2640 C C . PRO B 2 108 ? 16.855 -14.451 -15.135 1.00 68.13 108 PRO B C 1
ATOM 2641 O O . PRO B 2 108 ? 15.773 -14.182 -14.615 1.00 67.51 108 PRO B O 1
ATOM 2645 N N . GLU B 2 109 ? 17.658 -15.406 -14.680 1.00 67.87 109 GLU B N 1
ATOM 2646 C CA . GLU B 2 109 ? 17.314 -16.163 -13.488 1.00 68.70 109 GLU B CA 1
ATOM 2647 C C . GLU B 2 109 ? 17.941 -15.372 -12.348 1.00 67.79 109 GLU B C 1
ATOM 2648 O O . GLU B 2 109 ? 19.160 -15.248 -12.272 1.00 68.84 109 GLU B O 1
ATOM 2654 N N . ARG B 2 110 ? 17.104 -14.821 -11.479 1.00 67.07 110 ARG B N 1
ATOM 2655 C CA . ARG B 2 110 ? 17.579 -14.020 -10.359 1.00 67.14 110 ARG B CA 1
ATOM 2656 C C . ARG B 2 110 ? 18.893 -14.514 -9.761 1.00 66.50 110 ARG B C 1
ATOM 2657 O O . ARG B 2 110 ? 19.167 -15.713 -9.739 1.00 66.99 110 ARG B O 1
ATOM 2665 N N . THR B 2 111 ? 19.705 -13.572 -9.290 1.00 64.78 111 THR B N 1
ATOM 2666 C CA . THR B 2 111 ? 20.982 -13.883 -8.662 1.00 62.39 111 THR B CA 1
ATOM 2667 C C . THR B 2 111 ? 20.848 -13.493 -7.195 1.00 61.04 111 THR B C 1
ATOM 2668 O O . THR B 2 111 ? 19.826 -12.948 -6.790 1.00 60.98 111 THR B O 1
ATOM 2672 N N . GLU B 2 112 ? 21.874 -13.770 -6.399 1.00 59.97 112 GLU B N 1
ATOM 2673 C CA . GLU B 2 112 ? 21.827 -13.444 -4.979 1.00 58.65 112 GLU B CA 1
ATOM 2674 C C . GLU B 2 112 ? 22.808 -12.340 -4.604 1.00 56.68 112 GLU B C 1
ATOM 2675 O O . GLU B 2 112 ? 22.875 -11.925 -3.444 1.00 55.98 112 GLU B O 1
ATOM 2681 N N . VAL B 2 113 ? 23.567 -11.870 -5.590 1.00 54.28 113 VAL B N 1
ATOM 2682 C CA . VAL B 2 113 ? 24.548 -10.814 -5.373 1.00 51.08 113 VAL B CA 1
ATOM 2683 C C . VAL B 2 113 ? 23.936 -9.655 -4.581 1.00 48.67 113 VAL B C 1
ATOM 2684 O O . VAL B 2 113 ? 22.775 -9.304 -4.779 1.00 46.82 113 VAL B O 1
ATOM 2688 N N . VAL B 2 114 ? 24.720 -9.074 -3.676 1.00 48.10 114 VAL B N 1
ATOM 2689 C CA . VAL B 2 114 ? 24.253 -7.961 -2.849 1.00 47.43 114 VAL B CA 1
ATOM 2690 C C . VAL B 2 114 ? 25.057 -6.694 -3.134 1.00 45.79 114 VAL B C 1
ATOM 2691 O O . VAL B 2 114 ? 26.283 -6.734 -3.218 1.00 47.11 114 VAL B O 1
ATOM 2695 N N . ALA B 2 115 ? 24.363 -5.570 -3.270 1.00 44.66 115 ALA B N 1
ATOM 2696 C CA . ALA B 2 115 ? 25.026 -4.307 -3.556 1.00 43.05 115 ALA B CA 1
ATOM 2697 C C . ALA B 2 115 ? 25.730 -3.706 -2.343 1.00 42.81 115 ALA B C 1
ATOM 2698 O O . ALA B 2 115 ? 25.294 -3.856 -1.205 1.00 42.01 115 ALA B O 1
ATOM 2700 N N . LYS B 2 116 ? 26.830 -3.019 -2.615 1.00 42.22 116 LYS B N 1
ATOM 2701 C CA . LYS B 2 116 ? 27.631 -2.366 -1.587 1.00 42.36 116 LYS B CA 1
ATOM 2702 C C . LYS B 2 116 ? 28.072 -1.041 -2.196 1.00 40.10 116 LYS B C 1
ATOM 2703 O O . LYS B 2 116 ? 28.830 -1.030 -3.161 1.00 40.56 116 LYS B O 1
ATOM 2709 N N . LEU B 2 117 ? 27.592 0.070 -1.645 1.00 37.95 117 LEU B N 1
ATOM 2710 C CA . LEU B 2 117 ? 27.943 1.377 -2.197 1.00 37.07 117 LEU B CA 1
ATOM 2711 C C . LEU B 2 117 ? 29.432 1.652 -2.190 1.00 37.26 117 LEU B C 1
ATOM 2712 O O . LEU B 2 117 ? 30.107 1.501 -1.173 1.00 35.94 117 LEU B O 1
ATOM 2717 N N . ARG B 2 118 ? 29.934 2.053 -3.348 1.00 36.42 118 ARG B N 1
ATOM 2718 C CA . ARG B 2 118 ? 31.333 2.390 -3.495 1.00 36.78 118 ARG B CA 1
ATOM 2719 C C . ARG B 2 118 ? 31.337 3.900 -3.302 1.00 36.18 118 ARG B C 1
ATOM 2720 O O . ARG B 2 118 ? 31.287 4.659 -4.264 1.00 32.21 118 ARG B O 1
ATOM 2728 N N . ARG B 2 119 ? 31.362 4.332 -2.047 1.00 34.37 119 ARG B N 1
ATOM 2729 C CA . ARG B 2 119 ? 31.336 5.754 -1.728 1.00 34.93 119 ARG B CA 1
ATOM 2730 C C . ARG B 2 119 ? 32.413 6.561 -2.432 1.00 35.58 119 ARG B C 1
ATOM 2731 O O . ARG B 2 119 ? 32.215 7.739 -2.716 1.00 34.84 119 ARG B O 1
ATOM 2739 N N . ASP B 2 120 ? 33.547 5.935 -2.727 1.00 34.72 120 ASP B N 1
ATOM 2740 C CA . ASP B 2 120 ? 34.636 6.638 -3.399 1.00 34.54 120 ASP B CA 1
ATOM 2741 C C . ASP B 2 120 ? 34.314 7.046 -4.842 1.00 34.05 120 ASP B C 1
ATOM 2742 O O . ASP B 2 120 ? 35.119 7.712 -5.493 1.00 33.96 120 ASP B O 1
ATOM 2747 N N . TRP B 2 121 ? 33.147 6.636 -5.337 1.00 30.31 121 TRP B N 1
ATOM 2748 C CA . TRP B 2 121 ? 32.700 6.961 -6.698 1.00 28.42 121 TRP B CA 1
ATOM 2749 C C . TRP B 2 121 ? 31.736 8.137 -6.662 1.00 26.48 121 TRP B C 1
ATOM 2750 O O . TRP B 2 121 ? 31.485 8.794 -7.682 1.00 25.35 121 TRP B O 1
ATOM 2761 N N . LEU B 2 122 ? 31.216 8.388 -5.470 1.00 24.01 122 LEU B N 1
ATOM 2762 C CA . LEU B 2 122 ? 30.177 9.385 -5.267 1.00 25.16 122 LEU B CA 1
ATOM 2763 C C . LEU B 2 122 ? 30.492 10.619 -4.434 1.00 25.50 122 LEU B C 1
ATOM 2764 O O . LEU B 2 122 ? 31.421 10.637 -3.624 1.00 25.42 122 LEU B O 1
ATOM 2769 N N . LEU B 2 123 ? 29.694 11.661 -4.660 1.00 21.91 123 LEU B N 1
ATOM 2770 C CA . LEU B 2 123 ? 29.771 12.875 -3.881 1.00 21.89 123 LEU B CA 1
ATOM 2771 C C . LEU B 2 123 ? 28.345 13.184 -3.468 1.00 24.78 123 LEU B C 1
ATOM 2772 O O . LEU B 2 123 ? 27.444 13.240 -4.311 1.00 23.45 123 LEU B O 1
ATOM 2777 N N . THR B 2 124 ? 28.128 13.314 -2.167 1.00 23.59 124 THR B N 1
ATOM 2778 C CA . THR B 2 124 ? 26.822 13.696 -1.652 1.00 25.09 124 THR B CA 1
ATOM 2779 C C . THR B 2 124 ? 26.935 15.209 -1.695 1.00 23.82 124 THR B C 1
ATOM 2780 O O . THR B 2 124 ? 28.018 15.738 -1.979 1.00 21.92 124 THR B O 1
ATOM 2784 N N . ALA B 2 125 ? 25.842 15.913 -1.413 1.00 23.94 125 ALA B N 1
ATOM 2785 C CA . ALA B 2 125 ? 25.881 17.371 -1.428 1.00 23.18 125 ALA B CA 1
ATOM 2786 C C . ALA B 2 125 ? 26.930 17.887 -0.454 1.00 24.47 125 ALA B C 1
ATOM 2787 O O . ALA B 2 125 ? 27.644 18.839 -0.737 1.00 23.96 125 ALA B O 1
ATOM 2789 N N . ASP B 2 126 ? 27.016 17.235 0.701 1.00 25.43 126 ASP B N 1
ATOM 2790 C CA . ASP B 2 126 ? 27.973 17.624 1.735 1.00 26.27 126 ASP B CA 1
ATOM 2791 C C . ASP B 2 126 ? 29.425 17.469 1.295 1.00 24.48 126 ASP B C 1
ATOM 2792 O O . ASP B 2 126 ? 30.251 18.334 1.571 1.00 25.92 126 ASP B O 1
ATOM 2797 N N . GLU B 2 127 ? 29.729 16.369 0.615 1.00 24.22 127 GLU B N 1
ATOM 2798 C CA . GLU B 2 127 ? 31.079 16.110 0.117 1.00 24.28 127 GLU B CA 1
ATOM 2799 C C . GLU B 2 127 ? 31.383 17.068 -1.048 1.00 24.17 127 GLU B C 1
ATOM 2800 O O . GLU B 2 127 ? 32.492 17.587 -1.176 1.00 20.37 127 GLU B O 1
ATOM 2806 N N . ALA B 2 128 ? 30.393 17.321 -1.898 1.00 21.50 128 ALA B N 1
ATOM 2807 C CA . ALA B 2 128 ? 30.617 18.243 -3.013 1.00 22.42 128 ALA B CA 1
ATOM 2808 C C . ALA B 2 128 ? 30.928 19.659 -2.506 1.00 21.24 128 ALA B C 1
ATOM 2809 O O . ALA B 2 128 ? 31.790 20.349 -3.037 1.00 21.24 128 ALA B O 1
ATOM 2811 N N . ALA B 2 129 ? 30.229 20.073 -1.460 1.00 21.71 129 ALA B N 1
ATOM 2812 C CA . ALA B 2 129 ? 30.407 21.394 -0.880 1.00 23.40 129 ALA B CA 1
ATOM 2813 C C . ALA B 2 129 ? 31.816 21.594 -0.327 1.00 24.08 129 ALA B C 1
ATOM 2814 O O . ALA B 2 129 ? 32.301 22.716 -0.221 1.00 22.68 129 ALA B O 1
ATOM 2816 N N . ARG B 2 130 ? 32.478 20.495 0.009 1.00 25.88 130 ARG B N 1
ATOM 2817 C CA . ARG B 2 130 ? 33.816 20.570 0.586 1.00 26.10 130 ARG B CA 1
ATOM 2818 C C . ARG B 2 130 ? 34.922 20.141 -0.356 1.00 29.30 130 ARG B C 1
ATOM 2819 O O . ARG B 2 130 ? 36.099 20.192 0.002 1.00 27.64 130 ARG B O 1
ATOM 2827 N N . HIS B 2 131 ? 34.555 19.706 -1.557 1.00 25.16 131 HIS B N 1
ATOM 2828 C CA . HIS B 2 131 ? 35.553 19.258 -2.508 1.00 25.70 131 HIS B CA 1
ATOM 2829 C C . HIS B 2 131 ? 36.348 20.446 -3.027 1.00 27.24 131 HIS B C 1
ATOM 2830 O O . HIS B 2 131 ? 35.784 21.486 -3.389 1.00 25.44 131 HIS B O 1
ATOM 2837 N N . PRO B 2 132 ? 37.678 20.299 -3.093 1.00 27.87 132 PRO B N 1
ATOM 2838 C CA . PRO B 2 132 ? 38.591 21.346 -3.557 1.00 29.54 132 PRO B CA 1
ATOM 2839 C C . PRO B 2 132 ? 38.615 21.645 -5.054 1.00 29.49 132 PRO B C 1
ATOM 2840 O O . PRO B 2 132 ? 39.150 22.678 -5.463 1.00 28.88 132 PRO B O 1
ATOM 2844 N N . LEU B 2 133 ? 38.068 20.747 -5.870 1.00 26.53 133 LEU B N 1
ATOM 2845 C CA . LEU B 2 133 ? 38.030 20.988 -7.305 1.00 27.68 133 LEU B CA 1
ATOM 2846 C C . LEU B 2 133 ? 36.828 20.337 -7.972 1.00 27.08 133 LEU B C 1
ATOM 2847 O O . LEU B 2 133 ? 36.880 19.168 -8.365 1.00 24.91 133 LEU B O 1
ATOM 2852 N N . LEU B 2 134 ? 35.743 21.105 -8.079 1.00 25.00 134 LEU B N 1
ATOM 2853 C CA . LEU B 2 134 ? 34.522 20.635 -8.735 1.00 23.33 134 LEU B CA 1
ATOM 2854 C C . LEU B 2 134 ? 34.425 21.184 -10.150 1.00 22.26 134 LEU B C 1
ATOM 2855 O O . LEU B 2 134 ? 34.595 22.385 -10.365 1.00 22.91 134 LEU B O 1
ATOM 2860 N N . LEU B 2 135 ? 34.138 20.298 -11.095 1.00 21.70 135 LEU B N 1
ATOM 2861 C CA . LEU B 2 135 ? 33.968 20.686 -12.488 1.00 22.32 135 LEU B CA 1
ATOM 2862 C C . LEU B 2 135 ? 32.477 20.641 -12.808 1.00 21.55 135 LEU B C 1
ATOM 2863 O O . LEU B 2 135 ? 31.819 19.618 -12.607 1.00 21.78 135 LEU B O 1
ATOM 2868 N N . ASP B 2 136 ? 31.961 21.770 -13.286 1.00 20.95 136 ASP B N 1
ATOM 2869 C CA . ASP B 2 136 ? 30.561 21.916 -13.681 1.00 22.14 136 ASP B CA 1
ATOM 2870 C C . ASP B 2 136 ? 30.598 21.571 -15.165 1.00 22.61 136 ASP B C 1
ATOM 2871 O O . ASP B 2 136 ? 31.212 22.297 -15.935 1.00 24.57 136 ASP B O 1
ATOM 2876 N N . VAL B 2 137 ? 29.960 20.475 -15.560 1.00 24.30 137 VAL B N 1
ATOM 2877 C CA . VAL B 2 137 ? 29.978 20.041 -16.961 1.00 25.17 137 VAL B CA 1
ATOM 2878 C C . VAL B 2 137 ? 28.824 20.570 -17.809 1.00 27.12 137 VAL B C 1
ATOM 2879 O O . VAL B 2 137 ? 28.612 20.118 -18.932 1.00 26.89 137 VAL B O 1
ATOM 2883 N N . ARG B 2 138 ? 28.080 21.527 -17.275 1.00 25.59 138 ARG B N 1
ATOM 2884 C CA . ARG B 2 138 ? 26.965 22.098 -18.014 1.00 24.35 138 ARG B CA 1
ATOM 2885 C C . ARG B 2 138 ? 27.502 23.139 -18.994 1.00 25.17 138 ARG B C 1
ATOM 2886 O O . ARG B 2 138 ? 28.706 23.357 -19.071 1.00 25.02 138 ARG B O 1
ATOM 2894 N N . SER B 2 139 ? 26.608 23.770 -19.750 1.00 27.22 139 SER B N 1
ATOM 2895 C CA . SER B 2 139 ? 27.037 24.778 -20.712 1.00 25.62 139 SER B CA 1
ATOM 2896 C C . SER B 2 139 ? 27.452 26.043 -19.992 1.00 25.75 139 SER B C 1
ATOM 2897 O O . SER B 2 139 ? 27.092 26.266 -18.844 1.00 23.23 139 SER B O 1
ATOM 2900 N N . PRO B 2 140 ? 28.228 26.897 -20.661 1.00 25.75 140 PRO B N 1
ATOM 2901 C CA . PRO B 2 140 ? 28.663 28.146 -20.034 1.00 24.84 140 PRO B CA 1
ATOM 2902 C C . PRO B 2 140 ? 27.484 28.991 -19.554 1.00 23.96 140 PRO B C 1
ATOM 2903 O O . PRO B 2 140 ? 27.540 29.624 -18.505 1.00 22.44 140 PRO B O 1
ATOM 2907 N N . GLU B 2 141 ? 26.405 28.984 -20.333 1.00 25.77 141 GLU B N 1
ATOM 2908 C CA . GLU B 2 141 ? 25.210 29.740 -20.017 1.00 25.10 141 GLU B CA 1
ATOM 2909 C C . GLU B 2 141 ? 24.607 29.232 -18.700 1.00 23.48 141 GLU B C 1
ATOM 2910 O O . GLU B 2 141 ? 24.112 30.010 -17.894 1.00 21.83 141 GLU B O 1
ATOM 2916 N N . GLU B 2 142 ? 24.661 27.924 -18.486 1.00 23.08 142 GLU B N 1
ATOM 2917 C CA . GLU B 2 142 ? 24.127 27.345 -17.252 1.00 22.61 142 GLU B CA 1
ATOM 2918 C C . GLU B 2 142 ? 25.084 27.667 -16.106 1.00 20.72 142 GLU B C 1
ATOM 2919 O O . GLU B 2 142 ? 24.673 28.115 -15.039 1.00 20.86 142 GLU B O 1
ATOM 2925 N N . PHE B 2 143 ? 26.369 27.435 -16.349 1.00 21.24 143 PHE B N 1
ATOM 2926 C CA . PHE B 2 143 ? 27.412 27.702 -15.334 1.00 20.69 143 PHE B CA 1
ATOM 2927 C C . PHE B 2 143 ? 27.369 29.151 -14.840 1.00 20.11 143 PHE B C 1
ATOM 2928 O O . PHE B 2 143 ? 27.578 29.430 -13.667 1.00 20.69 143 PHE B O 1
ATOM 2936 N N . GLN B 2 144 ? 27.108 30.081 -15.758 1.00 21.15 144 GLN B N 1
ATOM 2937 C CA . GLN B 2 144 ? 27.052 31.495 -15.445 1.00 21.76 144 GLN B CA 1
ATOM 2938 C C . GLN B 2 144 ? 25.732 31.947 -14.839 1.00 21.75 144 GLN B C 1
ATOM 2939 O O . GLN B 2 144 ? 25.562 33.113 -14.473 1.00 21.69 144 GLN B O 1
ATOM 2945 N N . GLY B 2 145 ? 24.799 31.009 -14.728 1.00 23.38 145 GLY B N 1
ATOM 2946 C CA . GLY B 2 145 ? 23.502 31.314 -14.150 1.00 23.10 145 GLY B CA 1
ATOM 2947 C C . GLY B 2 145 ? 22.608 32.189 -15.019 1.00 23.31 145 GLY B C 1
ATOM 2948 O O . GLY B 2 145 ? 21.696 32.850 -14.508 1.00 24.62 145 GLY B O 1
ATOM 2949 N N . LYS B 2 146 ? 22.872 32.193 -16.322 1.00 21.72 146 LYS B N 1
ATOM 2950 C CA . LYS B 2 146 ? 22.079 32.998 -17.252 1.00 23.64 146 LYS B CA 1
ATOM 2951 C C . LYS B 2 146 ? 20.777 32.292 -17.624 1.00 24.05 146 LYS B C 1
ATOM 2952 O O . LYS B 2 146 ? 19.827 32.944 -18.082 1.00 23.71 146 LYS B O 1
ATOM 2958 N N . VAL B 2 147 ? 20.731 30.975 -17.430 1.00 21.59 147 VAL B N 1
ATOM 2959 C CA . VAL B 2 147 ? 19.518 30.202 -17.708 1.00 22.12 147 VAL B CA 1
ATOM 2960 C C . VAL B 2 147 ? 19.371 29.112 -16.650 1.00 23.59 147 VAL B C 1
ATOM 2961 O O . VAL B 2 147 ? 20.310 28.825 -15.907 1.00 21.24 147 VAL B O 1
ATOM 2965 N N . HIS B 2 148 ? 18.193 28.509 -16.582 1.00 21.64 148 HIS B N 1
ATOM 2966 C CA . HIS B 2 148 ? 17.957 27.432 -15.615 1.00 19.32 148 HIS B CA 1
ATOM 2967 C C . HIS B 2 148 ? 16.786 26.588 -16.087 1.00 22.39 148 HIS B C 1
ATOM 2968 O O . HIS B 2 148 ? 15.893 27.091 -16.773 1.00 21.34 148 HIS B O 1
ATOM 2975 N N . PRO B 2 149 ? 16.792 25.284 -15.761 1.00 21.65 149 PRO B N 1
ATOM 2976 C CA . PRO B 2 149 ? 15.686 24.396 -16.170 1.00 20.18 149 PRO B CA 1
ATOM 2977 C C . PRO B 2 149 ? 14.435 24.779 -15.357 1.00 20.44 149 PRO B C 1
ATOM 2978 O O . PRO B 2 149 ? 14.532 25.303 -14.248 1.00 18.58 149 PRO B O 1
ATOM 2982 N N . PRO B 2 150 ? 13.230 24.522 -15.903 1.00 19.42 150 PRO B N 1
ATOM 2983 C CA . PRO B 2 150 ? 11.982 24.871 -15.219 1.00 22.59 150 PRO B CA 1
ATOM 2984 C C . PRO B 2 150 ? 11.697 24.209 -13.872 1.00 22.37 150 PRO B C 1
ATOM 2985 O O . PRO B 2 150 ? 10.860 24.692 -13.113 1.00 25.09 150 PRO B O 1
ATOM 2989 N N . CYS B 2 151 ? 12.397 23.115 -13.591 1.00 23.15 151 CYS B N 1
ATOM 2990 C CA . CYS B 2 151 ? 12.238 22.386 -12.330 1.00 21.99 151 CYS B CA 1
ATOM 2991 C C . CYS B 2 151 ? 13.110 22.983 -11.219 1.00 22.38 151 CYS B C 1
ATOM 2992 O O . CYS B 2 151 ? 13.065 22.522 -10.071 1.00 22.39 151 CYS B O 1
ATOM 2995 N N . CYS B 2 152 ? 13.937 23.963 -11.579 1.00 21.02 152 CYS B N 1
ATOM 2996 C CA . CYS B 2 152 ? 14.816 24.659 -10.631 1.00 23.11 152 CYS B CA 1
ATOM 2997 C C . CYS B 2 152 ? 14.408 26.133 -10.450 1.00 23.48 152 CYS B C 1
ATOM 2998 O O . CYS B 2 152 ? 13.899 26.769 -11.381 1.00 24.34 152 CYS B O 1
ATOM 3001 N N . PRO B 2 153 ? 14.630 26.705 -9.252 1.00 24.18 153 PRO B N 1
ATOM 3002 C CA . PRO B 2 153 ? 14.255 28.096 -8.983 1.00 25.08 153 PRO B CA 1
ATOM 3003 C C . PRO B 2 153 ? 14.949 29.234 -9.703 1.00 26.43 153 PRO B C 1
ATOM 3004 O O . PRO B 2 153 ? 14.309 30.243 -10.005 1.00 26.71 153 PRO B O 1
ATOM 3008 N N . ARG B 2 154 ? 16.239 29.083 -9.979 1.00 22.99 154 ARG B N 1
ATOM 3009 C CA . ARG B 2 154 ? 17.003 30.155 -10.618 1.00 24.31 154 ARG B CA 1
ATOM 3010 C C . ARG B 2 154 ? 18.291 29.619 -11.213 1.00 23.56 154 ARG B C 1
ATOM 3011 O O . ARG B 2 154 ? 18.652 28.471 -10.963 1.00 22.86 154 ARG B O 1
ATOM 3019 N N . GLY B 2 155 ? 18.993 30.460 -11.982 1.00 20.76 155 GLY B N 1
ATOM 3020 C CA . GLY B 2 155 ? 20.250 30.041 -12.578 1.00 19.77 155 GLY B CA 1
ATOM 3021 C C . GLY B 2 155 ? 21.348 30.117 -11.535 1.00 19.79 155 GLY B C 1
ATOM 3022 O O . GLY B 2 155 ? 21.288 30.950 -10.631 1.00 22.56 155 GLY B O 1
ATOM 3023 N N . GLY B 2 156 ? 22.351 29.255 -11.653 1.00 21.49 156 GLY B N 1
ATOM 3024 C CA . GLY B 2 156 ? 23.431 29.300 -10.684 1.00 22.47 156 GLY B CA 1
ATOM 3025 C C . GLY B 2 156 ? 24.357 28.119 -10.796 1.00 19.66 156 GLY B C 1
ATOM 3026 O O . GLY B 2 156 ? 24.083 27.190 -11.541 1.00 20.85 156 GLY B O 1
ATOM 3027 N N . ARG B 2 157 ? 25.459 28.183 -10.042 1.00 20.24 157 ARG B N 1
ATOM 3028 C CA . ARG B 2 157 ? 26.469 27.127 -9.995 1.00 21.19 157 ARG B CA 1
ATOM 3029 C C . ARG B 2 157 ? 26.896 27.004 -8.538 1.00 18.52 157 ARG B C 1
ATOM 3030 O O . ARG B 2 157 ? 26.590 27.877 -7.729 1.00 16.71 157 ARG B O 1
ATOM 3038 N N . ILE B 2 158 ? 27.590 25.917 -8.218 1.00 16.90 158 ILE B N 1
ATOM 3039 C CA . ILE B 2 158 ? 28.102 25.716 -6.862 1.00 18.66 158 ILE B CA 1
ATOM 3040 C C . ILE B 2 158 ? 29.279 26.709 -6.793 1.00 18.01 158 ILE B C 1
ATOM 3041 O O . ILE B 2 158 ? 30.143 26.718 -7.660 1.00 20.44 158 ILE B O 1
ATOM 3046 N N . PRO B 2 159 ? 29.303 27.578 -5.773 1.00 19.92 159 PRO B N 1
ATOM 3047 C CA . PRO B 2 159 ? 30.375 28.570 -5.655 1.00 21.44 159 PRO B CA 1
ATOM 3048 C C . PRO B 2 159 ? 31.760 27.938 -5.660 1.00 23.08 159 PRO B C 1
ATOM 3049 O O . PRO B 2 159 ? 31.991 26.967 -4.947 1.00 23.59 159 PRO B O 1
ATOM 3053 N N . GLY B 2 160 ? 32.661 28.488 -6.475 1.00 22.29 160 GLY B N 1
ATOM 3054 C CA . GLY B 2 160 ? 34.028 27.986 -6.541 1.00 25.90 160 GLY B CA 1
ATOM 3055 C C . GLY B 2 160 ? 34.291 26.913 -7.578 1.00 22.60 160 GLY B C 1
ATOM 3056 O O . GLY B 2 160 ? 35.447 26.526 -7.815 1.00 24.63 160 GLY B O 1
ATOM 3057 N N . SER B 2 161 ? 33.228 26.414 -8.199 1.00 21.63 161 SER B N 1
ATOM 3058 C CA . SER B 2 161 ? 33.376 25.373 -9.207 1.00 20.91 161 SER B CA 1
ATOM 3059 C C . SER B 2 161 ? 33.951 25.958 -10.501 1.00 23.85 161 SER B C 1
ATOM 3060 O O . SER B 2 161 ? 33.908 27.182 -10.713 1.00 25.52 161 SER B O 1
ATOM 3063 N N . LYS B 2 162 ? 34.526 25.092 -11.334 1.00 23.66 162 LYS B N 1
ATOM 3064 C CA . LYS B 2 162 ? 35.107 25.489 -12.626 1.00 27.62 162 LYS B CA 1
ATOM 3065 C C . LYS B 2 162 ? 34.271 24.882 -13.748 1.00 25.37 162 LYS B C 1
ATOM 3066 O O . LYS B 2 162 ? 33.815 23.751 -13.639 1.00 26.64 162 LYS B O 1
ATOM 3072 N N . ASN B 2 163 ? 34.089 25.629 -14.837 1.00 25.80 163 ASN B N 1
ATOM 3073 C CA . ASN B 2 163 ? 33.269 25.168 -15.956 1.00 27.12 163 ASN B CA 1
ATOM 3074 C C . ASN B 2 163 ? 34.030 24.303 -16.957 1.00 26.23 163 ASN B C 1
ATOM 3075 O O . ASN B 2 163 ? 35.062 24.718 -17.480 1.00 30.05 163 ASN B O 1
ATOM 3080 N N . ALA B 2 164 ? 33.505 23.112 -17.223 1.00 29.85 164 ALA B N 1
ATOM 3081 C CA . ALA B 2 164 ? 34.092 22.178 -18.186 1.00 31.20 164 ALA B CA 1
ATOM 3082 C C . ALA B 2 164 ? 32.961 21.500 -18.959 1.00 31.56 164 ALA B C 1
ATOM 3083 O O . ALA B 2 164 ? 32.555 20.390 -18.646 1.00 26.75 164 ALA B O 1
ATOM 3085 N N . PRO B 2 165 ? 32.417 22.183 -19.976 1.00 31.21 165 PRO B N 1
ATOM 3086 C CA . PRO B 2 165 ? 31.326 21.638 -20.788 1.00 33.51 165 PRO B CA 1
ATOM 3087 C C . PRO B 2 165 ? 31.556 20.180 -21.187 1.00 32.71 165 PRO B C 1
ATOM 3088 O O . PRO B 2 165 ? 32.656 19.809 -21.602 1.00 35.63 165 PRO B O 1
ATOM 3092 N N . LEU B 2 166 ? 30.517 19.359 -21.038 1.00 33.58 166 LEU B N 1
ATOM 3093 C CA . LEU B 2 166 ? 30.587 17.932 -21.344 1.00 35.57 166 LEU B CA 1
ATOM 3094 C C . LEU B 2 166 ? 31.276 17.630 -22.671 1.00 38.11 166 LEU B C 1
ATOM 3095 O O . LEU B 2 166 ? 32.015 16.647 -22.790 1.00 37.33 166 LEU B O 1
ATOM 3100 N N . GLU B 2 167 ? 31.029 18.475 -23.670 1.00 40.86 167 GLU B N 1
ATOM 3101 C CA . GLU B 2 167 ? 31.618 18.291 -24.991 1.00 42.97 167 GLU B CA 1
ATOM 3102 C C . GLU B 2 167 ? 33.098 17.907 -24.926 1.00 43.15 167 GLU B C 1
ATOM 3103 O O . GLU B 2 167 ? 33.544 16.990 -25.620 1.00 42.44 167 GLU B O 1
ATOM 3109 N N . LEU B 2 168 ? 33.846 18.610 -24.080 1.00 43.16 168 LEU B N 1
ATOM 3110 C CA . LEU B 2 168 ? 35.281 18.394 -23.911 1.00 41.56 168 LEU B CA 1
ATOM 3111 C C . LEU B 2 168 ? 35.715 16.962 -23.615 1.00 40.79 168 LEU B C 1
ATOM 3112 O O . LEU B 2 168 ? 36.769 16.520 -24.065 1.00 41.47 168 LEU B O 1
ATOM 3117 N N . PHE B 2 169 ? 34.905 16.236 -22.857 1.00 39.32 169 PHE B N 1
ATOM 3118 C CA . PHE B 2 169 ? 35.241 14.873 -22.481 1.00 38.08 169 PHE B CA 1
ATOM 3119 C C . PHE B 2 169 ? 35.054 13.859 -23.607 1.00 39.58 169 PHE B C 1
ATOM 3120 O O . PHE B 2 169 ? 35.351 12.674 -23.447 1.00 39.02 169 PHE B O 1
ATOM 3128 N N . LEU B 2 170 ? 34.567 14.334 -24.747 1.00 39.63 170 LEU B N 1
ATOM 3129 C CA . LEU B 2 170 ? 34.353 13.470 -25.899 1.00 42.50 170 LEU B CA 1
ATOM 3130 C C . LEU B 2 170 ? 35.622 13.399 -26.752 1.00 42.03 170 LEU B C 1
ATOM 3131 O O . LEU B 2 170 ? 35.688 12.650 -27.727 1.00 41.74 170 LEU B O 1
ATOM 3136 N N . SER B 2 171 ? 36.622 14.185 -26.357 1.00 40.89 171 SER B N 1
ATOM 3137 C CA . SER B 2 171 ? 37.927 14.236 -27.019 1.00 39.91 171 SER B CA 1
ATOM 3138 C C . SER B 2 171 ? 38.998 14.054 -25.940 1.00 39.20 171 SER B C 1
ATOM 3139 O O . SER B 2 171 ? 39.540 15.028 -25.414 1.00 38.86 171 SER B O 1
ATOM 3142 N N . PRO B 2 172 ? 39.318 12.797 -25.602 1.00 38.77 172 PRO B N 1
ATOM 3143 C CA . PRO B 2 172 ? 40.314 12.469 -24.579 1.00 39.23 172 PRO B CA 1
ATOM 3144 C C . PRO B 2 172 ? 41.768 12.813 -24.873 1.00 39.68 172 PRO B C 1
ATOM 3145 O O . PRO B 2 172 ? 42.550 13.023 -23.948 1.00 41.20 172 PRO B O 1
ATOM 3149 N N . GLU B 2 173 ? 42.140 12.863 -26.146 1.00 39.71 173 GLU B N 1
ATOM 3150 C CA . GLU B 2 173 ? 43.520 13.168 -26.498 1.00 40.62 173 GLU B CA 1
ATOM 3151 C C . GLU B 2 173 ? 43.914 14.538 -25.973 1.00 40.31 173 GLU B C 1
ATOM 3152 O O . GLU B 2 173 ? 43.329 15.548 -26.360 1.00 38.79 173 GLU B O 1
ATOM 3158 N N . GLY B 2 174 ? 44.903 14.560 -25.081 1.00 39.32 174 GLY B N 1
ATOM 3159 C CA . GLY B 2 174 ? 45.371 15.809 -24.508 1.00 39.93 174 GLY B CA 1
ATOM 3160 C C . GLY B 2 174 ? 44.335 16.511 -23.649 1.00 40.73 174 GLY B C 1
ATOM 3161 O O . GLY B 2 174 ? 44.452 17.708 -23.366 1.00 41.31 174 GLY B O 1
ATOM 3162 N N . LEU B 2 175 ? 43.317 15.774 -23.216 1.00 38.97 175 LEU B N 1
ATOM 3163 C CA . LEU B 2 175 ? 42.269 16.362 -22.394 1.00 39.10 175 LEU B CA 1
ATOM 3164 C C . LEU B 2 175 ? 42.772 16.812 -21.026 1.00 39.10 175 LEU B C 1
ATOM 3165 O O . LEU B 2 175 ? 42.400 17.885 -20.547 1.00 39.67 175 LEU B O 1
ATOM 3170 N N . LEU B 2 176 ? 43.611 15.998 -20.396 1.00 40.77 176 LEU B N 1
ATOM 3171 C CA . LEU B 2 176 ? 44.136 16.344 -19.079 1.00 42.75 176 LEU B CA 1
ATOM 3172 C C . LEU B 2 176 ? 44.888 17.664 -19.126 1.00 44.51 176 LEU B C 1
ATOM 3173 O O . LEU B 2 176 ? 44.758 18.494 -18.228 1.00 42.91 176 LEU B O 1
ATOM 3178 N N . GLU B 2 177 ? 45.669 17.855 -20.184 1.00 45.89 177 GLU B N 1
ATOM 3179 C CA . GLU B 2 177 ? 46.443 19.077 -20.339 1.00 48.04 177 GLU B CA 1
ATOM 3180 C C . GLU B 2 177 ? 45.512 20.274 -20.496 1.00 47.41 177 GLU B C 1
ATOM 3181 O O . GLU B 2 177 ? 45.763 21.343 -19.939 1.00 48.34 177 GLU B O 1
ATOM 3187 N N . ARG B 2 178 ? 44.432 20.100 -21.254 1.00 48.63 178 ARG B N 1
ATOM 3188 C CA . ARG B 2 178 ? 43.488 21.189 -21.453 1.00 46.97 178 ARG B CA 1
ATOM 3189 C C . ARG B 2 178 ? 42.777 21.580 -20.163 1.00 46.81 178 ARG B C 1
ATOM 3190 O O . ARG B 2 178 ? 42.613 22.759 -19.879 1.00 46.23 178 ARG B O 1
ATOM 3198 N N . LEU B 2 179 ? 42.356 20.586 -19.385 1.00 45.60 179 LEU B N 1
ATOM 3199 C CA . LEU B 2 179 ? 41.654 20.848 -18.130 1.00 44.01 179 LEU B CA 1
ATOM 3200 C C . LEU B 2 179 ? 42.618 21.255 -17.019 1.00 43.14 179 LEU B C 1
ATOM 3201 O O . LEU B 2 179 ? 42.195 21.709 -15.956 1.00 43.71 179 LEU B O 1
ATOM 3206 N N . GLY B 2 180 ? 43.913 21.093 -17.269 1.00 42.35 180 GLY B N 1
ATOM 3207 C CA . GLY B 2 180 ? 44.904 21.442 -16.267 1.00 42.48 180 GLY B CA 1
ATOM 3208 C C . GLY B 2 180 ? 44.936 20.394 -15.173 1.00 41.72 180 GLY B C 1
ATOM 3209 O O . GLY B 2 180 ? 45.234 20.688 -14.019 1.00 40.77 180 GLY B O 1
ATOM 3210 N N . LEU B 2 181 ? 44.630 19.156 -15.542 1.00 39.26 181 LEU B N 1
ATOM 3211 C CA . LEU B 2 181 ? 44.613 18.059 -14.585 1.00 38.59 181 LEU B CA 1
ATOM 3212 C C . LEU B 2 181 ? 45.762 17.091 -14.824 1.00 39.58 181 LEU B C 1
ATOM 3213 O O . LEU B 2 181 ? 46.417 17.136 -15.869 1.00 39.96 181 LEU B O 1
ATOM 3218 N N . GLN B 2 182 ? 46.001 16.213 -13.851 1.00 38.50 182 GLN B N 1
ATOM 3219 C CA . GLN B 2 182 ? 47.055 15.213 -13.950 1.00 40.49 182 GLN B CA 1
ATOM 3220 C C . GLN B 2 182 ? 46.579 13.919 -13.286 1.00 39.47 182 GLN B C 1
ATOM 3221 O O . GLN B 2 182 ? 45.730 13.944 -12.392 1.00 40.13 182 GLN B O 1
ATOM 3227 N N . PRO B 2 183 ? 47.112 12.767 -13.714 1.00 39.58 183 PRO B N 1
ATOM 3228 C CA . PRO B 2 183 ? 46.691 11.498 -13.113 1.00 37.76 183 PRO B CA 1
ATOM 3229 C C . PRO B 2 183 ? 46.741 11.505 -11.591 1.00 38.50 183 PRO B C 1
ATOM 3230 O O . PRO B 2 183 ? 47.601 12.160 -10.992 1.00 37.96 183 PRO B O 1
ATOM 3234 N N . GLY B 2 184 ? 45.800 10.786 -10.981 1.00 35.33 184 GLY B N 1
ATOM 3235 C CA . GLY B 2 184 ? 45.735 10.677 -9.533 1.00 32.41 184 GLY B CA 1
ATOM 3236 C C . GLY B 2 184 ? 45.090 11.847 -8.814 1.00 31.26 184 GLY B C 1
ATOM 3237 O O . GLY B 2 184 ? 44.802 11.760 -7.624 1.00 32.65 184 GLY B O 1
ATOM 3238 N N . GLN B 2 185 ? 44.854 12.942 -9.526 1.00 29.53 185 GLN B N 1
ATOM 3239 C CA . GLN B 2 185 ? 44.251 14.126 -8.922 1.00 29.44 185 GLN B CA 1
ATOM 3240 C C . GLN B 2 185 ? 42.763 13.926 -8.586 1.00 27.88 185 GLN B C 1
ATOM 3241 O O . GLN B 2 185 ? 42.037 13.259 -9.325 1.00 25.63 185 GLN B O 1
ATOM 3247 N N . GLU B 2 186 ? 42.337 14.480 -7.452 1.00 25.26 186 GLU B N 1
ATOM 3248 C CA . GLU B 2 186 ? 40.944 14.398 -7.010 1.00 26.54 186 GLU B CA 1
ATOM 3249 C C . GLU B 2 186 ? 40.097 15.446 -7.730 1.00 23.62 186 GLU B C 1
ATOM 3250 O O . GLU B 2 186 ? 40.371 16.646 -7.644 1.00 26.04 186 GLU B O 1
ATOM 3256 N N . VAL B 2 187 ? 39.061 14.998 -8.434 1.00 24.80 187 VAL B N 1
ATOM 3257 C CA . VAL B 2 187 ? 38.191 15.917 -9.162 1.00 23.26 187 VAL B CA 1
ATOM 3258 C C . VAL B 2 187 ? 36.731 15.518 -8.983 1.00 21.46 187 VAL B C 1
ATOM 3259 O O . VAL B 2 187 ? 36.404 14.339 -9.043 1.00 22.32 187 VAL B O 1
ATOM 3263 N N . GLY B 2 188 ? 35.863 16.496 -8.744 1.00 21.81 188 GLY B N 1
ATOM 3264 C CA . GLY B 2 188 ? 34.449 16.197 -8.598 1.00 21.26 188 GLY B CA 1
ATOM 3265 C C . GLY B 2 188 ? 33.756 16.683 -9.870 1.00 23.93 188 GLY B C 1
ATOM 3266 O O . GLY B 2 188 ? 34.247 17.621 -10.508 1.00 22.34 188 GLY B O 1
ATOM 3267 N N . VAL B 2 189 ? 32.668 16.031 -10.265 1.00 20.71 189 VAL B N 1
ATOM 3268 C CA . VAL B 2 189 ? 31.922 16.458 -11.450 1.00 23.07 189 VAL B CA 1
ATOM 3269 C C . VAL B 2 189 ? 30.428 16.550 -11.174 1.00 23.45 189 VAL B C 1
ATOM 3270 O O . VAL B 2 189 ? 29.868 15.752 -10.421 1.00 20.24 189 VAL B O 1
ATOM 3274 N N . TYR B 2 190 ? 29.767 17.545 -11.763 1.00 20.77 190 TYR B N 1
ATOM 3275 C CA . TYR B 2 190 ? 28.328 17.666 -11.556 1.00 19.49 190 TYR B CA 1
ATOM 3276 C C . TYR B 2 190 ? 27.666 18.411 -12.698 1.00 20.90 190 TYR B C 1
ATOM 3277 O O . TYR B 2 190 ? 28.328 19.065 -13.500 1.00 20.16 190 TYR B O 1
ATOM 3293 N N . HIS B 2 192 ? 23.157 18.965 -13.902 1.00 22.24 192 HIS B N 1
ATOM 3294 C CA . HIS B 2 192 ? 21.836 19.235 -13.346 1.00 21.35 192 HIS B CA 1
ATOM 3295 C C . HIS B 2 192 ? 21.274 18.094 -12.497 1.00 22.09 192 HIS B C 1
ATOM 3296 O O . HIS B 2 192 ? 20.821 18.332 -11.385 1.00 22.28 192 HIS B O 1
ATOM 3303 N N . SER B 2 193 ? 21.305 16.866 -13.010 1.00 25.93 193 SER B N 1
ATOM 3304 C CA . SER B 2 193 ? 20.761 15.733 -12.253 1.00 32.00 193 SER B CA 1
ATOM 3305 C C . SER B 2 193 ? 21.629 14.501 -12.373 1.00 34.35 193 SER B C 1
ATOM 3306 O O . SER B 2 193 ? 21.143 13.384 -12.189 1.00 37.62 193 SER B O 1
ATOM 3309 N N . GLY B 2 194 ? 22.904 14.694 -12.670 1.00 34.39 194 GLY B N 1
ATOM 3310 C CA . GLY B 2 194 ? 23.783 13.559 -12.838 1.00 39.13 194 GLY B CA 1
ATOM 3311 C C . GLY B 2 194 ? 23.272 12.766 -14.030 1.00 39.55 194 GLY B C 1
ATOM 3312 O O . GLY B 2 194 ? 23.425 11.549 -14.097 1.00 40.19 194 GLY B O 1
ATOM 3313 N N . ALA B 2 195 ? 22.633 13.453 -14.971 1.00 38.54 195 ALA B N 1
ATOM 3314 C CA . ALA B 2 195 ? 22.121 12.778 -16.159 1.00 37.44 195 ALA B CA 1
ATOM 3315 C C . ALA B 2 195 ? 23.286 12.496 -17.093 1.00 36.81 195 ALA B C 1
ATOM 3316 O O . ALA B 2 195 ? 23.333 11.464 -17.775 1.00 35.87 195 ALA B O 1
ATOM 3318 N N . ARG B 2 196 ? 24.247 13.408 -17.103 1.00 37.73 196 ARG B N 1
ATOM 3319 C CA . ARG B 2 196 ? 25.403 13.254 -17.971 1.00 38.48 196 ARG B CA 1
ATOM 3320 C C . ARG B 2 196 ? 26.716 13.197 -17.216 1.00 38.06 196 ARG B C 1
ATOM 3321 O O . ARG B 2 196 ? 27.699 12.683 -17.738 1.00 39.48 196 ARG B O 1
ATOM 3329 N N . SER B 2 197 ? 26.735 13.718 -15.988 1.00 34.18 197 SER B N 1
ATOM 3330 C CA . SER B 2 197 ? 27.959 13.759 -15.189 1.00 30.78 197 SER B CA 1
ATOM 3331 C C . SER B 2 197 ? 28.779 12.469 -15.235 1.00 27.22 197 SER B C 1
ATOM 3332 O O . SER B 2 197 ? 30.018 12.498 -15.151 1.00 30.10 197 SER B O 1
ATOM 3335 N N . ALA B 2 198 ? 28.093 11.343 -15.364 1.00 27.08 198 ALA B N 1
ATOM 3336 C CA . ALA B 2 198 ? 28.750 10.052 -15.429 1.00 25.37 198 ALA B CA 1
ATOM 3337 C C . ALA B 2 198 ? 29.705 9.956 -16.615 1.00 23.43 198 ALA B C 1
ATOM 3338 O O . ALA B 2 198 ? 30.698 9.239 -16.542 1.00 25.20 198 ALA B O 1
ATOM 3340 N N . VAL B 2 199 ? 29.409 10.673 -17.700 1.00 23.16 199 VAL B N 1
ATOM 3341 C CA . VAL B 2 199 ? 30.282 10.652 -18.886 1.00 24.22 199 VAL B CA 1
ATOM 3342 C C . VAL B 2 199 ? 31.658 11.214 -18.504 1.00 22.99 199 VAL B C 1
ATOM 3343 O O . VAL B 2 199 ? 32.696 10.605 -18.787 1.00 25.81 199 VAL B O 1
ATOM 3347 N N . ALA B 2 200 ? 31.673 12.373 -17.857 1.00 23.67 200 ALA B N 1
ATOM 3348 C CA . ALA B 2 200 ? 32.942 12.974 -17.454 1.00 22.33 200 ALA B CA 1
ATOM 3349 C C . ALA B 2 200 ? 33.641 12.065 -16.439 1.00 24.23 200 ALA B C 1
ATOM 3350 O O . ALA B 2 200 ? 34.871 11.936 -16.442 1.00 22.84 200 ALA B O 1
ATOM 3352 N N . PHE B 2 201 ? 32.853 11.435 -15.575 1.00 22.71 201 PHE B N 1
ATOM 3353 C CA . PHE B 2 201 ? 33.394 10.532 -14.558 1.00 25.45 201 PHE B CA 1
ATOM 3354 C C . PHE B 2 201 ? 34.198 9.393 -15.198 1.00 24.90 201 PHE B C 1
ATOM 3355 O O . PHE B 2 201 ? 35.353 9.168 -14.844 1.00 26.65 201 PHE B O 1
ATOM 3363 N N . PHE B 2 202 ? 33.599 8.686 -16.149 1.00 25.33 202 PHE B N 1
ATOM 3364 C CA . PHE B 2 202 ? 34.301 7.573 -16.792 1.00 24.67 202 PHE B CA 1
ATOM 3365 C C . PHE B 2 202 ? 35.484 7.998 -17.659 1.00 25.30 202 PHE B C 1
ATOM 3366 O O . PHE B 2 202 ? 36.509 7.313 -17.688 1.00 24.13 202 PHE B O 1
ATOM 3374 N N . VAL B 2 203 ? 35.358 9.120 -18.358 1.00 25.47 203 VAL B N 1
ATOM 3375 C CA . VAL B 2 203 ? 36.470 9.571 -19.191 1.00 26.50 203 VAL B CA 1
ATOM 3376 C C . VAL B 2 203 ? 37.666 9.924 -18.314 1.00 25.28 203 VAL B C 1
ATOM 3377 O O . VAL B 2 203 ? 38.787 9.480 -18.574 1.00 23.24 203 VAL B O 1
ATOM 3381 N N . LEU B 2 204 ? 37.424 10.703 -17.263 1.00 24.20 204 LEU B N 1
ATOM 3382 C CA . LEU B 2 204 ? 38.502 11.080 -16.351 1.00 26.08 204 LEU B CA 1
ATOM 3383 C C . LEU B 2 204 ? 39.153 9.868 -15.683 1.00 27.46 204 LEU B C 1
ATOM 3384 O O . LEU B 2 204 ? 40.385 9.787 -15.606 1.00 26.09 204 LEU B O 1
ATOM 3389 N N . ARG B 2 205 ? 38.344 8.937 -15.178 1.00 23.86 205 ARG B N 1
ATOM 3390 C CA . ARG B 2 205 ? 38.892 7.754 -14.528 1.00 24.90 205 ARG B CA 1
ATOM 3391 C C . ARG B 2 205 ? 39.733 6.924 -15.487 1.00 28.19 205 ARG B C 1
ATOM 3392 O O . ARG B 2 205 ? 40.738 6.328 -15.090 1.00 28.68 205 ARG B O 1
ATOM 3400 N N . SER B 2 206 ? 39.338 6.896 -16.750 1.00 25.39 206 SER B N 1
ATOM 3401 C CA . SER B 2 206 ? 40.089 6.113 -17.713 1.00 30.69 206 SER B CA 1
ATOM 3402 C C . SER B 2 206 ? 41.476 6.723 -17.841 1.00 31.13 206 SER B C 1
ATOM 3403 O O . SER B 2 206 ? 42.453 6.019 -18.103 1.00 32.07 206 SER B O 1
ATOM 3406 N N . LEU B 2 207 ? 41.551 8.032 -17.631 1.00 27.97 207 LEU B N 1
ATOM 3407 C CA . LEU B 2 207 ? 42.812 8.758 -17.735 1.00 29.01 207 LEU B CA 1
ATOM 3408 C C . LEU B 2 207 ? 43.615 8.799 -16.441 1.00 27.95 207 LEU B C 1
ATOM 3409 O O . LEU B 2 207 ? 44.656 9.462 -16.375 1.00 29.49 207 LEU B O 1
ATOM 3414 N N . GLY B 2 208 ? 43.141 8.105 -15.413 1.00 25.17 208 GLY B N 1
ATOM 3415 C CA . GLY B 2 208 ? 43.874 8.081 -14.160 1.00 26.91 208 GLY B CA 1
ATOM 3416 C C . GLY B 2 208 ? 43.470 9.121 -13.139 1.00 28.40 208 GLY B C 1
ATOM 3417 O O . GLY B 2 208 ? 44.069 9.194 -12.060 1.00 28.27 208 GLY B O 1
ATOM 3418 N N . VAL B 2 209 ? 42.466 9.932 -13.466 1.00 27.03 209 VAL B N 1
ATOM 3419 C CA . VAL B 2 209 ? 41.989 10.954 -12.538 1.00 26.18 209 VAL B CA 1
ATOM 3420 C C . VAL B 2 209 ? 41.010 10.342 -11.537 1.00 25.38 209 VAL B C 1
ATOM 3421 O O . VAL B 2 209 ? 40.159 9.528 -11.905 1.00 25.03 209 VAL B O 1
ATOM 3425 N N . ARG B 2 210 ? 41.133 10.732 -10.271 1.00 24.27 210 ARG B N 1
ATOM 3426 C CA . ARG B 2 210 ? 40.238 10.214 -9.237 1.00 24.59 210 ARG B CA 1
ATOM 3427 C C . ARG B 2 210 ? 38.967 11.042 -9.225 1.00 23.76 210 ARG B C 1
ATOM 3428 O O . ARG B 2 210 ? 38.765 11.883 -8.346 1.00 23.56 210 ARG B O 1
ATOM 3436 N N . ALA B 2 211 ? 38.108 10.798 -10.209 1.00 21.62 211 ALA B N 1
ATOM 3437 C CA . ALA B 2 211 ? 36.862 11.549 -10.315 1.00 21.62 211 ALA B CA 1
ATOM 3438 C C . ALA B 2 211 ? 35.750 10.952 -9.451 1.00 23.22 211 ALA B C 1
ATOM 3439 O O . ALA B 2 211 ? 35.662 9.731 -9.271 1.00 23.70 211 ALA B O 1
ATOM 3441 N N . ARG B 2 212 ? 34.911 11.826 -8.914 1.00 22.51 212 ARG B N 1
ATOM 3442 C CA . ARG B 2 212 ? 33.777 11.410 -8.096 1.00 21.99 212 ARG B CA 1
ATOM 3443 C C . ARG B 2 212 ? 32.578 12.169 -8.653 1.00 20.77 212 ARG B C 1
ATOM 3444 O O . ARG B 2 212 ? 32.682 13.349 -8.965 1.00 19.55 212 ARG B O 1
ATOM 3452 N N . ASN B 2 213 ? 31.456 11.476 -8.773 1.00 19.99 213 ASN B N 1
ATOM 3453 C CA . ASN B 2 213 ? 30.252 12.057 -9.369 1.00 22.94 213 ASN B CA 1
ATOM 3454 C C . ASN B 2 213 ? 29.231 12.581 -8.367 1.00 18.15 213 ASN B C 1
ATOM 3455 O O . ASN B 2 213 ? 28.750 11.830 -7.520 1.00 19.15 213 ASN B O 1
ATOM 3460 N N . TYR B 2 214 ? 28.909 13.876 -8.451 1.00 20.45 214 TYR B N 1
ATOM 3461 C CA . TYR B 2 214 ? 27.885 14.442 -7.572 1.00 17.01 214 TYR B CA 1
ATOM 3462 C C . TYR B 2 214 ? 26.526 14.164 -8.257 1.00 20.06 214 TYR B C 1
ATOM 3463 O O . TYR B 2 214 ? 26.034 14.976 -9.046 1.00 19.68 214 TYR B O 1
ATOM 3472 N N . LEU B 2 215 ? 25.936 13.008 -7.975 1.00 19.28 215 LEU B N 1
ATOM 3473 C CA . LEU B 2 215 ? 24.650 12.648 -8.584 1.00 24.33 215 LEU B CA 1
ATOM 3474 C C . LEU B 2 215 ? 23.532 13.652 -8.343 1.00 22.65 215 LEU B C 1
ATOM 3475 O O . LEU B 2 215 ? 22.764 13.968 -9.263 1.00 23.25 215 LEU B O 1
ATOM 3480 N N . GLY B 2 216 ? 23.414 14.128 -7.100 1.00 18.62 216 GLY B N 1
ATOM 3481 C CA . GLY B 2 216 ? 22.377 15.088 -6.766 1.00 21.44 216 GLY B CA 1
ATOM 3482 C C . GLY B 2 216 ? 22.450 16.286 -7.680 1.00 21.41 216 GLY B C 1
ATOM 3483 O O . GLY B 2 216 ? 21.424 16.796 -8.151 1.00 19.64 216 GLY B O 1
ATOM 3484 N N . SER B 2 217 ? 23.676 16.751 -7.908 1.00 19.21 217 SER B N 1
ATOM 3485 C CA . SER B 2 217 ? 23.902 17.861 -8.817 1.00 18.85 217 SER B CA 1
ATOM 3486 C C . SER B 2 217 ? 23.124 19.132 -8.492 1.00 17.81 217 SER B C 1
ATOM 3487 O O . SER B 2 217 ? 22.612 19.277 -7.384 1.00 19.91 217 SER B O 1
ATOM 3490 N N . MET B 2 218 ? 23.084 20.088 -9.424 1.00 18.11 218 MET B N 1
ATOM 3491 C CA . MET B 2 218 ? 22.398 21.352 -9.161 1.00 16.32 218 MET B CA 1
ATOM 3492 C C . MET B 2 218 ? 20.941 21.235 -8.724 1.00 16.76 218 MET B C 1
ATOM 3493 O O . MET B 2 218 ? 20.460 22.030 -7.911 1.00 19.72 218 MET B O 1
ATOM 3498 N N . HIS B 2 219 ? 20.229 20.251 -9.249 1.00 18.80 219 HIS B N 1
ATOM 3499 C CA . HIS B 2 219 ? 18.840 20.106 -8.850 1.00 17.00 219 HIS B CA 1
ATOM 3500 C C . HIS B 2 219 ? 18.747 19.902 -7.340 1.00 18.91 219 HIS B C 1
ATOM 3501 O O . HIS B 2 219 ? 17.991 20.581 -6.664 1.00 21.73 219 HIS B O 1
ATOM 3508 N N . GLU B 2 220 ? 19.541 18.978 -6.810 1.00 19.00 220 GLU B N 1
ATOM 3509 C CA . GLU B 2 220 ? 19.489 18.747 -5.360 1.00 18.42 220 GLU B CA 1
ATOM 3510 C C . GLU B 2 220 ? 20.038 19.955 -4.608 1.00 18.44 220 GLU B C 1
ATOM 3511 O O . GLU B 2 220 ? 19.468 20.394 -3.602 1.00 19.74 220 GLU B O 1
ATOM 3517 N N . TRP B 2 221 ? 21.160 20.490 -5.082 1.00 17.29 221 TRP B N 1
ATOM 3518 C CA . TRP B 2 221 ? 21.777 21.635 -4.446 1.00 18.50 221 TRP B CA 1
ATOM 3519 C C . TRP B 2 221 ? 20.769 22.766 -4.244 1.00 22.16 221 TRP B C 1
ATOM 3520 O O . TRP B 2 221 ? 20.681 23.365 -3.163 1.00 20.17 221 TRP B O 1
ATOM 3531 N N . LEU B 2 222 ? 19.991 23.060 -5.282 1.00 19.45 222 LEU B N 1
ATOM 3532 C CA . LEU B 2 222 ? 19.011 24.122 -5.166 1.00 21.57 222 LEU B CA 1
ATOM 3533 C C . LEU B 2 222 ? 17.818 23.717 -4.305 1.00 20.60 222 LEU B C 1
ATOM 3534 O O . LEU B 2 222 ? 17.259 24.552 -3.588 1.00 24.02 222 LEU B O 1
ATOM 3539 N N . GLN B 2 223 ? 17.425 22.454 -4.364 1.00 21.87 223 GLN B N 1
ATOM 3540 C CA . GLN B 2 223 ? 16.303 22.007 -3.546 1.00 25.87 223 GLN B CA 1
ATOM 3541 C C . GLN B 2 223 ? 16.707 22.123 -2.084 1.00 26.73 223 GLN B C 1
ATOM 3542 O O . GLN B 2 223 ? 15.874 22.412 -1.230 1.00 24.95 223 GLN B O 1
ATOM 3548 N N . GLU B 2 224 ? 17.992 21.924 -1.806 1.00 22.26 224 GLU B N 1
ATOM 3549 C CA . GLU B 2 224 ? 18.487 22.033 -0.428 1.00 24.32 224 GLU B CA 1
ATOM 3550 C C . GLU B 2 224 ? 18.633 23.487 0.049 1.00 24.10 224 GLU B C 1
ATOM 3551 O O . GLU B 2 224 ? 18.800 23.739 1.248 1.00 25.21 224 GLU B O 1
ATOM 3557 N N . GLY B 2 225 ? 18.557 24.445 -0.878 1.00 21.20 225 GLY B N 1
ATOM 3558 C CA . GLY B 2 225 ? 18.685 25.845 -0.519 1.00 23.23 225 GLY B CA 1
ATOM 3559 C C . GLY B 2 225 ? 20.123 26.244 -0.255 1.00 21.21 225 GLY B C 1
ATOM 3560 O O . GLY B 2 225 ? 20.385 27.221 0.440 1.00 22.89 225 GLY B O 1
ATOM 3561 N N . LEU B 2 226 ? 21.060 25.502 -0.836 1.00 20.01 226 LEU B N 1
ATOM 3562 C CA . LEU B 2 226 ? 22.476 25.779 -0.630 1.00 20.66 226 LEU B CA 1
ATOM 3563 C C . LEU B 2 226 ? 22.914 27.008 -1.424 1.00 23.25 226 LEU B C 1
ATOM 3564 O O . LEU B 2 226 ? 22.324 27.326 -2.448 1.00 22.72 226 LEU B O 1
ATOM 3569 N N . PRO B 2 227 ? 23.956 27.714 -0.960 1.00 24.29 227 PRO B N 1
ATOM 3570 C CA . PRO B 2 227 ? 24.450 28.924 -1.632 1.00 25.97 227 PRO B CA 1
ATOM 3571 C C . PRO B 2 227 ? 24.885 28.712 -3.078 1.00 24.43 227 PRO B C 1
ATOM 3572 O O . PRO B 2 227 ? 25.518 27.705 -3.402 1.00 22.49 227 PRO B O 1
ATOM 3576 N N . THR B 2 228 ? 24.563 29.676 -3.948 1.00 24.79 228 THR B N 1
ATOM 3577 C CA . THR B 2 228 ? 24.955 29.574 -5.350 1.00 23.89 228 THR B CA 1
ATOM 3578 C C . THR B 2 228 ? 25.451 30.917 -5.886 1.00 24.65 228 THR B C 1
ATOM 3579 O O . THR B 2 228 ? 25.203 31.961 -5.292 1.00 26.48 228 THR B O 1
ATOM 3583 N N . GLU B 2 229 ? 26.176 30.871 -6.994 1.00 21.75 229 GLU B N 1
ATOM 3584 C CA . GLU B 2 229 ? 26.636 32.093 -7.648 1.00 23.69 229 GLU B CA 1
ATOM 3585 C C . GLU B 2 229 ? 26.047 32.027 -9.053 1.00 24.91 229 GLU B C 1
ATOM 3586 O O . GLU B 2 229 ? 25.813 30.940 -9.586 1.00 23.83 229 GLU B O 1
ATOM 3592 N N . PRO B 2 230 ? 25.795 33.192 -9.668 1.00 28.00 230 PRO B N 1
ATOM 3593 C CA . PRO B 2 230 ? 26.045 34.516 -9.093 1.00 30.11 230 PRO B CA 1
ATOM 3594 C C . PRO B 2 230 ? 24.944 34.998 -8.142 1.00 33.28 230 PRO B C 1
ATOM 3595 O O . PRO B 2 230 ? 25.140 36.063 -7.513 1.00 32.69 230 PRO B O 1
#

CATH classification: 3.40.250.10 (+1 more: 3.40.250.10)

Secondary structure (DSSP, 8-state):
----TTPEEEE-S-HHHHHH-B-TTPEE----SPPP---SHHHHHHHHHHHHHHHHHTT--SSEEEE-SSS-HHHHHHHHHHHHTT--EEEE-SS-GGG--B-SPP------------GGGB--HHHHHT-S-EEE-S-HHHHTTS---TTSSS--B-TT-EE--GGGGG--TTHHHHHT--TT-EEEEE-SSSHHHHHHHHHHHHTT-EEEE-SSHHHHHHHTT---B-/---TTPEEEE-S-HHHHHH-B-TTPEE----S-----SSHHHHHHHHHHHHHHHHHTT--SSEEEE-SSS-HHHHHHHHHHHHTT--EEEE-SS-GGG--B-S--------------GGGB--HHHHHH-S-EEE-S-HHHHTTS---TTSSS--B-TT-EE--GGGGG--TTHHHHHT--TT-EEEE---SSSHHHHHHHHHHTT-EEEE-SSHHHHHHHTT---B-